Protein AF-A0A399Z9X8-F1 (afdb_monomer)

Foldseek 3Di:
DVVVVVVVVVVVVLVPDPPNPVVVVVVVCVLLVLLVVLLVLLLLLQLLCLLLVLVDDVPDPDPVSVVSNVSSVVSNVRSVVSNVVSVVVLVVVVVDVCSLQDPVLLVSLLCLQVVLVVLLLVLQLQLQLLVQLVVLPPPDDPSRSSNSNSNSVSNNVSSVVSNVPSVVVNLVSLVPDDDPLVSVLSVLLSLLVLLLQLLVLLLVLVLLCVLLVLCVPPVVDDPHSVSSSSNSSSVSSNVRRPVSNVVRVVVLLVQCVDDDDRVLSSLPRPSLVVSLVVLLVCLVVQLVVLVCQLVVLVVCCVVVVDPRPPSSNVSSVVSNVSSVVSNVVSVVSNVVSVVVNVVVLLVLQLQAEEEEEDAPPPCLQVLLVVLLCVQPNNHHYHYYYLPDQDDPCNLSHQEYEYEPVCVVPGDPNVVVVVVVHPHYYHYFDDDDPPDDDDDDDDRSNVSSVQSSCVSVVHDSDDDDDDDPPVVVVVVVVVVVVVVVVVVVVVVVVSVVPVD

Secondary structure (DSSP, 8-state):
-HHHHHHHHHHHHTTT-S-HHHHHHHHHHHHHHHHHHHHHHHHHHHHHHHHHHHH--TT---HHHHHHHHHHHHHHHHHHHHHHHHHHHHHHHTTSHHHHT-HHHHHHHHHHHHHHHHHHHHHHHHHHHHHHHHHTT-S--HHHHHHHHHHHHHHHHHHHHHHHHHHHHHHHHHHH-S-HHHHHHHHHHHHHHHHHHHHHHHHHHHHHHHHHHHHHHHS---S-HHHHHHHHHHHHHHHHHHHHHHHHHHHHHHHHH--HHHHHHHHT-HHHHHHHHHHHHHHHHHHHHHHHHHHHHHHHHHTTSS---HHHHHHHHHHHHHHHHHHHHHHHHHHHHHHHHHHHHHHHHHH-EEEEEE-TT--HHHHHHHHHHHHSTT-EEEEEETTSPPPGGGGG-SEEEEEHHHHHS--HHHHHHHHH--SEEEEE---BTTB---S-S-HHHHHHHHHHHHHHT-----------HHHHHHHHHHHHHHHHHHHHHHHHHHHHHH-

pLDDT: mean 83.22, std 14.04, range [34.22, 98.56]

Radius of gyration: 32.23 Å; Cα contacts (8 Å, |Δi|>4): 520; chains: 1; bounding box: 96×54×86 Å

Sequence (499 aa):
MAAAYFLQILRRDWSVLSNAENFADVRRVHRYLWLLYSLLMTVFGIEQIISFILFASPLTFGDVSRGYFVNGLSLLLVGIPIWALTWRTCQTALLQRSERDSLLRLGVLFLLTLGGMATVLSAGGRILDILLRWMLREPMSVSTFVAHMRGPLSVAVPFGMIWAYFGRWLRHGIETYSMESRRYGFRRLFYYVHALAGLVASFIGISLLVSFIIDVVVGGQLWDDELRSRISAAIAVLAVGLPLWLTTWPRMQQAALAQGSSGGFARRSLVRKSYLYLVLFASVIGGMVSAVTVVFRLLQAALGGRELDVIGLLNALQLLALFAVVLVYHLRCLRADGTEAVRALVERHEKFHALAFERAGSGFGEAVQNAVQTQVPGLRLTVLASEAEIPAEAASARAVVLPLDVSVNPPENLREFLAAFEGQVVVSPTPHPRLLWSAGPKPVESAALILRQLSEGGEAAQSTTAASSWMIVVYVFAALFGLEILLFLLSLGISLIVD

Structure (mmCIF, N/CA/C/O backbone):
data_AF-A0A399Z9X8-F1
#
_entry.id   AF-A0A399Z9X8-F1
#
loop_
_atom_site.group_PDB
_atom_site.id
_atom_site.type_symbol
_atom_site.label_atom_id
_atom_site.label_alt_id
_atom_site.label_comp_id
_atom_site.label_asym_id
_atom_site.label_entity_id
_atom_site.label_seq_id
_atom_site.pdbx_PDB_ins_code
_atom_site.Cartn_x
_atom_site.Cartn_y
_atom_site.Cartn_z
_atom_site.occupancy
_atom_site.B_iso_or_equiv
_atom_site.auth_seq_id
_atom_site.auth_comp_id
_atom_site.auth_asym_id
_atom_site.auth_atom_id
_atom_site.pdbx_PDB_model_num
ATOM 1 N N . MET A 1 1 ? 26.543 30.448 22.526 1.00 49.50 1 MET A N 1
ATOM 2 C CA . MET A 1 1 ? 26.220 30.992 23.867 1.00 49.50 1 MET A CA 1
ATOM 3 C C . MET A 1 1 ? 24.758 31.417 24.004 1.00 49.50 1 MET A C 1
ATOM 5 O O . MET A 1 1 ? 24.119 30.941 24.931 1.00 49.50 1 MET A O 1
ATOM 9 N N . ALA A 1 2 ? 24.182 32.188 23.070 1.00 41.50 2 ALA A N 1
ATOM 10 C CA . ALA A 1 2 ? 22.760 32.575 23.120 1.00 41.50 2 ALA A CA 1
ATOM 11 C C . ALA A 1 2 ? 21.784 31.379 23.202 1.00 41.50 2 ALA A C 1
ATOM 13 O O . ALA A 1 2 ? 20.892 31.363 24.043 1.00 41.50 2 ALA A O 1
ATOM 14 N N . ALA A 1 3 ? 22.006 30.324 22.409 1.00 39.97 3 ALA A N 1
ATOM 15 C CA . ALA A 1 3 ? 21.163 29.125 22.441 1.00 39.97 3 ALA A CA 1
ATOM 16 C C . ALA A 1 3 ? 21.154 28.415 23.809 1.00 39.97 3 ALA A C 1
ATOM 18 O O . ALA A 1 3 ? 20.114 27.921 24.229 1.00 39.97 3 ALA A O 1
ATOM 19 N N . ALA A 1 4 ? 22.288 28.394 24.521 1.00 59.59 4 ALA A N 1
ATOM 20 C CA . ALA A 1 4 ? 22.392 27.771 25.842 1.00 59.59 4 ALA A CA 1
ATOM 21 C C . ALA A 1 4 ? 21.615 28.563 26.906 1.00 59.59 4 ALA A C 1
ATOM 23 O O . ALA A 1 4 ? 20.929 27.963 27.728 1.00 59.59 4 ALA A O 1
ATOM 24 N N . TYR A 1 5 ? 21.662 29.896 26.830 1.00 75.50 5 TYR A N 1
ATOM 25 C CA . TYR A 1 5 ? 20.900 30.800 27.694 1.00 75.50 5 TYR A CA 1
ATOM 26 C C . TYR A 1 5 ? 19.384 30.627 27.510 1.00 75.50 5 TYR A C 1
ATOM 28 O O . TYR A 1 5 ? 18.668 30.391 28.483 1.00 75.50 5 TYR A O 1
ATOM 36 N N . PHE A 1 6 ? 18.899 30.620 26.261 1.00 65.56 6 PHE A N 1
ATOM 37 C CA . PHE A 1 6 ? 17.480 30.379 25.971 1.00 65.56 6 PHE A CA 1
ATOM 38 C C . PHE A 1 6 ? 17.018 28.983 26.406 1.00 65.56 6 PHE A C 1
ATOM 40 O O . PHE A 1 6 ? 15.928 28.843 26.952 1.00 65.56 6 PHE A O 1
ATOM 47 N N . LEU A 1 7 ? 17.857 27.955 26.240 1.00 65.19 7 LEU A N 1
ATOM 48 C CA . LEU A 1 7 ? 17.575 26.601 26.733 1.00 65.19 7 LEU A CA 1
ATOM 49 C C . LEU A 1 7 ? 17.453 26.544 28.259 1.00 65.19 7 LEU A C 1
ATOM 51 O O . LEU A 1 7 ? 16.666 25.756 28.781 1.00 65.19 7 LEU A O 1
ATOM 55 N N . GLN A 1 8 ? 18.234 27.352 28.974 1.00 71.50 8 GLN A N 1
ATOM 56 C CA . GLN A 1 8 ? 18.230 27.392 30.432 1.00 71.50 8 GLN A CA 1
ATOM 57 C C . GLN A 1 8 ? 16.982 28.104 30.972 1.00 71.50 8 GLN A C 1
ATOM 59 O O . GLN A 1 8 ? 16.382 27.623 31.931 1.00 71.50 8 GLN A O 1
ATOM 64 N N . ILE A 1 9 ? 16.551 29.181 30.307 1.00 74.88 9 ILE A N 1
ATOM 65 C CA . ILE A 1 9 ? 15.302 29.895 30.609 1.00 74.88 9 ILE A CA 1
ATOM 66 C C . ILE A 1 9 ? 14.087 29.020 30.301 1.00 74.88 9 ILE A C 1
ATOM 68 O O . ILE A 1 9 ? 13.277 28.781 31.189 1.00 74.88 9 ILE A O 1
ATOM 72 N N . LEU A 1 10 ? 14.020 28.425 29.104 1.00 65.94 10 LEU A N 1
ATOM 73 C CA . LEU A 1 10 ? 12.928 27.521 28.726 1.00 65.94 10 LEU A CA 1
ATOM 74 C C . LEU A 1 10 ? 12.784 26.351 29.704 1.00 65.94 10 LEU A C 1
ATOM 76 O O . LEU A 1 10 ? 11.672 26.003 30.085 1.00 65.94 10 LEU A O 1
ATOM 80 N N . ARG A 1 11 ? 13.896 25.760 30.165 1.00 68.81 11 ARG A N 1
ATOM 81 C CA . ARG A 1 11 ? 13.862 24.690 31.179 1.00 68.81 11 ARG A CA 1
ATOM 82 C C . ARG A 1 11 ? 13.286 25.150 32.518 1.00 68.81 11 ARG A C 1
ATOM 84 O O . ARG A 1 11 ? 12.643 24.343 33.182 1.00 68.81 11 ARG A O 1
ATOM 91 N N . ARG A 1 12 ? 13.533 26.402 32.909 1.00 70.81 12 ARG A N 1
ATOM 92 C CA . ARG A 1 12 ? 13.036 26.991 34.158 1.00 70.81 12 ARG A CA 1
ATOM 93 C C . ARG A 1 12 ? 11.555 27.356 34.055 1.00 70.81 12 ARG A C 1
ATOM 95 O O . ARG A 1 12 ? 10.803 27.089 34.981 1.00 70.81 12 ARG A O 1
ATOM 102 N N . ASP A 1 13 ? 11.121 27.871 32.912 1.00 65.50 13 ASP A N 1
ATOM 103 C CA . ASP A 1 13 ? 9.716 28.227 32.684 1.00 65.50 13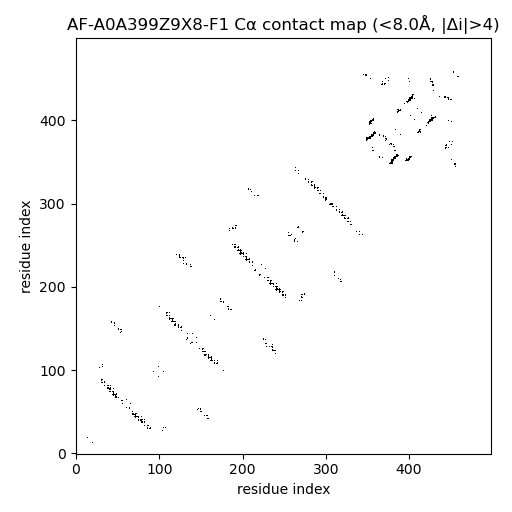 ASP A CA 1
ATOM 104 C C . ASP A 1 13 ? 8.829 26.979 32.539 1.00 65.50 13 ASP A C 1
ATOM 106 O O . ASP A 1 13 ? 7.680 26.949 32.981 1.00 65.50 13 ASP A O 1
ATOM 110 N N . TRP A 1 14 ? 9.377 25.890 31.990 1.00 60.41 14 TRP A N 1
ATOM 111 C CA . TRP A 1 14 ? 8.662 24.620 31.850 1.00 60.41 14 TRP A CA 1
ATOM 112 C C . TRP A 1 14 ? 8.333 23.925 33.173 1.00 60.41 14 TRP A C 1
ATOM 114 O O . TRP A 1 14 ? 7.427 23.095 33.180 1.00 60.41 14 TRP A O 1
ATOM 124 N N . SER A 1 15 ? 9.011 24.244 34.281 1.00 62.16 15 SER A N 1
ATOM 125 C CA . SER A 1 15 ? 8.674 23.670 35.593 1.00 62.16 15 SER A CA 1
ATOM 126 C C . SER A 1 15 ? 7.446 24.312 36.248 1.00 62.16 15 SER A C 1
ATOM 128 O O . SER A 1 15 ? 7.021 23.846 37.299 1.00 62.16 15 SER A O 1
ATOM 130 N N . VAL A 1 16 ? 6.893 25.380 35.657 1.00 63.16 16 VAL A N 1
ATOM 131 C CA . VAL A 1 16 ? 5.836 26.213 36.263 1.00 63.16 16 VAL A CA 1
ATOM 132 C C . VAL A 1 16 ? 4.496 26.113 35.506 1.00 63.16 16 VAL A C 1
ATOM 134 O O . VAL A 1 16 ? 3.465 26.553 36.006 1.00 63.16 16 VAL A O 1
ATOM 137 N N . LEU A 1 17 ? 4.464 25.508 34.313 1.00 55.88 17 LEU A N 1
ATOM 138 C CA . LEU A 1 17 ? 3.262 25.452 33.468 1.00 55.88 17 LEU A CA 1
ATOM 139 C C . LEU A 1 17 ? 2.324 24.287 33.837 1.00 55.88 17 LEU A C 1
ATOM 141 O O . LEU A 1 17 ? 2.715 23.122 33.792 1.00 55.88 17 LEU A O 1
ATOM 145 N N . SER A 1 18 ? 1.052 24.605 34.103 1.00 54.31 18 SER A N 1
ATOM 146 C CA . SER A 1 18 ? -0.025 23.649 34.420 1.00 54.31 18 SER A CA 1
ATOM 147 C C . SER A 1 18 ? -0.531 22.842 33.210 1.00 54.31 18 SER A C 1
ATOM 149 O O . SER A 1 18 ? -1.041 21.739 33.382 1.00 54.31 18 SER A O 1
ATOM 151 N N . ASN A 1 19 ? -0.325 23.336 31.981 1.00 53.00 19 ASN A N 1
ATOM 152 C CA . ASN A 1 19 ? -0.709 22.678 30.720 1.00 53.00 19 ASN A CA 1
ATOM 153 C C . ASN A 1 19 ? 0.459 21.885 30.099 1.00 53.00 19 ASN A C 1
ATOM 155 O O . ASN A 1 19 ? 0.887 22.139 28.970 1.00 53.00 19 ASN A O 1
ATOM 159 N N . ALA A 1 20 ? 1.014 20.933 30.849 1.00 54.19 20 ALA A N 1
ATOM 160 C CA . ALA A 1 20 ? 2.203 20.172 30.454 1.00 54.19 20 ALA A CA 1
ATOM 161 C C . ALA A 1 20 ? 2.012 19.280 29.202 1.00 54.19 20 ALA A C 1
ATOM 163 O O . ALA A 1 20 ? 3.000 18.951 28.535 1.00 54.19 20 ALA A O 1
ATOM 164 N N . GLU A 1 21 ? 0.771 18.909 28.863 1.00 55.75 21 GLU A N 1
ATOM 165 C CA . GLU A 1 21 ? 0.459 17.996 27.751 1.00 55.75 21 GLU A CA 1
ATOM 166 C C . GLU A 1 21 ? 0.718 18.620 26.367 1.00 55.75 21 GLU A C 1
ATOM 168 O O . GLU A 1 21 ? 1.418 18.012 25.557 1.00 55.75 21 GLU A O 1
ATOM 173 N N . ASN A 1 22 ? 0.296 19.867 26.115 1.00 56.47 22 ASN A N 1
ATOM 174 C CA . ASN A 1 22 ? 0.470 20.520 24.803 1.00 56.47 22 ASN A CA 1
ATOM 175 C C . ASN A 1 22 ? 1.948 20.736 24.422 1.00 56.47 22 ASN A C 1
ATOM 177 O O . ASN A 1 22 ? 2.327 20.630 23.255 1.00 56.47 22 ASN A O 1
ATOM 181 N N . PHE A 1 23 ? 2.822 20.992 25.399 1.00 64.56 23 PHE A N 1
ATOM 182 C CA . PHE A 1 23 ? 4.257 21.162 25.144 1.00 64.56 23 PHE A CA 1
ATOM 183 C C . PHE A 1 23 ? 5.006 19.832 24.989 1.00 64.56 23 PHE A C 1
ATOM 185 O O . PHE A 1 23 ? 6.118 19.813 24.454 1.00 64.56 23 PHE A O 1
ATOM 192 N N . ALA A 1 24 ? 4.434 18.711 25.442 1.00 68.38 24 ALA A N 1
ATOM 193 C CA . ALA A 1 24 ? 5.052 17.400 25.272 1.00 68.38 24 ALA A CA 1
ATOM 194 C C . ALA A 1 24 ? 5.126 17.010 23.792 1.00 68.38 24 ALA A C 1
ATOM 196 O O . ALA A 1 24 ? 6.190 16.592 23.330 1.00 68.38 24 ALA A O 1
ATOM 197 N N . ASP A 1 25 ? 4.054 17.234 23.035 1.00 70.81 25 ASP A N 1
ATOM 198 C CA . ASP A 1 25 ? 4.012 16.885 21.616 1.00 70.81 25 ASP A CA 1
ATOM 199 C C . ASP A 1 25 ? 4.901 17.787 20.755 1.00 70.81 25 ASP A C 1
ATOM 201 O O . ASP A 1 25 ? 5.639 17.277 19.911 1.00 70.81 25 ASP A O 1
ATOM 205 N N . VAL A 1 26 ? 4.975 19.090 21.046 1.00 77.75 26 VAL A N 1
ATOM 206 C CA . VAL A 1 26 ? 5.913 20.006 20.365 1.00 77.75 26 VAL A CA 1
ATOM 207 C C . VAL A 1 26 ? 7.367 19.567 20.569 1.00 77.75 26 VAL A C 1
ATOM 209 O O . VAL A 1 26 ? 8.146 19.510 19.615 1.00 77.75 26 VAL A O 1
ATOM 212 N N . ARG A 1 27 ? 7.747 19.181 21.798 1.00 80.19 27 ARG A N 1
ATOM 213 C CA . ARG A 1 27 ? 9.098 18.660 22.080 1.00 80.19 27 ARG A CA 1
ATOM 214 C C . ARG A 1 27 ? 9.380 17.369 21.318 1.00 80.19 27 ARG A C 1
ATOM 216 O O . ARG A 1 27 ? 10.499 17.182 20.841 1.00 80.19 27 ARG A O 1
ATOM 223 N N . ARG A 1 28 ? 8.393 16.476 21.199 1.00 83.31 28 ARG A N 1
ATOM 224 C CA . ARG A 1 28 ? 8.539 15.231 20.431 1.00 83.31 28 ARG A CA 1
ATOM 225 C C . ARG A 1 28 ? 8.751 15.521 18.952 1.00 83.31 28 ARG A C 1
ATOM 227 O O . ARG A 1 28 ? 9.701 14.993 18.383 1.00 83.31 28 ARG A O 1
ATOM 234 N N . VAL A 1 29 ? 7.925 16.385 18.359 1.00 83.00 29 VAL A N 1
ATOM 235 C CA . VAL A 1 29 ? 8.056 16.802 16.955 1.00 83.00 29 VAL A CA 1
ATOM 236 C C . VAL A 1 29 ? 9.435 17.397 16.705 1.00 83.00 29 VAL A C 1
ATOM 238 O O . VAL A 1 29 ? 10.123 16.951 15.795 1.00 83.00 29 VAL A O 1
ATOM 241 N N . HIS A 1 30 ? 9.892 18.310 17.562 1.00 85.38 30 HIS A N 1
ATOM 242 C CA . HIS A 1 30 ? 11.228 18.891 17.453 1.00 85.38 30 HIS A CA 1
ATOM 243 C C . HIS A 1 30 ? 12.341 17.829 17.478 1.00 85.38 30 HIS A C 1
ATOM 245 O O . HIS A 1 30 ? 13.220 17.843 16.617 1.00 85.38 30 HIS A O 1
ATOM 251 N N . ARG A 1 31 ? 12.296 16.875 18.423 1.00 89.62 31 ARG A N 1
ATOM 252 C CA . ARG A 1 31 ? 13.291 15.788 18.508 1.00 89.62 31 ARG A CA 1
ATOM 253 C C . ARG A 1 31 ? 13.317 14.935 17.241 1.00 89.62 31 ARG A C 1
ATOM 255 O O . ARG A 1 31 ? 14.396 14.656 16.725 1.00 89.62 31 ARG A O 1
ATOM 262 N N . TYR A 1 32 ? 12.149 14.526 16.747 1.00 87.94 32 TYR A N 1
ATOM 263 C CA . TYR A 1 32 ? 12.067 13.682 15.557 1.00 87.94 32 TYR A CA 1
ATOM 264 C C . TYR A 1 32 ? 12.397 14.437 14.267 1.00 87.94 32 TYR A C 1
ATOM 266 O O . TYR A 1 32 ? 12.982 13.843 13.370 1.00 87.94 32 TYR A O 1
ATOM 274 N N . LEU A 1 33 ? 12.110 15.736 14.182 1.00 86.81 33 LEU A N 1
ATOM 275 C CA . LEU A 1 33 ? 12.509 16.566 13.046 1.00 86.81 33 LEU A CA 1
ATOM 276 C C . LEU A 1 33 ? 14.035 16.666 12.956 1.00 86.81 33 LEU A C 1
ATOM 278 O O . LEU A 1 33 ? 14.605 16.407 11.900 1.00 86.81 33 LEU A O 1
ATOM 282 N N . TRP A 1 34 ? 14.710 16.939 14.076 1.00 91.06 34 TRP A N 1
ATOM 283 C CA . TRP A 1 34 ? 16.174 16.937 14.125 1.00 91.06 34 TRP A CA 1
ATOM 284 C C . TRP A 1 34 ? 16.780 15.556 13.868 1.00 91.06 34 TRP A C 1
ATOM 286 O O . TRP A 1 34 ? 17.812 15.463 13.202 1.00 91.06 34 TRP A O 1
ATOM 296 N N . LEU A 1 35 ? 16.137 14.485 14.347 1.00 91.88 35 LEU A N 1
ATOM 297 C CA . LEU A 1 35 ? 16.542 13.114 14.033 1.00 91.88 35 LEU A CA 1
ATOM 298 C C . LEU A 1 35 ? 16.488 12.856 12.523 1.00 91.88 35 LEU A C 1
ATOM 300 O O . LEU A 1 35 ? 17.455 12.349 11.965 1.00 91.88 35 LEU A O 1
ATOM 304 N N . LEU A 1 36 ? 15.376 13.200 11.869 1.00 88.25 36 LEU A N 1
ATOM 305 C CA . LEU A 1 36 ? 15.194 12.998 10.431 1.00 88.25 36 LEU A CA 1
ATOM 306 C C . LEU A 1 36 ? 16.187 13.833 9.621 1.00 88.25 36 LEU A C 1
ATOM 308 O O . LEU A 1 36 ? 16.832 13.301 8.725 1.00 88.25 36 LEU A O 1
ATOM 312 N N . TYR A 1 37 ? 16.350 15.110 9.969 1.00 88.69 37 TYR A N 1
ATOM 313 C CA . TYR A 1 37 ? 17.267 16.018 9.284 1.00 88.69 37 TYR A CA 1
ATOM 314 C C . TYR A 1 37 ? 18.725 15.547 9.374 1.00 88.69 37 TYR A C 1
ATOM 316 O O . TYR A 1 37 ? 19.410 15.418 8.362 1.00 88.69 37 TYR A O 1
ATOM 324 N N . SER A 1 38 ? 19.194 15.230 10.582 1.00 92.94 38 SER A N 1
ATOM 325 C CA . SER A 1 38 ? 20.568 14.755 10.779 1.00 92.94 38 SER A CA 1
ATOM 326 C C . SER A 1 38 ? 20.815 13.383 10.155 1.00 92.94 38 SER A C 1
ATOM 328 O O . SER A 1 38 ? 21.866 13.173 9.555 1.00 92.94 38 SER A O 1
ATOM 330 N N . LEU A 1 39 ? 19.834 12.476 10.218 1.00 92.62 39 LEU A N 1
ATOM 331 C CA . LEU A 1 39 ? 19.915 11.186 9.537 1.00 92.62 39 LEU A CA 1
ATOM 332 C C . LEU A 1 39 ? 20.014 11.366 8.019 1.00 92.62 39 LEU A C 1
ATOM 334 O O . LEU A 1 39 ? 20.816 10.686 7.391 1.00 92.62 39 LEU A O 1
ATOM 338 N N . LEU A 1 40 ? 19.241 12.287 7.440 1.00 90.00 40 LEU A N 1
ATOM 339 C CA . LEU A 1 40 ? 19.284 12.590 6.012 1.00 90.00 40 LEU A CA 1
ATOM 340 C C . LEU A 1 40 ? 20.677 13.080 5.591 1.00 90.00 40 LEU A C 1
ATOM 342 O O . LEU A 1 40 ? 21.239 12.564 4.628 1.00 90.00 40 LEU A O 1
ATOM 346 N N . MET A 1 41 ? 21.272 14.001 6.359 1.00 90.94 41 MET A N 1
ATOM 347 C CA . MET A 1 41 ? 22.651 14.449 6.133 1.00 90.94 41 MET A CA 1
ATOM 348 C C . MET A 1 41 ? 23.644 13.286 6.201 1.00 90.94 41 MET A C 1
ATOM 350 O O . MET A 1 41 ? 24.485 13.151 5.317 1.00 90.94 41 MET A O 1
ATOM 354 N N . THR A 1 42 ? 23.545 12.421 7.216 1.00 94.69 42 THR A N 1
ATOM 355 C CA . THR A 1 42 ? 24.420 11.247 7.327 1.00 94.69 42 THR A CA 1
ATOM 356 C C . THR A 1 42 ? 24.259 10.316 6.131 1.00 94.69 42 THR A C 1
ATOM 358 O O . THR A 1 42 ? 25.252 9.880 5.566 1.00 94.69 42 THR A O 1
ATOM 361 N N . VAL A 1 43 ? 23.028 10.025 5.718 1.00 91.75 43 VAL A N 1
ATOM 362 C CA . VAL A 1 43 ? 22.731 9.111 4.609 1.00 91.75 43 VAL A CA 1
ATOM 363 C C . VAL A 1 43 ? 23.287 9.632 3.293 1.00 91.75 43 VAL A C 1
ATOM 365 O O . VAL A 1 43 ? 23.976 8.881 2.610 1.00 91.75 43 VAL A O 1
ATOM 368 N N . PHE A 1 44 ? 23.061 10.907 2.974 1.00 90.06 44 PHE A N 1
ATOM 369 C CA . PHE A 1 44 ? 23.643 11.525 1.784 1.00 90.06 44 PHE A CA 1
ATOM 370 C C . PHE A 1 44 ? 25.165 11.627 1.871 1.00 90.06 44 PHE A C 1
ATOM 372 O O . PHE A 1 44 ? 25.851 11.397 0.884 1.00 90.06 44 PHE A O 1
ATOM 379 N N . GLY A 1 45 ? 25.715 11.892 3.058 1.00 92.38 45 GLY A N 1
ATOM 380 C CA . GLY A 1 45 ? 27.158 11.852 3.269 1.00 92.38 45 GLY A CA 1
ATOM 381 C C . GLY A 1 45 ? 27.754 10.476 2.953 1.00 92.38 45 GLY A C 1
ATOM 382 O O . GLY A 1 45 ? 28.755 10.387 2.247 1.00 92.38 45 GLY A O 1
ATOM 383 N N . ILE A 1 46 ? 27.119 9.393 3.422 1.00 93.75 46 ILE A N 1
ATOM 384 C CA . ILE A 1 46 ? 27.548 8.015 3.129 1.00 93.75 46 ILE A CA 1
ATOM 385 C C . ILE A 1 46 ? 27.408 7.725 1.633 1.00 93.75 46 ILE A C 1
ATOM 387 O O . ILE A 1 46 ? 28.334 7.186 1.034 1.00 93.75 46 ILE A O 1
ATOM 391 N N . GLU A 1 47 ? 26.272 8.085 1.037 1.00 92.25 47 GLU A N 1
ATOM 392 C CA . GLU A 1 47 ? 25.992 7.891 -0.387 1.00 92.25 47 GLU A CA 1
ATOM 393 C C . GLU A 1 47 ? 27.070 8.555 -1.256 1.00 92.25 47 GLU A C 1
ATOM 395 O O . GLU A 1 47 ? 27.690 7.871 -2.066 1.00 92.25 47 GLU A O 1
ATOM 400 N N . GLN A 1 48 ? 27.408 9.824 -1.007 1.00 90.25 48 GLN A N 1
ATOM 401 C CA . GLN A 1 48 ? 28.439 10.539 -1.765 1.00 90.25 48 GLN A CA 1
ATOM 402 C C . GLN A 1 48 ? 29.845 9.957 -1.574 1.00 90.25 48 GLN A C 1
ATOM 404 O O . GLN A 1 48 ? 30.611 9.873 -2.534 1.00 90.25 48 GLN A O 1
ATOM 409 N N . ILE A 1 49 ? 30.191 9.508 -0.362 1.00 91.19 49 ILE A N 1
ATOM 410 C CA . ILE A 1 49 ? 31.477 8.842 -0.111 1.00 91.19 49 ILE A CA 1
ATOM 411 C C . ILE A 1 49 ? 31.550 7.495 -0.836 1.00 91.19 49 ILE A C 1
ATOM 413 O O . ILE A 1 49 ? 32.580 7.187 -1.435 1.00 91.19 49 ILE A O 1
ATOM 417 N N . ILE A 1 50 ? 30.472 6.705 -0.844 1.00 89.56 50 ILE A N 1
ATOM 418 C CA . ILE A 1 50 ? 30.421 5.456 -1.617 1.00 89.56 50 ILE A CA 1
ATOM 419 C C . ILE A 1 50 ? 30.515 5.766 -3.113 1.00 89.56 50 ILE A C 1
ATOM 421 O O . ILE A 1 50 ? 31.311 5.142 -3.811 1.00 89.56 50 ILE A O 1
ATOM 425 N N . SER A 1 51 ? 29.764 6.755 -3.598 1.00 85.31 51 SER A N 1
ATOM 426 C CA . SER A 1 51 ? 29.812 7.221 -4.985 1.00 85.31 51 SER A CA 1
ATOM 427 C C . SER A 1 51 ? 31.223 7.651 -5.394 1.00 85.31 51 SER A C 1
ATOM 429 O O . SER A 1 51 ? 31.660 7.315 -6.494 1.00 85.31 51 SER A O 1
ATOM 431 N N . PHE A 1 52 ? 31.967 8.318 -4.505 1.00 85.44 52 PHE A N 1
ATOM 432 C CA . PHE A 1 52 ? 33.372 8.672 -4.710 1.00 85.44 52 PHE A CA 1
ATOM 433 C C . PHE A 1 52 ? 34.293 7.444 -4.754 1.00 85.44 52 PHE A C 1
ATOM 435 O O . PHE A 1 52 ? 35.080 7.308 -5.689 1.00 85.44 52 PHE A O 1
ATOM 442 N N . ILE A 1 53 ? 34.180 6.530 -3.784 1.00 84.88 53 ILE A N 1
ATOM 443 C CA . ILE A 1 53 ? 35.009 5.314 -3.713 1.00 84.88 53 ILE A CA 1
ATOM 444 C C . ILE A 1 53 ? 34.800 4.442 -4.956 1.00 84.88 53 ILE A C 1
ATOM 446 O O . ILE A 1 53 ? 35.767 3.972 -5.549 1.00 84.88 53 ILE A O 1
ATOM 450 N N . LEU A 1 54 ? 33.548 4.267 -5.386 1.00 80.44 54 LEU A N 1
ATOM 451 C CA . LEU A 1 54 ? 33.199 3.499 -6.583 1.00 80.44 54 LEU A CA 1
ATOM 452 C C . LEU A 1 54 ? 33.596 4.209 -7.890 1.00 80.44 54 LEU A C 1
ATOM 454 O O . LEU A 1 54 ? 33.651 3.567 -8.935 1.00 80.44 54 LEU A O 1
ATOM 458 N N . PHE A 1 55 ? 33.875 5.516 -7.847 1.00 70.50 55 PHE A N 1
ATOM 459 C CA . PHE A 1 55 ? 34.337 6.306 -8.989 1.00 70.50 55 PHE A CA 1
ATOM 460 C C . PHE A 1 55 ? 35.865 6.349 -9.130 1.00 70.50 55 PHE A C 1
ATOM 462 O O . PHE A 1 55 ? 36.333 6.709 -10.206 1.00 70.50 55 PHE A O 1
ATOM 469 N N . ALA A 1 56 ? 36.640 6.022 -8.085 1.00 60.94 56 ALA A N 1
ATOM 470 C CA . ALA A 1 56 ? 38.089 6.244 -8.017 1.00 60.94 56 ALA A CA 1
ATOM 471 C C . ALA A 1 56 ? 38.893 5.399 -9.032 1.00 60.94 56 ALA A C 1
ATOM 473 O O . ALA A 1 56 ? 39.593 4.451 -8.689 1.00 60.94 56 ALA A O 1
ATOM 474 N N . SER A 1 57 ? 38.814 5.775 -10.308 1.00 54.25 57 SER A N 1
ATOM 475 C CA . SER A 1 57 ? 39.751 5.396 -11.353 1.00 54.25 57 SER A CA 1
ATOM 476 C C . SER A 1 57 ? 41.010 6.260 -11.197 1.00 54.25 57 SER A C 1
ATOM 478 O O . SER A 1 57 ? 40.889 7.489 -11.154 1.00 54.25 57 SER A O 1
ATOM 480 N N . PRO A 1 58 ? 42.221 5.672 -11.144 1.00 51.81 58 PRO A N 1
ATOM 481 C CA . PRO A 1 58 ? 43.479 6.409 -10.964 1.00 51.81 58 PRO A CA 1
ATOM 482 C C . PRO A 1 58 ? 43.753 7.498 -12.017 1.00 51.81 58 PRO A C 1
ATOM 484 O O . PRO A 1 58 ? 44.616 8.345 -11.812 1.00 51.81 58 PRO A O 1
ATOM 487 N N . LEU A 1 59 ? 43.040 7.475 -13.147 1.00 51.34 59 LEU A N 1
ATOM 488 C CA . LEU A 1 59 ? 43.299 8.310 -14.322 1.00 51.34 59 LEU A CA 1
ATOM 489 C C . LEU A 1 59 ? 42.478 9.615 -14.364 1.00 51.34 59 LEU A C 1
ATOM 491 O O . LEU A 1 59 ? 42.754 10.467 -15.203 1.00 51.34 59 LEU A O 1
ATOM 495 N N . THR A 1 60 ? 41.491 9.808 -13.477 1.00 53.62 60 THR A N 1
ATOM 496 C CA . THR A 1 60 ? 40.563 10.958 -13.530 1.00 53.62 60 THR A CA 1
ATOM 497 C C . THR A 1 60 ? 40.273 11.556 -12.147 1.00 53.62 60 THR A C 1
ATOM 499 O O . THR A 1 60 ? 39.145 11.519 -11.652 1.00 53.62 60 THR A O 1
ATOM 502 N N . PHE A 1 61 ? 41.277 12.171 -11.515 1.00 55.75 61 PHE A N 1
ATOM 503 C CA . PHE A 1 61 ? 41.078 13.080 -10.371 1.00 55.75 61 PHE A CA 1
ATOM 504 C C . PHE A 1 61 ? 40.575 14.466 -10.833 1.00 55.75 61 PHE A C 1
ATOM 506 O O . PHE A 1 61 ? 41.232 15.491 -10.628 1.00 55.75 61 PHE A O 1
ATOM 513 N N . GLY A 1 62 ? 39.411 14.497 -11.489 1.00 62.53 62 GLY A N 1
ATOM 514 C CA . GLY A 1 62 ? 38.726 15.738 -11.874 1.00 62.53 62 GLY A CA 1
ATOM 515 C C . GLY A 1 62 ? 38.056 16.449 -10.688 1.00 62.53 62 GLY A C 1
ATOM 516 O O . GLY A 1 62 ? 37.937 15.890 -9.597 1.00 62.53 62 GLY A O 1
ATOM 517 N N . ASP A 1 63 ? 37.588 17.680 -10.899 1.00 63.59 63 ASP A N 1
ATOM 518 C CA . ASP A 1 63 ? 36.952 18.496 -9.848 1.00 63.59 63 ASP A CA 1
ATOM 519 C C . ASP A 1 63 ? 35.637 17.889 -9.327 1.00 63.59 63 ASP A C 1
ATOM 521 O O . ASP A 1 63 ? 35.321 17.997 -8.142 1.00 63.59 63 ASP A O 1
ATOM 525 N N . VAL A 1 64 ? 34.914 17.156 -10.182 1.00 66.81 64 VAL A N 1
ATOM 526 C CA . VAL A 1 64 ? 33.636 16.506 -9.843 1.00 66.81 64 VAL A CA 1
ATOM 527 C C . VAL A 1 64 ? 33.807 15.423 -8.768 1.00 66.81 64 VAL A C 1
ATOM 529 O O . VAL A 1 64 ? 33.027 15.363 -7.819 1.00 66.81 64 VAL A O 1
ATOM 532 N N . SER A 1 65 ? 34.849 14.587 -8.852 1.00 70.44 65 SER A N 1
ATOM 533 C CA . SER A 1 65 ? 35.083 13.526 -7.859 1.00 70.44 65 SER A CA 1
ATOM 534 C C . SER A 1 65 ? 35.536 14.088 -6.513 1.00 70.44 65 SER A C 1
ATOM 536 O O . SER A 1 65 ? 35.077 13.630 -5.466 1.00 70.44 65 SER A O 1
ATOM 538 N N . ARG A 1 66 ? 36.362 15.142 -6.528 1.00 76.44 66 ARG A N 1
ATOM 539 C CA . ARG A 1 66 ? 36.710 15.897 -5.315 1.00 76.44 66 ARG A CA 1
ATOM 540 C C . ARG A 1 66 ? 35.480 16.534 -4.669 1.00 76.44 66 ARG A C 1
ATOM 542 O O . ARG A 1 66 ? 35.381 16.507 -3.444 1.00 76.44 66 ARG A O 1
ATOM 549 N N . GLY A 1 67 ? 34.531 17.026 -5.469 1.00 80.25 67 GLY A N 1
ATOM 550 C CA . GLY A 1 67 ? 33.248 17.548 -4.995 1.00 80.25 67 GLY A CA 1
ATOM 551 C C . GLY A 1 67 ? 32.463 16.535 -4.159 1.00 80.25 67 GLY A C 1
ATOM 552 O O . GLY A 1 67 ? 32.133 16.829 -3.011 1.00 80.25 67 GLY A O 1
ATOM 553 N N . TYR A 1 68 ? 32.234 15.321 -4.678 1.00 82.12 68 TYR A N 1
ATOM 554 C CA . TYR A 1 68 ? 31.536 14.255 -3.937 1.00 82.12 68 TYR A CA 1
ATOM 555 C C . TYR A 1 68 ? 32.238 13.887 -2.626 1.00 82.12 68 TYR A C 1
ATOM 557 O O . TYR A 1 68 ? 31.584 13.711 -1.599 1.00 82.12 68 TYR A O 1
ATOM 565 N N . PHE A 1 69 ? 33.572 13.807 -2.631 1.00 87.69 69 PHE A N 1
ATOM 566 C CA . PHE A 1 69 ? 34.324 13.493 -1.419 1.00 87.69 69 PHE A CA 1
ATOM 567 C C . PHE A 1 69 ? 34.206 14.590 -0.354 1.00 87.69 69 PHE A C 1
ATOM 569 O O . PHE A 1 69 ? 33.882 14.297 0.795 1.00 87.69 69 PHE A O 1
ATOM 576 N N . VAL A 1 70 ? 34.451 15.854 -0.719 1.00 90.31 70 VAL A N 1
ATOM 577 C CA . VAL A 1 70 ? 34.449 16.981 0.231 1.00 90.31 70 VAL A CA 1
ATOM 578 C C . VAL A 1 70 ? 33.045 17.247 0.771 1.00 90.31 70 VAL A C 1
ATOM 580 O O . VAL A 1 70 ? 32.880 17.444 1.979 1.00 90.31 70 VAL A O 1
ATOM 583 N N . ASN A 1 71 ? 32.027 17.204 -0.091 1.00 89.81 71 ASN A N 1
ATOM 584 C CA . ASN A 1 71 ? 30.634 17.370 0.316 1.00 89.81 71 ASN A CA 1
ATOM 585 C C . ASN A 1 71 ? 30.182 16.207 1.203 1.00 89.81 71 ASN A C 1
ATOM 587 O O . ASN A 1 71 ? 29.659 16.441 2.295 1.00 89.81 71 ASN A O 1
ATOM 591 N N . GLY A 1 72 ? 30.469 14.967 0.796 1.00 91.56 72 GLY A N 1
ATOM 592 C CA . GLY A 1 72 ? 30.158 13.776 1.576 1.00 91.56 72 GLY A CA 1
ATOM 593 C C . GLY A 1 72 ? 30.807 13.816 2.958 1.00 91.56 72 GLY A C 1
ATOM 594 O O . GLY A 1 72 ? 30.133 13.630 3.971 1.00 91.56 72 GLY A O 1
ATOM 595 N N . LEU A 1 73 ? 32.095 14.159 3.024 1.00 94.38 73 LEU A N 1
ATOM 596 C CA . LEU A 1 73 ? 32.830 14.276 4.281 1.00 94.38 73 LEU A CA 1
ATOM 597 C C . LEU A 1 73 ? 32.255 15.379 5.179 1.00 94.38 73 LEU A C 1
ATOM 599 O O . LEU A 1 73 ? 32.068 15.156 6.374 1.00 94.38 73 LEU A O 1
ATOM 603 N N . SER A 1 74 ? 31.922 16.540 4.611 1.00 95.12 74 SER A N 1
ATOM 604 C CA . SER A 1 74 ? 31.305 17.651 5.348 1.00 95.12 74 SER A CA 1
ATOM 605 C C . SER A 1 74 ? 29.955 17.246 5.947 1.00 95.12 74 SER A C 1
ATOM 607 O O . SER A 1 74 ? 29.694 17.483 7.129 1.00 95.12 74 SER A O 1
ATOM 609 N N . LEU A 1 75 ? 29.118 16.564 5.158 1.00 93.75 75 LEU A N 1
ATOM 610 C CA . LEU A 1 75 ? 27.832 16.035 5.606 1.00 93.75 75 LEU A CA 1
ATOM 611 C C . LEU A 1 75 ? 27.988 14.981 6.706 1.00 93.75 75 LEU A C 1
ATOM 613 O O . LEU A 1 75 ? 27.205 14.986 7.653 1.00 93.75 75 LEU A O 1
ATOM 617 N N . LEU A 1 76 ? 28.996 14.108 6.635 1.00 95.56 76 LEU A N 1
ATOM 618 C CA . LEU A 1 76 ? 29.253 13.101 7.669 1.00 95.56 76 LEU A CA 1
ATOM 619 C C . LEU A 1 76 ? 29.766 13.710 8.973 1.00 95.56 76 LEU A C 1
ATOM 621 O O . LEU A 1 76 ? 29.272 13.347 10.044 1.00 95.56 76 LEU A O 1
ATOM 625 N N . LEU A 1 77 ? 30.719 14.645 8.887 1.00 96.31 77 LEU A N 1
ATOM 626 C CA . LEU A 1 77 ? 31.314 15.310 10.049 1.00 96.31 77 LEU A CA 1
ATOM 627 C C . LEU A 1 77 ? 30.273 16.084 10.862 1.00 96.31 77 LEU A C 1
ATOM 629 O O . LEU A 1 77 ? 30.367 16.131 12.086 1.00 96.31 77 LEU A O 1
ATOM 633 N N . VAL A 1 78 ? 29.263 16.652 10.200 1.00 95.88 78 VAL A N 1
ATOM 634 C CA . VAL A 1 78 ? 28.162 17.363 10.865 1.00 95.88 78 VAL A CA 1
ATOM 635 C C . VAL A 1 78 ? 27.002 16.423 11.206 1.00 95.88 78 VAL A C 1
ATOM 637 O O . VAL A 1 78 ? 26.470 16.459 12.316 1.00 95.88 78 VAL A O 1
ATOM 640 N N . GLY A 1 79 ? 26.608 15.562 10.270 1.00 93.81 79 GLY A N 1
ATOM 641 C CA . GLY A 1 79 ? 25.427 14.711 10.379 1.00 93.81 79 GLY A CA 1
ATOM 642 C C . GLY A 1 79 ? 25.553 13.642 11.460 1.00 93.81 79 GLY A C 1
ATOM 643 O O . GLY A 1 79 ? 24.655 13.524 12.293 1.00 93.81 79 GLY A O 1
ATOM 644 N N . ILE A 1 80 ? 26.673 12.901 11.505 1.00 95.88 80 ILE A N 1
ATOM 645 C CA . ILE A 1 80 ? 26.846 11.781 12.450 1.00 95.88 80 ILE A CA 1
ATOM 646 C C . ILE A 1 80 ? 26.744 12.249 13.913 1.00 95.88 80 ILE A C 1
ATOM 648 O O . ILE A 1 80 ? 25.971 11.638 14.660 1.00 95.88 80 ILE A O 1
ATOM 652 N N . PRO A 1 81 ? 27.450 13.310 14.361 1.00 97.19 81 PRO A N 1
ATOM 653 C CA . PRO A 1 81 ? 27.346 13.763 15.746 1.00 97.19 81 PRO A CA 1
ATOM 654 C C . PRO A 1 81 ? 25.935 14.224 16.115 1.00 97.19 81 PRO A C 1
ATOM 656 O O . PRO A 1 81 ? 25.424 13.846 17.172 1.00 97.19 81 PRO A O 1
ATOM 659 N N . ILE A 1 82 ? 25.273 14.998 15.245 1.00 95.56 82 ILE A N 1
ATOM 660 C CA . ILE A 1 82 ? 23.911 15.485 15.506 1.00 95.56 82 ILE A CA 1
ATOM 661 C C . ILE A 1 82 ? 22.934 14.307 15.557 1.00 95.56 82 ILE A C 1
ATOM 663 O O . ILE A 1 82 ? 22.111 14.231 16.472 1.00 95.56 82 ILE A O 1
ATOM 667 N N . TRP A 1 83 ? 23.048 13.353 14.633 1.00 95.62 83 TRP A N 1
ATOM 668 C CA . TRP A 1 83 ? 22.222 12.150 14.622 1.00 95.62 83 TRP A CA 1
ATOM 669 C C . TRP A 1 83 ? 22.427 11.315 15.888 1.00 95.62 83 TRP A C 1
ATOM 671 O O . TRP A 1 83 ? 21.457 10.956 16.552 1.00 95.62 83 TRP A O 1
ATOM 681 N N . ALA A 1 84 ? 23.673 11.062 16.290 1.00 95.50 84 ALA A N 1
ATOM 682 C CA . ALA A 1 84 ? 23.969 10.278 17.485 1.00 95.50 84 ALA A CA 1
ATOM 683 C C . ALA A 1 84 ? 23.400 10.935 18.754 1.00 95.50 84 ALA A C 1
ATOM 685 O O . ALA A 1 84 ? 22.802 10.256 19.594 1.00 95.50 84 ALA A O 1
ATOM 686 N N . LEU A 1 85 ? 23.533 12.260 18.883 1.00 95.56 85 LEU A N 1
ATOM 687 C CA . LEU A 1 85 ? 22.997 13.015 20.017 1.00 95.56 85 LEU A CA 1
ATOM 688 C C . LEU A 1 85 ? 21.463 13.026 20.023 1.00 95.56 85 LEU A C 1
ATOM 690 O O . LEU A 1 85 ? 20.845 12.753 21.057 1.00 95.56 85 LEU A O 1
ATOM 694 N N . THR A 1 86 ? 20.834 13.308 18.883 1.00 93.25 86 THR A N 1
ATOM 695 C CA . THR A 1 86 ? 19.367 13.375 18.766 1.00 93.25 86 THR A CA 1
ATOM 696 C C . THR A 1 86 ? 18.735 12.000 18.950 1.00 93.25 86 THR A C 1
ATOM 698 O O . THR A 1 86 ? 17.749 11.868 19.680 1.00 93.25 86 THR A O 1
ATOM 701 N N . TRP A 1 87 ? 19.342 10.951 18.394 1.00 94.81 87 TRP A N 1
ATOM 702 C CA . TRP A 1 87 ? 18.892 9.577 18.565 1.00 94.81 87 TRP A CA 1
ATOM 703 C C . TRP A 1 87 ? 19.048 9.097 20.004 1.00 94.81 87 TRP A C 1
ATOM 705 O O . TRP A 1 87 ? 18.089 8.579 20.575 1.00 94.81 87 TRP A O 1
ATOM 715 N N . ARG A 1 88 ? 20.196 9.353 20.646 1.00 94.69 88 ARG A N 1
ATOM 716 C CA . ARG A 1 88 ? 20.379 9.075 22.078 1.00 94.69 88 ARG A CA 1
ATOM 717 C C . ARG A 1 88 ? 19.329 9.792 22.925 1.00 94.69 88 ARG A C 1
ATOM 719 O O . ARG A 1 88 ? 18.756 9.173 23.815 1.00 94.69 88 ARG A O 1
ATOM 726 N N . THR A 1 89 ? 19.025 11.052 22.612 1.00 91.00 89 THR A N 1
ATOM 727 C CA . THR A 1 89 ? 17.969 11.824 23.289 1.00 91.00 89 THR A CA 1
ATOM 728 C C . THR A 1 89 ? 16.580 11.203 23.099 1.00 91.00 89 THR A C 1
ATOM 730 O O . THR A 1 89 ? 15.773 11.184 24.027 1.00 91.00 89 THR A O 1
ATOM 733 N N . CYS A 1 90 ? 16.281 10.662 21.915 1.00 90.50 90 CYS A N 1
ATOM 734 C CA . CYS A 1 90 ? 15.027 9.945 21.677 1.00 90.50 90 CYS A CA 1
ATOM 735 C C . CYS A 1 90 ? 14.957 8.637 22.476 1.00 90.50 90 CYS A C 1
ATOM 737 O O . CYS A 1 90 ? 13.896 8.298 22.992 1.00 90.50 90 CYS A O 1
ATOM 739 N N . GLN A 1 91 ? 16.077 7.921 22.608 1.00 91.19 91 GLN A N 1
ATOM 740 C CA . GLN A 1 91 ? 16.144 6.667 23.361 1.00 91.19 91 GLN A CA 1
ATOM 741 C C . GLN A 1 91 ? 16.020 6.885 24.871 1.00 91.19 91 GLN A C 1
ATOM 743 O O . GLN A 1 91 ? 15.292 6.154 25.537 1.00 91.19 91 GLN A O 1
ATOM 748 N N . THR A 1 92 ? 16.660 7.917 25.426 1.00 90.12 92 THR A N 1
ATOM 749 C CA . THR A 1 92 ? 16.528 8.239 26.857 1.00 90.12 92 THR A CA 1
ATOM 750 C C . THR A 1 92 ? 15.111 8.676 27.224 1.00 90.12 92 THR A C 1
ATOM 752 O O . THR A 1 92 ? 14.642 8.369 28.319 1.00 90.12 92 THR A O 1
ATOM 755 N N . ALA A 1 93 ? 14.382 9.316 26.303 1.00 86.94 93 ALA A N 1
ATOM 756 C CA . ALA A 1 93 ? 12.982 9.686 26.514 1.00 86.94 93 ALA A CA 1
ATOM 757 C C . ALA A 1 93 ? 12.060 8.468 26.745 1.00 86.94 93 ALA A C 1
ATOM 759 O O . ALA A 1 93 ? 11.027 8.598 27.398 1.00 86.94 93 ALA A O 1
ATOM 760 N N . LEU A 1 94 ? 12.450 7.266 26.300 1.00 85.62 94 LEU A N 1
ATOM 761 C CA . LEU A 1 94 ? 11.661 6.032 26.444 1.00 85.62 94 LEU A CA 1
ATOM 762 C C . LEU A 1 94 ? 11.557 5.504 27.877 1.00 85.62 94 LEU A C 1
ATOM 764 O O . LEU A 1 94 ? 10.819 4.550 28.137 1.00 85.62 94 LEU A O 1
ATOM 768 N N . LEU A 1 95 ? 12.269 6.111 28.825 1.00 85.06 95 LEU A N 1
ATOM 769 C CA . LEU A 1 95 ? 12.043 5.854 30.244 1.00 85.06 95 LEU A CA 1
ATOM 770 C C . LEU A 1 95 ? 10.614 6.253 30.653 1.00 85.06 95 LEU A C 1
ATOM 772 O O . LEU A 1 95 ? 10.007 5.593 31.496 1.00 85.06 95 LEU A O 1
ATOM 776 N N . GLN A 1 96 ? 10.038 7.265 29.997 1.00 83.44 96 GLN A N 1
ATOM 777 C CA . GLN A 1 96 ? 8.671 7.722 30.230 1.00 83.44 96 GLN A CA 1
ATOM 778 C C . GLN A 1 96 ? 7.665 6.878 29.435 1.00 83.44 96 GLN A C 1
ATOM 780 O O . GLN A 1 96 ? 7.779 6.720 28.218 1.00 83.44 96 GLN A O 1
ATOM 785 N N . ARG A 1 97 ? 6.624 6.362 30.107 1.00 79.69 97 ARG A N 1
ATOM 786 C CA . ARG A 1 97 ? 5.583 5.533 29.466 1.00 79.69 97 ARG A CA 1
ATOM 787 C C . ARG A 1 97 ? 4.859 6.270 28.333 1.00 79.69 97 ARG A C 1
ATOM 789 O O . ARG A 1 97 ? 4.622 5.678 27.287 1.00 79.69 97 ARG A O 1
ATOM 796 N N . SER A 1 98 ? 4.587 7.563 28.507 1.00 79.81 98 SER A N 1
ATOM 797 C CA . SER A 1 98 ? 3.923 8.399 27.498 1.00 79.81 98 SER A CA 1
ATOM 798 C C . SER A 1 98 ? 4.733 8.551 26.202 1.00 79.81 98 SER A C 1
ATOM 800 O O . SER A 1 98 ? 4.146 8.729 25.139 1.00 79.81 98 SER A O 1
ATOM 802 N N . GLU A 1 99 ? 6.066 8.485 26.269 1.00 81.81 99 GLU A N 1
ATOM 803 C CA . GLU A 1 99 ? 6.964 8.523 25.105 1.00 81.81 99 GLU A CA 1
ATOM 804 C C . GLU A 1 99 ? 7.067 7.154 24.421 1.00 81.81 99 GLU A C 1
ATOM 806 O O . GLU A 1 99 ? 7.153 7.076 23.193 1.00 81.81 99 GLU A O 1
ATOM 811 N N . ARG A 1 100 ? 7.016 6.062 25.199 1.00 79.12 100 ARG A N 1
ATOM 812 C CA . ARG A 1 100 ? 6.973 4.694 24.656 1.00 79.12 100 ARG A CA 1
ATOM 813 C C . ARG A 1 100 ? 5.716 4.449 23.832 1.00 79.12 100 ARG A C 1
ATOM 815 O O . ARG A 1 100 ? 5.829 3.937 22.722 1.00 79.12 100 ARG A O 1
ATOM 822 N N . ASP A 1 101 ? 4.570 4.879 24.354 1.00 78.00 101 ASP A N 1
ATOM 823 C CA . ASP A 1 101 ? 3.255 4.683 23.737 1.00 78.00 101 ASP A CA 1
ATOM 824 C C . ASP A 1 101 ? 2.894 5.788 22.711 1.00 78.00 101 ASP A C 1
ATOM 826 O O . ASP A 1 101 ? 1.748 5.897 22.272 1.00 78.00 101 ASP A O 1
ATOM 830 N N . SER A 1 102 ? 3.863 6.627 22.316 1.00 82.19 102 SER A N 1
ATOM 831 C CA . SER A 1 102 ? 3.648 7.733 21.376 1.00 82.19 102 SER A CA 1
ATOM 832 C C . SER A 1 102 ? 3.446 7.247 19.934 1.00 82.19 102 SER A C 1
ATOM 834 O O . SER A 1 102 ? 4.307 6.577 19.351 1.00 82.19 102 SER A O 1
ATOM 836 N N . LEU A 1 103 ? 2.341 7.678 19.312 1.00 80.12 103 LEU A N 1
ATOM 837 C CA . LEU A 1 103 ? 2.055 7.427 17.894 1.00 80.12 103 LEU A CA 1
ATOM 838 C C . LEU A 1 103 ? 3.046 8.127 16.959 1.00 80.12 103 LEU A C 1
ATOM 840 O O . LEU A 1 103 ? 3.363 7.579 15.907 1.00 80.12 103 LEU A O 1
ATOM 844 N N . LEU A 1 104 ? 3.577 9.294 17.343 1.00 82.94 104 LEU A N 1
ATOM 845 C CA . LEU A 1 104 ? 4.544 10.027 16.522 1.00 82.94 104 LEU A CA 1
ATOM 846 C C . LEU A 1 104 ? 5.835 9.224 16.345 1.00 82.94 104 LEU A C 1
ATOM 848 O O . LEU A 1 104 ? 6.324 9.078 15.227 1.00 82.94 104 LEU A O 1
ATOM 852 N N . ARG A 1 105 ? 6.355 8.644 17.435 1.00 86.81 105 ARG A N 1
ATOM 853 C CA . ARG A 1 105 ? 7.527 7.759 17.382 1.00 86.81 105 ARG A CA 1
ATOM 854 C C . ARG A 1 105 ? 7.290 6.608 16.421 1.00 86.81 105 ARG A C 1
ATOM 856 O O . ARG A 1 105 ? 8.138 6.308 15.584 1.00 86.81 105 ARG A O 1
ATOM 863 N N . LEU A 1 106 ? 6.148 5.944 16.584 1.00 83.81 106 LEU A N 1
ATOM 864 C CA . LEU A 1 106 ? 5.794 4.809 15.753 1.00 83.81 106 LEU A CA 1
ATOM 865 C C . LEU A 1 106 ? 5.684 5.225 14.284 1.00 83.81 106 LEU A C 1
ATOM 867 O O . LEU A 1 106 ? 6.236 4.537 13.435 1.00 83.81 106 LEU A O 1
ATOM 871 N N . GLY A 1 107 ? 5.051 6.366 14.001 1.00 83.62 107 GLY A N 1
ATOM 872 C CA . GLY A 1 107 ? 4.955 6.945 12.664 1.00 83.62 107 GLY A CA 1
ATOM 873 C C . GLY A 1 107 ? 6.324 7.220 12.040 1.00 83.62 107 GLY A C 1
ATOM 874 O O . GLY A 1 107 ? 6.555 6.837 10.899 1.00 83.62 107 GLY A O 1
ATOM 875 N N . VAL A 1 108 ? 7.269 7.787 12.795 1.00 86.81 108 VAL A N 1
ATOM 876 C CA . VAL A 1 108 ? 8.642 8.039 12.319 1.00 86.81 108 VAL A CA 1
ATOM 877 C C . VAL A 1 108 ? 9.394 6.734 12.054 1.00 86.81 108 VAL A C 1
ATOM 879 O O . VAL A 1 108 ? 10.019 6.588 11.008 1.00 86.81 108 VAL A O 1
ATOM 882 N N . LEU A 1 109 ? 9.314 5.753 12.959 1.00 90.12 109 LEU A N 1
ATOM 883 C CA . LEU A 1 109 ? 9.930 4.436 12.747 1.00 90.12 109 LEU A CA 1
ATOM 884 C C . LEU A 1 109 ? 9.326 3.712 11.541 1.00 90.12 109 LEU A C 1
ATOM 886 O O . LEU A 1 109 ? 10.045 3.055 10.788 1.00 90.12 109 LEU A O 1
ATOM 890 N N . PHE A 1 110 ? 8.015 3.842 11.354 1.00 85.62 110 PHE A N 1
ATOM 891 C CA . PHE A 1 110 ? 7.292 3.301 10.214 1.00 85.62 110 PHE A CA 1
ATOM 892 C C . PHE A 1 110 ? 7.763 3.950 8.911 1.00 85.62 110 PHE A C 1
ATOM 894 O O . PHE A 1 110 ? 8.127 3.235 7.981 1.00 85.62 110 PHE A O 1
ATOM 901 N N . LEU A 1 111 ? 7.856 5.281 8.881 1.00 85.62 111 LEU A N 1
ATOM 902 C CA . LEU A 1 111 ? 8.343 6.062 7.746 1.00 85.62 111 LEU A CA 1
ATOM 903 C C . LEU A 1 111 ? 9.789 5.714 7.380 1.00 85.62 111 LEU A C 1
ATOM 905 O O . LEU A 1 111 ? 10.072 5.445 6.218 1.00 85.62 111 LEU A O 1
ATOM 909 N N . LEU A 1 112 ? 10.689 5.637 8.363 1.00 89.94 112 LEU A N 1
ATOM 910 C CA . LEU A 1 112 ? 12.087 5.260 8.136 1.00 89.94 112 LEU A CA 1
ATOM 911 C C . LEU A 1 112 ? 12.226 3.820 7.634 1.00 89.94 112 LEU A C 1
ATOM 913 O O . LEU A 1 112 ? 13.013 3.553 6.730 1.00 89.94 112 LEU A O 1
ATOM 917 N N . THR A 1 113 ? 11.451 2.889 8.193 1.00 90.44 113 THR A N 1
ATOM 918 C CA . THR A 1 113 ? 11.499 1.480 7.779 1.00 90.44 113 THR A CA 1
ATOM 919 C C . THR A 1 113 ? 10.941 1.300 6.369 1.00 90.44 113 THR A C 1
ATOM 921 O O . THR A 1 113 ? 11.556 0.603 5.566 1.00 90.44 113 THR A O 1
ATOM 924 N N . LEU A 1 114 ? 9.803 1.929 6.057 1.00 85.62 114 LEU A N 1
ATOM 925 C CA . LEU A 1 114 ? 9.197 1.868 4.728 1.00 85.62 114 LEU A CA 1
ATOM 926 C C . LEU A 1 114 ? 10.038 2.581 3.676 1.00 85.62 114 LEU A C 1
ATOM 928 O O . LEU A 1 114 ? 10.264 2.008 2.617 1.00 85.62 114 LEU A O 1
ATOM 932 N N . GLY A 1 115 ? 10.520 3.791 3.969 1.00 84.19 115 GLY A N 1
ATOM 933 C CA . GLY A 1 115 ? 11.397 4.539 3.071 1.00 84.19 115 GLY A CA 1
ATOM 934 C C . GLY A 1 115 ? 12.695 3.779 2.805 1.00 84.19 115 GLY A C 1
ATOM 935 O O . GLY A 1 115 ? 13.055 3.569 1.654 1.00 84.19 115 GLY A O 1
ATOM 936 N N . GLY A 1 116 ? 13.335 3.262 3.861 1.00 88.25 116 GLY A N 1
ATOM 937 C CA . GLY A 1 116 ? 14.494 2.373 3.758 1.00 88.25 116 GLY A CA 1
ATOM 938 C C . GLY A 1 116 ? 14.238 1.173 2.852 1.00 88.25 116 GLY A C 1
ATOM 939 O O . GLY A 1 116 ? 14.987 0.935 1.909 1.00 88.25 116 GLY A O 1
ATOM 940 N N . MET A 1 117 ? 13.153 0.441 3.103 1.00 89.12 117 MET A N 1
ATOM 941 C CA . MET A 1 117 ? 12.808 -0.737 2.316 1.00 89.12 117 MET A CA 1
ATOM 942 C C . MET A 1 117 ? 12.501 -0.408 0.854 1.00 89.12 117 MET A C 1
ATOM 944 O O . MET A 1 117 ? 13.017 -1.079 -0.033 1.00 89.12 117 MET A O 1
ATOM 948 N N . ALA A 1 118 ? 11.669 0.604 0.597 1.00 84.88 118 ALA A N 1
ATOM 949 C CA . ALA A 1 118 ? 11.284 1.001 -0.753 1.00 84.88 118 ALA A CA 1
ATOM 950 C C . ALA A 1 118 ? 12.512 1.394 -1.581 1.00 84.88 118 ALA A C 1
ATOM 952 O O . ALA A 1 118 ? 12.670 0.931 -2.711 1.00 84.88 118 ALA A O 1
ATOM 953 N N . THR A 1 119 ? 13.422 2.170 -0.989 1.00 87.56 119 THR A N 1
ATOM 954 C CA . THR A 1 119 ? 14.676 2.561 -1.629 1.00 87.56 119 THR A CA 1
ATOM 955 C C . THR A 1 119 ? 15.57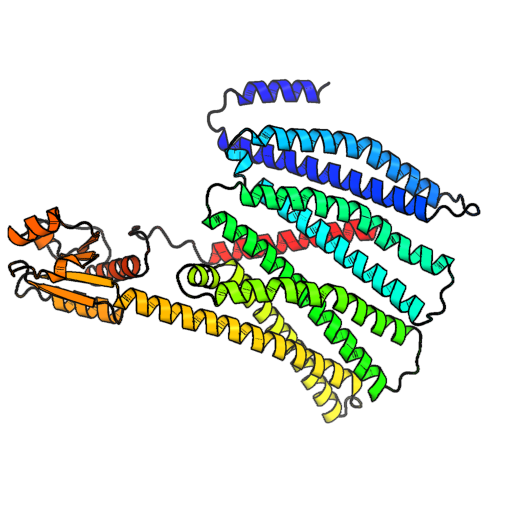5 1.357 -1.913 1.00 87.56 119 THR A C 1
ATOM 957 O O . THR A 1 119 ? 16.082 1.232 -3.023 1.00 87.56 119 THR A O 1
ATOM 960 N N . VAL A 1 120 ? 15.735 0.433 -0.959 1.00 92.38 120 VAL A N 1
ATOM 961 C CA . VAL A 1 120 ? 16.558 -0.779 -1.142 1.00 92.38 120 VAL A CA 1
ATOM 962 C C . VAL A 1 120 ? 15.985 -1.696 -2.214 1.00 92.38 120 VAL A C 1
ATOM 964 O O . VAL A 1 120 ? 16.735 -2.198 -3.044 1.00 92.38 120 VAL A O 1
ATOM 967 N N . LEU A 1 121 ? 14.670 -1.912 -2.226 1.00 89.38 121 LEU A N 1
ATOM 968 C CA . LEU A 1 121 ? 14.018 -2.740 -3.238 1.00 89.38 121 LEU A CA 1
ATOM 969 C C . LEU A 1 121 ? 14.106 -2.107 -4.631 1.00 89.38 121 LEU A C 1
ATOM 971 O O . LEU A 1 121 ? 14.381 -2.812 -5.598 1.00 89.38 121 LEU A O 1
ATOM 975 N N . SER A 1 122 ? 13.927 -0.787 -4.731 1.00 88.38 122 SER A N 1
ATOM 976 C CA . SER A 1 122 ? 14.088 -0.043 -5.985 1.00 88.38 122 SER A CA 1
ATOM 977 C C . SER A 1 122 ? 15.527 -0.120 -6.502 1.00 88.38 122 SER A C 1
ATOM 979 O O . SER A 1 122 ? 15.760 -0.482 -7.655 1.00 88.38 122 SER A O 1
ATOM 981 N N . ALA A 1 123 ? 16.509 0.136 -5.634 1.00 91.75 123 ALA A N 1
ATOM 982 C CA . ALA A 1 123 ? 17.919 0.032 -5.980 1.00 91.75 123 ALA A CA 1
ATOM 983 C C . ALA A 1 123 ? 18.315 -1.406 -6.348 1.00 91.75 123 ALA A C 1
ATOM 985 O O . ALA A 1 123 ? 18.999 -1.609 -7.345 1.00 91.75 123 ALA A O 1
ATOM 986 N N . GLY A 1 124 ? 17.828 -2.409 -5.613 1.00 93.19 124 GLY A N 1
ATOM 987 C CA . GLY A 1 124 ? 18.019 -3.824 -5.935 1.00 93.19 124 GLY A CA 1
ATOM 988 C C . GLY A 1 124 ? 17.424 -4.207 -7.292 1.00 93.19 124 GLY A C 1
ATOM 989 O O . GLY A 1 124 ? 18.078 -4.902 -8.065 1.00 93.19 124 GLY A O 1
ATOM 990 N N . GLY A 1 125 ? 16.236 -3.692 -7.621 1.00 92.50 125 GLY A N 1
ATOM 991 C CA . GLY A 1 125 ? 15.630 -3.837 -8.945 1.00 92.50 125 GLY A CA 1
ATOM 992 C C . GLY A 1 125 ? 16.484 -3.213 -10.050 1.00 92.50 125 GLY A C 1
ATOM 993 O O . GLY A 1 125 ? 16.736 -3.860 -11.058 1.00 92.50 125 GLY A O 1
ATOM 994 N N . ARG A 1 126 ? 17.012 -1.998 -9.845 1.00 94.00 126 ARG A N 1
ATOM 995 C CA . ARG A 1 126 ? 17.933 -1.358 -10.806 1.00 94.00 126 ARG A CA 1
ATOM 996 C C . ARG A 1 126 ? 19.237 -2.135 -10.980 1.00 94.00 126 ARG A C 1
ATOM 998 O O . ARG A 1 126 ? 19.695 -2.294 -12.103 1.00 94.00 126 ARG A O 1
ATOM 1005 N N . ILE A 1 127 ? 19.826 -2.640 -9.894 1.00 94.94 127 ILE A N 1
ATOM 1006 C CA . ILE A 1 127 ? 21.028 -3.490 -9.957 1.00 94.94 127 ILE A CA 1
ATOM 1007 C C . ILE A 1 127 ? 20.736 -4.736 -10.790 1.00 94.94 127 ILE A C 1
ATOM 1009 O O . ILE A 1 127 ? 21.517 -5.081 -11.673 1.00 94.94 127 ILE A O 1
ATOM 1013 N N . LEU A 1 128 ? 19.602 -5.392 -10.535 1.00 96.50 128 LEU A N 1
ATOM 1014 C CA . LEU A 1 128 ? 19.196 -6.573 -11.284 1.00 96.50 128 LEU A CA 1
ATOM 1015 C C . LEU A 1 128 ? 18.969 -6.256 -12.768 1.00 96.50 128 LEU A C 1
ATOM 1017 O O . LEU A 1 128 ? 19.431 -7.018 -13.607 1.00 96.50 128 LEU A O 1
ATOM 1021 N N . ASP A 1 129 ? 18.339 -5.127 -13.092 1.00 95.06 129 ASP A N 1
ATOM 1022 C CA . ASP A 1 129 ? 18.173 -4.658 -14.473 1.00 95.06 129 ASP A CA 1
ATOM 1023 C C . ASP A 1 129 ? 19.533 -4.466 -15.172 1.00 95.06 129 ASP A C 1
ATOM 1025 O O . ASP A 1 129 ? 19.767 -5.004 -16.249 1.00 95.06 129 ASP A O 1
ATOM 1029 N N . ILE A 1 130 ? 20.492 -3.792 -14.533 1.00 93.81 130 ILE A N 1
ATOM 1030 C CA . ILE A 1 130 ? 21.833 -3.596 -15.114 1.00 93.81 130 ILE A CA 1
ATOM 1031 C C . ILE A 1 130 ? 22.557 -4.942 -15.309 1.00 93.81 130 ILE A C 1
ATOM 1033 O O . ILE A 1 130 ? 23.205 -5.158 -16.336 1.00 93.81 130 ILE A O 1
ATOM 1037 N N . LEU A 1 131 ? 22.445 -5.866 -14.346 1.00 95.50 131 LEU A N 1
ATOM 1038 C CA . LEU A 1 131 ? 23.020 -7.212 -14.459 1.00 95.50 131 LEU A CA 1
ATOM 1039 C C . LEU A 1 131 ? 22.412 -7.996 -15.624 1.00 95.50 131 LEU A C 1
ATOM 1041 O O . LEU A 1 131 ? 23.143 -8.629 -16.385 1.00 95.50 131 LEU A O 1
ATOM 1045 N N . LEU A 1 132 ? 21.088 -7.960 -15.763 1.00 95.81 132 LEU A N 1
ATOM 1046 C CA . LEU A 1 132 ? 20.363 -8.673 -16.809 1.00 95.81 132 LEU A CA 1
ATOM 1047 C C . LEU A 1 132 ? 20.683 -8.107 -18.192 1.00 95.81 132 LEU A C 1
ATOM 1049 O O . LEU A 1 132 ? 20.981 -8.883 -19.092 1.00 95.81 132 LEU A O 1
ATOM 1053 N N . ARG A 1 133 ? 20.726 -6.783 -18.355 1.00 93.94 133 ARG A N 1
ATOM 1054 C CA . ARG A 1 133 ? 21.189 -6.121 -19.588 1.00 93.94 133 ARG A CA 1
ATOM 1055 C C . ARG A 1 133 ? 22.578 -6.576 -20.016 1.00 93.94 133 ARG A C 1
ATOM 1057 O O . ARG A 1 133 ? 22.798 -6.942 -21.172 1.00 93.94 133 ARG A O 1
ATOM 1064 N N . TRP A 1 134 ? 23.509 -6.621 -19.064 1.00 91.50 134 TRP A N 1
ATOM 1065 C CA . TRP A 1 134 ? 24.862 -7.101 -19.324 1.00 91.50 134 TRP A CA 1
ATOM 1066 C C . TRP A 1 134 ? 24.882 -8.592 -19.697 1.00 91.50 134 TRP A C 1
ATOM 1068 O O . TRP A 1 134 ? 25.535 -8.981 -20.666 1.00 91.50 134 TRP A O 1
ATOM 1078 N N . MET A 1 135 ? 24.099 -9.425 -19.002 1.00 93.12 135 MET A N 1
ATOM 1079 C CA . MET A 1 135 ? 23.941 -10.852 -19.309 1.00 93.12 135 MET A CA 1
ATOM 1080 C C . MET A 1 135 ? 23.305 -11.093 -20.690 1.00 93.12 135 MET A C 1
ATOM 1082 O O . MET A 1 135 ? 23.697 -12.022 -21.398 1.00 93.12 135 MET A O 1
ATOM 1086 N N . LEU A 1 136 ? 22.373 -10.231 -21.102 1.00 92.94 136 LEU A N 1
ATOM 1087 C CA . LEU A 1 136 ? 21.736 -10.222 -22.422 1.00 92.94 136 LEU A CA 1
ATOM 1088 C C . LEU A 1 136 ? 22.638 -9.645 -23.526 1.00 92.94 136 LEU A C 1
ATOM 1090 O O . LEU A 1 136 ? 22.203 -9.540 -24.673 1.00 92.94 136 LEU A O 1
ATOM 1094 N N . ARG A 1 137 ? 23.902 -9.335 -23.203 1.00 90.00 137 ARG A N 1
ATOM 1095 C CA . ARG A 1 137 ? 24.930 -8.828 -24.122 1.00 90.00 137 ARG A CA 1
ATOM 1096 C C . ARG A 1 137 ? 24.577 -7.481 -24.756 1.00 90.00 137 ARG A C 1
ATOM 1098 O O . ARG A 1 137 ? 24.885 -7.250 -25.922 1.00 90.00 137 ARG A O 1
ATOM 1105 N N . GLU A 1 138 ? 23.945 -6.583 -24.002 1.00 88.88 138 GLU A N 1
ATOM 1106 C CA . GLU A 1 138 ? 23.891 -5.168 -24.385 1.00 88.88 138 GLU A CA 1
ATOM 1107 C C . GLU A 1 138 ? 25.328 -4.626 -24.568 1.00 88.88 138 GLU A C 1
ATOM 1109 O O . GLU A 1 138 ? 26.195 -4.950 -23.744 1.00 88.88 138 GLU A O 1
ATOM 1114 N N . PRO A 1 139 ? 25.622 -3.863 -25.642 1.00 85.88 139 PRO A N 1
ATOM 1115 C CA . PRO A 1 139 ? 26.968 -3.394 -25.967 1.00 85.88 139 PRO A CA 1
ATOM 1116 C C . PRO A 1 139 ? 27.437 -2.312 -24.981 1.00 85.88 139 PRO A C 1
ATOM 1118 O O . PRO A 1 139 ? 27.491 -1.125 -25.286 1.00 85.88 139 PRO A O 1
ATOM 1121 N N . MET A 1 140 ? 27.807 -2.736 -23.774 1.00 87.12 140 MET A N 1
ATOM 1122 C CA . MET A 1 140 ? 28.321 -1.881 -22.710 1.00 87.12 140 MET A CA 1
ATOM 1123 C C . MET A 1 140 ? 29.780 -2.213 -22.408 1.00 87.12 140 MET A C 1
ATOM 1125 O O . MET A 1 140 ? 30.154 -3.373 -22.224 1.00 87.12 140 MET A O 1
ATOM 1129 N N . SER A 1 141 ? 30.612 -1.177 -22.296 1.00 88.94 141 SER A N 1
ATOM 1130 C CA . SER A 1 141 ? 31.974 -1.333 -21.783 1.00 88.94 141 SER A CA 1
ATOM 1131 C C . SER A 1 141 ? 31.962 -1.640 -20.276 1.00 88.94 141 SER A C 1
ATOM 1133 O O . SER A 1 141 ? 31.010 -1.303 -19.567 1.00 88.94 141 SER A O 1
ATOM 1135 N N . VAL A 1 142 ? 33.040 -2.236 -19.755 1.00 86.88 142 VAL A N 1
ATOM 1136 C CA . VAL A 1 142 ? 33.167 -2.531 -18.313 1.00 86.88 142 VAL A CA 1
ATOM 1137 C C . VAL A 1 142 ? 33.089 -1.253 -17.469 1.00 86.88 142 VAL A C 1
ATOM 1139 O O . VAL A 1 142 ? 32.462 -1.253 -16.412 1.00 86.88 142 VAL A O 1
ATOM 1142 N N . SER A 1 143 ? 33.663 -0.141 -17.940 1.00 83.81 143 SER A N 1
ATOM 1143 C CA . SER A 1 143 ? 33.591 1.143 -17.232 1.00 83.81 143 SER A CA 1
ATOM 1144 C C . SER A 1 143 ? 32.165 1.695 -17.202 1.00 83.81 143 SER A C 1
ATOM 1146 O O . SER A 1 143 ? 31.717 2.166 -16.158 1.00 83.81 143 SER A O 1
ATOM 1148 N N . THR A 1 144 ? 31.421 1.572 -18.304 1.00 86.75 144 THR A N 1
ATOM 1149 C CA . THR A 1 144 ? 30.001 1.942 -18.376 1.00 86.75 144 THR A CA 1
ATOM 1150 C C . THR A 1 144 ? 29.156 1.088 -17.431 1.00 86.75 144 THR A C 1
ATOM 1152 O O . THR A 1 144 ? 28.314 1.624 -16.715 1.00 86.75 144 THR A O 1
ATOM 1155 N N . PHE A 1 145 ? 29.394 -0.223 -17.372 1.00 89.00 145 PHE A N 1
ATOM 1156 C CA . PHE A 1 145 ? 28.698 -1.125 -16.451 1.00 89.00 145 PHE A CA 1
ATOM 1157 C C . PHE A 1 145 ? 28.919 -0.729 -14.981 1.00 89.00 145 PHE A C 1
ATOM 1159 O O . PHE A 1 145 ? 27.960 -0.572 -14.223 1.00 89.00 145 PHE A O 1
ATOM 1166 N N . VAL A 1 146 ? 30.175 -0.491 -14.584 1.00 86.56 146 VAL A N 1
ATOM 1167 C CA . VAL A 1 146 ? 30.514 -0.044 -13.221 1.00 86.56 146 VAL A CA 1
ATOM 1168 C C . VAL A 1 146 ? 29.882 1.319 -12.912 1.00 86.56 146 VAL A C 1
ATOM 1170 O O . VAL A 1 146 ? 29.339 1.513 -11.822 1.00 86.56 146 VAL A O 1
ATOM 1173 N N . ALA A 1 147 ? 29.876 2.245 -13.877 1.00 85.06 147 ALA A N 1
ATOM 1174 C CA . ALA A 1 147 ? 29.257 3.558 -13.717 1.00 85.06 147 ALA A CA 1
ATOM 1175 C C . ALA A 1 147 ? 27.739 3.477 -13.469 1.00 85.06 147 ALA A C 1
ATOM 1177 O O . ALA A 1 147 ? 27.228 4.223 -12.630 1.00 85.06 147 ALA A O 1
ATOM 1178 N N . HIS A 1 148 ? 27.032 2.556 -14.134 1.00 88.56 148 HIS A N 1
ATOM 1179 C CA . HIS A 1 148 ? 25.603 2.321 -13.901 1.00 88.56 148 HIS A CA 1
ATOM 1180 C C . HIS A 1 148 ? 25.331 1.659 -12.546 1.00 88.56 148 HIS A C 1
ATOM 1182 O O . HIS A 1 148 ? 24.358 2.013 -11.886 1.00 88.56 148 HIS A O 1
ATOM 1188 N N . MET A 1 149 ? 26.195 0.741 -12.095 1.00 89.81 149 MET A N 1
ATOM 1189 C CA . MET A 1 149 ? 26.065 0.082 -10.786 1.00 89.81 149 MET A CA 1
ATOM 1190 C C . MET A 1 149 ? 26.261 1.038 -9.608 1.00 89.81 149 MET A C 1
ATOM 1192 O O . MET A 1 149 ? 25.660 0.848 -8.549 1.00 89.81 149 MET A O 1
ATOM 1196 N N . ARG A 1 150 ? 27.084 2.075 -9.790 1.00 86.88 150 ARG A N 1
ATOM 1197 C CA . ARG A 1 150 ? 27.433 3.054 -8.754 1.00 86.88 150 ARG A CA 1
ATOM 1198 C C . ARG A 1 150 ? 26.208 3.674 -8.086 1.00 86.88 150 ARG A C 1
ATOM 1200 O O . ARG A 1 150 ? 26.118 3.616 -6.866 1.00 86.88 150 ARG A O 1
ATOM 1207 N N . GLY A 1 151 ? 25.282 4.239 -8.864 1.00 86.69 151 GLY A N 1
ATOM 1208 C CA . GLY A 1 151 ? 24.134 4.979 -8.320 1.00 86.69 151 GLY A CA 1
ATOM 1209 C C . GLY A 1 151 ? 23.209 4.110 -7.457 1.00 86.69 151 GLY A C 1
ATOM 1210 O O . GLY A 1 151 ? 22.932 4.446 -6.308 1.00 86.69 151 GLY A O 1
ATOM 1211 N N . PRO A 1 152 ? 22.746 2.950 -7.951 1.00 91.25 152 PRO A N 1
ATOM 1212 C CA . PRO A 1 152 ? 21.965 2.027 -7.140 1.00 91.25 152 PRO A CA 1
ATOM 1213 C C . PRO A 1 152 ? 22.717 1.517 -5.903 1.00 91.25 152 PRO A C 1
ATOM 1215 O O . PRO A 1 152 ? 22.118 1.431 -4.835 1.00 91.25 152 PRO A O 1
ATOM 1218 N N . LEU A 1 153 ? 24.016 1.209 -6.004 1.00 91.62 153 LEU A N 1
ATOM 1219 C CA . LEU A 1 153 ? 24.799 0.714 -4.865 1.00 91.62 153 LEU A CA 1
ATOM 1220 C C . LEU A 1 153 ? 25.020 1.781 -3.785 1.00 91.6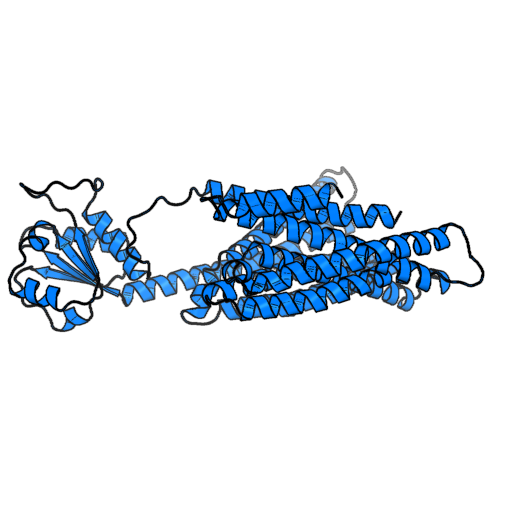2 153 LEU A C 1
ATOM 1222 O O . LEU A 1 153 ? 24.860 1.477 -2.599 1.00 91.62 153 LEU A O 1
ATOM 1226 N N . SER A 1 154 ? 25.347 3.017 -4.175 1.00 90.94 154 SER A N 1
ATOM 1227 C CA . SER A 1 154 ? 25.587 4.121 -3.236 1.00 90.94 154 SER A CA 1
ATOM 1228 C C . SER A 1 154 ? 24.358 4.441 -2.396 1.00 90.94 154 SER A C 1
ATOM 1230 O O . SER A 1 154 ? 24.488 4.781 -1.222 1.00 90.94 154 SER A O 1
ATOM 1232 N N . VAL A 1 155 ? 23.167 4.252 -2.965 1.00 90.31 155 VAL A N 1
ATOM 1233 C CA . VAL A 1 155 ? 21.884 4.447 -2.290 1.00 90.31 155 VAL A CA 1
ATOM 1234 C C . VAL A 1 155 ? 21.443 3.191 -1.522 1.00 90.31 155 VAL A C 1
ATOM 1236 O O . VAL A 1 155 ? 20.973 3.292 -0.386 1.00 90.31 155 VAL A O 1
ATOM 1239 N N . ALA A 1 156 ? 21.610 1.991 -2.091 1.00 91.25 156 ALA A N 1
ATOM 1240 C CA . ALA A 1 156 ? 21.166 0.737 -1.473 1.00 91.25 156 ALA A CA 1
ATOM 1241 C C . ALA A 1 156 ? 21.824 0.486 -0.113 1.00 91.25 156 ALA A C 1
ATOM 1243 O O . ALA A 1 156 ? 21.160 0.034 0.819 1.00 91.25 156 ALA A O 1
ATOM 1244 N N . VAL A 1 157 ? 23.117 0.786 0.019 1.00 93.56 157 VAL A N 1
ATOM 1245 C CA . VAL A 1 157 ? 23.886 0.520 1.243 1.00 93.56 157 VAL A CA 1
ATOM 1246 C C . VAL A 1 157 ? 23.380 1.334 2.450 1.00 93.56 157 VAL A C 1
ATOM 1248 O O . VAL A 1 157 ? 22.972 0.719 3.442 1.00 93.56 157 VAL A O 1
ATOM 1251 N N . PRO A 1 158 ? 23.344 2.682 2.426 1.00 93.81 158 PRO A N 1
ATOM 1252 C CA . PRO A 1 158 ? 22.888 3.468 3.570 1.00 93.81 158 PRO A CA 1
ATOM 1253 C C . PRO A 1 158 ? 21.401 3.267 3.879 1.00 93.81 158 PRO A C 1
ATOM 1255 O O . PRO A 1 158 ? 21.036 3.136 5.050 1.00 93.81 158 PRO A O 1
ATOM 1258 N N . PHE A 1 159 ? 20.536 3.153 2.867 1.00 93.19 159 PHE A N 1
ATOM 1259 C CA . PHE A 1 159 ? 19.119 2.864 3.107 1.00 93.19 159 PHE A CA 1
ATOM 1260 C C . PHE A 1 159 ? 18.885 1.423 3.586 1.00 93.19 159 PHE A C 1
ATOM 1262 O O . PHE A 1 159 ? 17.981 1.189 4.390 1.00 93.19 159 PHE A O 1
ATOM 1269 N N . GLY A 1 160 ? 19.741 0.473 3.198 1.00 93.81 160 GLY A N 1
ATOM 1270 C CA . GLY A 1 160 ? 19.782 -0.881 3.753 1.00 93.81 160 GLY A CA 1
ATOM 1271 C C . GLY A 1 160 ? 20.100 -0.877 5.243 1.00 93.81 160 GLY A C 1
ATOM 1272 O O . GLY A 1 160 ? 19.425 -1.553 6.023 1.00 93.81 160 GLY A O 1
ATOM 1273 N N . MET A 1 161 ? 21.054 -0.043 5.665 1.00 95.38 161 MET A N 1
ATOM 1274 C CA . MET A 1 161 ? 21.353 0.163 7.083 1.00 95.38 161 MET A CA 1
ATOM 1275 C C . MET A 1 161 ? 20.175 0.793 7.833 1.00 95.38 161 MET A C 1
ATOM 1277 O O . MET A 1 161 ? 19.826 0.307 8.911 1.00 95.38 161 MET A O 1
ATOM 1281 N N . ILE A 1 162 ? 19.518 1.813 7.264 1.00 94.38 162 ILE A N 1
ATOM 1282 C CA . ILE A 1 162 ? 18.300 2.410 7.842 1.00 94.38 162 ILE A CA 1
ATOM 1283 C C . ILE A 1 162 ? 17.222 1.345 8.026 1.00 94.38 162 ILE A C 1
ATOM 1285 O O . ILE A 1 162 ? 16.684 1.189 9.124 1.00 94.38 162 ILE A O 1
ATOM 1289 N N . TRP A 1 163 ? 16.921 0.594 6.968 1.00 94.06 163 TRP A N 1
ATOM 1290 C CA . TRP A 1 163 ? 15.879 -0.423 6.984 1.00 94.06 163 TRP A CA 1
ATOM 1291 C C . TRP A 1 163 ? 16.168 -1.509 8.023 1.00 94.06 163 TRP A C 1
ATOM 1293 O O . TRP A 1 163 ? 15.305 -1.829 8.843 1.00 94.06 163 TRP A O 1
ATOM 1303 N N . ALA A 1 164 ? 17.395 -2.031 8.059 1.00 95.69 164 ALA A N 1
ATOM 1304 C CA . ALA A 1 164 ? 17.790 -3.052 9.021 1.00 95.69 164 ALA A CA 1
ATOM 1305 C C . ALA A 1 164 ? 17.782 -2.524 10.465 1.00 95.69 164 ALA A C 1
ATOM 1307 O O . ALA A 1 164 ? 17.303 -3.202 11.380 1.00 95.69 164 ALA A O 1
ATOM 1308 N N . TYR A 1 165 ? 18.299 -1.315 10.696 1.00 95.75 165 TYR A N 1
ATOM 1309 C CA . TYR A 1 165 ? 18.389 -0.725 12.027 1.00 95.75 165 TYR A CA 1
ATOM 1310 C C . TYR A 1 165 ? 17.013 -0.313 12.556 1.00 95.75 165 TYR A C 1
ATOM 1312 O O . TYR A 1 165 ? 16.549 -0.862 13.558 1.00 95.75 165 TYR A O 1
ATOM 1320 N N . PHE A 1 166 ? 16.324 0.600 11.872 1.00 93.75 166 PHE A N 1
ATOM 1321 C CA . PHE A 1 166 ? 15.029 1.114 12.318 1.00 93.75 166 PHE A CA 1
ATOM 1322 C C . PHE A 1 166 ? 13.909 0.083 12.172 1.00 93.75 166 PHE A C 1
ATOM 1324 O O . PHE A 1 166 ? 13.006 0.070 13.004 1.00 93.75 166 PHE A O 1
ATOM 1331 N N . GLY A 1 167 ? 14.011 -0.856 11.227 1.00 90.69 167 GLY A N 1
ATOM 1332 C CA . GLY A 1 167 ? 13.081 -1.980 11.127 1.00 90.69 167 GLY A CA 1
ATOM 1333 C C . GLY A 1 167 ? 13.155 -2.922 12.330 1.00 90.69 167 GLY A C 1
ATOM 1334 O O . GLY A 1 167 ? 12.121 -3.402 12.797 1.00 90.69 167 GLY A O 1
ATOM 1335 N N . ARG A 1 168 ? 14.352 -3.152 12.896 1.00 93.25 168 ARG A N 1
ATOM 1336 C CA . ARG A 1 168 ? 14.491 -3.879 14.173 1.00 93.25 168 ARG A CA 1
ATOM 1337 C C . ARG A 1 168 ? 13.845 -3.110 15.324 1.00 93.25 168 ARG A C 1
ATOM 1339 O O . ARG A 1 168 ? 13.076 -3.700 16.081 1.00 93.25 168 ARG A O 1
ATOM 1346 N N . TRP A 1 169 ? 14.086 -1.801 15.414 1.00 91.19 169 TRP A N 1
ATOM 1347 C CA . TRP A 1 169 ? 13.463 -0.945 16.430 1.00 91.19 169 TRP A CA 1
ATOM 1348 C C . TRP A 1 169 ? 11.939 -0.882 16.314 1.00 91.19 169 TRP A C 1
ATOM 1350 O O . TRP A 1 169 ? 11.256 -0.901 17.334 1.00 91.19 169 TRP A O 1
ATOM 1360 N N . LEU A 1 170 ? 11.400 -0.843 15.094 1.00 89.56 170 LEU A N 1
ATOM 1361 C CA . LEU A 1 170 ? 9.964 -0.859 14.841 1.00 89.56 170 LEU A CA 1
ATOM 1362 C C . LEU A 1 170 ? 9.340 -2.176 15.308 1.00 89.56 170 LEU A C 1
ATOM 1364 O O . LEU A 1 170 ? 8.348 -2.150 16.032 1.00 89.56 170 LEU A O 1
ATOM 1368 N N . ARG A 1 171 ? 9.932 -3.323 14.944 1.00 88.69 171 ARG A N 1
ATOM 1369 C CA . ARG A 1 171 ? 9.439 -4.643 15.377 1.00 88.69 171 ARG A CA 1
ATOM 1370 C C . ARG A 1 171 ? 9.434 -4.771 16.898 1.00 88.69 171 ARG A C 1
ATOM 1372 O O . ARG A 1 171 ? 8.399 -5.107 17.468 1.00 88.69 171 ARG A O 1
ATOM 1379 N N . HIS A 1 172 ? 10.541 -4.403 17.541 1.00 86.06 172 HIS A N 1
ATOM 1380 C CA . HIS A 1 172 ? 10.655 -4.439 18.998 1.00 86.06 172 HIS A CA 1
ATOM 1381 C C . HIS A 1 172 ? 9.680 -3.466 19.683 1.00 86.06 172 HIS A C 1
ATOM 1383 O O . HIS A 1 172 ? 9.038 -3.807 20.676 1.00 86.06 172 HIS A O 1
ATOM 1389 N N . GLY A 1 173 ? 9.509 -2.265 19.120 1.00 82.88 173 GLY A N 1
ATOM 1390 C CA . GLY A 1 173 ? 8.538 -1.281 19.595 1.00 82.88 173 GLY A CA 1
ATOM 1391 C C . GLY A 1 173 ? 7.103 -1.798 19.517 1.00 82.88 173 GLY A C 1
ATOM 1392 O O . GLY A 1 173 ? 6.358 -1.680 20.481 1.00 82.88 173 GLY A O 1
ATOM 1393 N N . ILE A 1 174 ? 6.722 -2.433 18.405 1.00 83.81 174 ILE A N 1
ATOM 1394 C CA . ILE A 1 174 ? 5.393 -3.037 18.243 1.00 83.81 174 ILE A CA 1
ATOM 1395 C C . ILE A 1 174 ? 5.183 -4.194 19.230 1.00 83.81 174 ILE A C 1
ATOM 1397 O O . ILE A 1 174 ? 4.082 -4.358 19.736 1.00 83.81 174 ILE A O 1
ATOM 1401 N N . GLU A 1 175 ? 6.198 -5.002 19.531 1.00 83.44 175 GLU A N 1
ATOM 1402 C CA . GLU A 1 175 ? 6.073 -6.125 20.475 1.00 83.44 175 GLU A CA 1
ATOM 1403 C C . GLU A 1 175 ? 5.863 -5.676 21.924 1.00 83.44 175 GLU A C 1
ATOM 1405 O O . GLU A 1 175 ? 5.070 -6.283 22.648 1.00 83.44 175 GLU A O 1
ATOM 1410 N N . THR A 1 176 ? 6.515 -4.579 22.311 1.00 78.12 176 THR A N 1
ATOM 1411 C CA . THR A 1 176 ? 6.519 -4.038 23.680 1.00 78.12 176 THR A CA 1
ATOM 1412 C C . THR A 1 176 ? 5.298 -3.180 24.033 1.00 78.12 176 THR A C 1
ATOM 1414 O O . THR A 1 176 ? 5.110 -2.850 25.203 1.00 78.12 176 THR A O 1
ATOM 1417 N N . TYR A 1 177 ? 4.435 -2.843 23.068 1.00 73.56 177 TYR A N 1
ATOM 1418 C CA . TYR A 1 177 ? 3.184 -2.119 23.335 1.00 73.56 177 TYR A CA 1
ATOM 1419 C C . TYR A 1 177 ? 2.258 -2.909 24.274 1.00 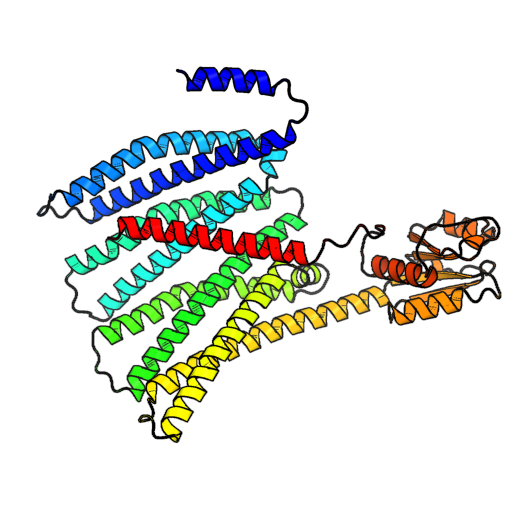73.56 177 TYR A C 1
ATOM 1421 O O . TYR A 1 177 ? 2.099 -4.115 24.134 1.00 73.56 177 TYR A O 1
ATOM 1429 N N . SER A 1 178 ? 1.587 -2.234 25.209 1.00 66.06 178 SER A N 1
ATOM 1430 C CA . SER A 1 178 ? 0.732 -2.904 26.207 1.00 66.06 178 SER A CA 1
ATOM 1431 C C . SER A 1 178 ? -0.561 -3.490 25.612 1.00 66.06 178 SER A C 1
ATOM 1433 O O . SER A 1 178 ? -0.888 -4.656 25.834 1.00 66.06 178 SER A O 1
ATOM 1435 N N . MET A 1 179 ? -1.281 -2.722 24.789 1.00 70.56 179 MET A N 1
ATOM 1436 C CA . MET A 1 179 ? -2.554 -3.152 24.192 1.00 70.56 179 MET A CA 1
ATOM 1437 C C . MET A 1 179 ? -2.344 -4.108 23.015 1.00 70.56 179 MET A C 1
ATOM 1439 O O . MET A 1 179 ? -1.849 -3.718 21.957 1.00 70.56 179 MET A O 1
ATOM 1443 N N . GLU A 1 180 ? -2.766 -5.360 23.173 1.00 71.44 180 GLU A N 1
ATOM 1444 C CA . GLU A 1 180 ? -2.690 -6.398 22.137 1.00 71.44 180 GLU A CA 1
ATOM 1445 C C . GLU A 1 180 ? -3.434 -6.009 20.842 1.00 71.44 180 GLU A C 1
ATOM 1447 O O . GLU A 1 180 ? -2.896 -6.153 19.742 1.00 71.44 180 GLU A O 1
ATOM 1452 N N . SER A 1 181 ? -4.618 -5.400 20.955 1.00 69.44 181 SER A N 1
ATOM 1453 C CA . SER A 1 181 ? -5.414 -4.943 19.806 1.00 69.44 181 SER A CA 1
ATOM 1454 C C . SER A 1 181 ? -4.674 -3.931 18.917 1.00 69.44 181 SER A C 1
ATOM 1456 O O . SER A 1 181 ? -4.657 -4.071 17.690 1.00 69.44 181 SER A O 1
ATOM 1458 N N . ARG A 1 182 ? -3.998 -2.940 19.519 1.00 71.50 182 ARG A N 1
ATOM 1459 C CA . ARG A 1 182 ? -3.204 -1.936 18.785 1.00 71.50 182 ARG A CA 1
ATOM 1460 C C . ARG A 1 182 ? -1.984 -2.557 18.108 1.00 71.50 182 ARG A C 1
ATOM 1462 O O . ARG A 1 182 ? -1.698 -2.224 16.958 1.00 71.50 182 ARG A O 1
ATOM 1469 N N . ARG A 1 183 ? -1.308 -3.506 18.770 1.00 78.06 183 ARG A N 1
ATOM 1470 C CA . ARG A 1 183 ? -0.161 -4.238 18.198 1.00 78.06 183 ARG A CA 1
ATOM 1471 C C . ARG A 1 183 ? -0.532 -4.947 16.901 1.00 78.06 183 ARG A C 1
ATOM 1473 O O . ARG A 1 183 ? 0.166 -4.798 15.895 1.00 78.06 183 ARG A O 1
ATOM 1480 N N . TYR A 1 184 ? -1.660 -5.659 16.888 1.00 77.94 184 TYR A N 1
ATOM 1481 C CA . TYR A 1 184 ? -2.170 -6.289 15.668 1.00 77.94 184 TYR A CA 1
ATOM 1482 C C . TYR A 1 184 ? -2.529 -5.269 14.585 1.00 77.94 184 TYR A C 1
ATOM 1484 O O . TYR A 1 184 ? -2.243 -5.510 13.411 1.00 77.94 184 TYR A O 1
ATOM 1492 N N . GLY A 1 185 ? -3.108 -4.124 14.961 1.00 79.12 185 GLY A N 1
ATOM 1493 C CA . GLY A 1 185 ? -3.406 -3.029 14.036 1.00 79.12 185 GLY A CA 1
ATOM 1494 C C . GLY A 1 185 ? -2.168 -2.535 13.281 1.00 79.12 185 GLY A C 1
ATOM 1495 O O . GLY A 1 185 ? -2.175 -2.493 12.050 1.00 79.12 185 GLY A O 1
ATOM 1496 N N . PHE A 1 186 ? -1.078 -2.243 13.995 1.00 82.12 186 PHE A N 1
ATOM 1497 C CA . PHE A 1 186 ? 0.162 -1.746 13.386 1.00 82.12 186 PHE A CA 1
ATOM 1498 C C . PHE A 1 186 ? 0.863 -2.781 12.507 1.00 82.12 186 PHE A C 1
ATOM 1500 O O . PHE A 1 186 ? 1.322 -2.446 11.414 1.00 82.12 186 PHE A O 1
ATOM 1507 N N . ARG A 1 187 ? 0.893 -4.053 12.931 1.00 84.06 187 ARG A N 1
ATOM 1508 C CA . ARG A 1 187 ? 1.426 -5.141 12.093 1.00 84.06 187 ARG A CA 1
ATOM 1509 C C . ARG A 1 187 ? 0.655 -5.246 10.781 1.00 84.06 187 ARG A C 1
ATOM 1511 O O . ARG A 1 187 ? 1.267 -5.339 9.723 1.00 84.06 187 ARG A O 1
ATOM 1518 N N . ARG A 1 188 ? -0.678 -5.184 10.832 1.00 86.88 188 ARG A N 1
ATOM 1519 C CA . ARG A 1 188 ? -1.524 -5.234 9.631 1.00 86.88 188 ARG A CA 1
ATOM 1520 C C . ARG A 1 188 ? -1.270 -4.052 8.707 1.00 86.88 188 ARG A C 1
ATOM 1522 O O . ARG A 1 188 ? -1.118 -4.275 7.514 1.00 86.88 188 ARG A O 1
ATOM 1529 N N . LEU A 1 189 ? -1.178 -2.830 9.239 1.00 86.88 189 LEU A N 1
ATOM 1530 C CA . LEU A 1 189 ? -0.840 -1.647 8.438 1.00 86.88 189 LEU A CA 1
ATOM 1531 C C . LEU A 1 189 ? 0.469 -1.842 7.673 1.00 86.88 189 LEU A C 1
ATOM 1533 O O . LEU A 1 189 ? 0.497 -1.640 6.463 1.00 86.88 189 LEU A O 1
ATOM 1537 N N . PHE A 1 190 ? 1.512 -2.315 8.356 1.00 85.50 190 PHE A N 1
ATOM 1538 C CA . PHE A 1 190 ? 2.788 -2.631 7.723 1.00 85.50 190 PHE A CA 1
ATOM 1539 C C . PHE A 1 190 ? 2.609 -3.631 6.572 1.00 85.50 190 PHE A C 1
ATOM 1541 O O . PHE A 1 190 ? 2.946 -3.316 5.434 1.00 85.50 190 PHE A O 1
ATOM 1548 N N . TYR A 1 191 ? 2.002 -4.793 6.829 1.00 90.69 191 TYR A N 1
ATOM 1549 C CA . TYR A 1 191 ? 1.810 -5.824 5.804 1.00 90.69 191 TYR A CA 1
ATOM 1550 C C . TYR A 1 191 ? 0.936 -5.376 4.626 1.00 90.69 191 TYR A C 1
ATOM 1552 O O . TYR A 1 191 ? 1.261 -5.718 3.494 1.00 90.69 191 TYR A O 1
ATOM 1560 N N . TYR A 1 192 ? -0.132 -4.601 4.848 1.00 91.38 192 TYR A N 1
ATOM 1561 C CA . TYR A 1 192 ? -0.987 -4.114 3.759 1.00 91.38 192 TYR A CA 1
ATOM 1562 C C . TYR A 1 192 ? -0.287 -3.078 2.875 1.00 91.38 192 TYR A C 1
ATOM 1564 O O . TYR A 1 192 ? -0.463 -3.118 1.661 1.00 91.38 192 TYR A O 1
ATOM 1572 N N . VAL A 1 193 ? 0.546 -2.196 3.442 1.00 89.06 193 VAL A N 1
ATOM 1573 C CA . VAL A 1 193 ? 1.364 -1.270 2.637 1.00 89.06 193 VAL A CA 1
ATOM 1574 C C . VAL A 1 193 ? 2.358 -2.043 1.766 1.00 89.06 193 VAL A C 1
ATOM 1576 O O . VAL A 1 193 ? 2.512 -1.738 0.587 1.00 89.06 193 VAL A O 1
ATOM 1579 N N . HIS A 1 194 ? 2.978 -3.095 2.306 1.00 90.75 194 HIS A N 1
ATOM 1580 C CA . HIS A 1 194 ? 3.907 -3.935 1.542 1.00 90.75 194 HIS A CA 1
ATOM 1581 C C . HIS A 1 194 ? 3.196 -4.749 0.466 1.00 90.75 194 HIS A C 1
ATOM 1583 O O . HIS A 1 194 ? 3.684 -4.840 -0.656 1.00 90.75 194 HIS A O 1
ATOM 1589 N N . ALA A 1 195 ? 2.027 -5.300 0.790 1.00 95.62 195 ALA A N 1
ATOM 1590 C CA . ALA A 1 195 ? 1.179 -5.978 -0.177 1.00 95.62 195 ALA A CA 1
ATOM 1591 C C . ALA A 1 195 ? 0.762 -5.028 -1.303 1.00 95.62 195 ALA A C 1
ATOM 1593 O O . ALA A 1 195 ? 0.701 -5.442 -2.453 1.00 95.62 195 ALA A O 1
ATOM 1594 N N . LEU A 1 196 ? 0.502 -3.752 -1.008 1.00 94.69 196 LEU A N 1
ATOM 1595 C CA . LEU A 1 196 ? 0.149 -2.776 -2.037 1.00 94.69 196 LEU A CA 1
ATOM 1596 C C . LEU A 1 196 ? 1.344 -2.479 -2.942 1.00 94.69 196 LEU A C 1
ATOM 1598 O O . LEU A 1 196 ? 1.217 -2.577 -4.158 1.00 94.69 196 LEU A O 1
ATOM 1602 N N . ALA A 1 197 ? 2.505 -2.184 -2.354 1.00 89.75 197 ALA A N 1
ATOM 1603 C CA . ALA A 1 197 ? 3.733 -1.933 -3.104 1.00 89.75 197 ALA A CA 1
ATOM 1604 C C . ALA A 1 197 ? 4.120 -3.136 -3.983 1.00 89.75 197 ALA A C 1
ATOM 1606 O O . ALA A 1 197 ? 4.410 -2.973 -5.166 1.00 89.75 197 ALA A O 1
ATOM 1607 N N . GLY A 1 198 ? 4.050 -4.349 -3.426 1.00 95.19 198 GLY A N 1
ATOM 1608 C CA . GLY A 1 198 ? 4.287 -5.589 -4.159 1.00 95.19 198 GLY A CA 1
ATOM 1609 C C . GLY A 1 198 ? 3.285 -5.797 -5.291 1.00 95.19 198 GLY A C 1
ATOM 1610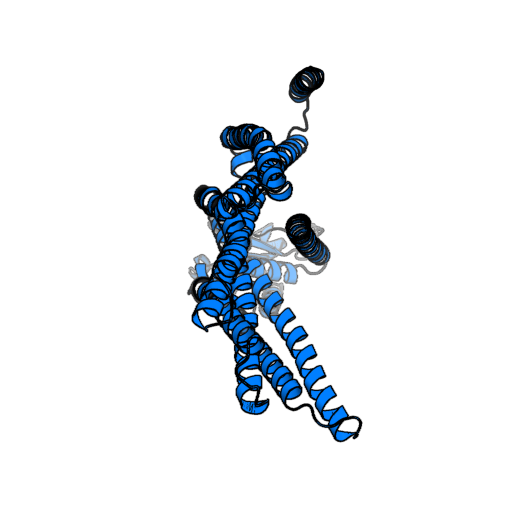 O O . GLY A 1 198 ? 3.693 -6.152 -6.392 1.00 95.19 198 GLY A O 1
ATOM 1611 N N . LEU A 1 199 ? 1.990 -5.541 -5.063 1.00 97.69 199 LEU A N 1
ATOM 1612 C CA . LEU A 1 199 ? 0.955 -5.667 -6.095 1.00 97.69 199 LEU A CA 1
ATOM 1613 C C . LEU A 1 199 ? 1.200 -4.697 -7.254 1.00 97.69 199 LEU A C 1
ATOM 1615 O O . LEU A 1 199 ? 1.158 -5.118 -8.405 1.00 97.69 199 LEU A O 1
ATOM 1619 N N . VAL A 1 200 ? 1.483 -3.425 -6.956 1.00 95.81 200 VAL A N 1
ATOM 1620 C CA . VAL A 1 200 ? 1.759 -2.394 -7.970 1.00 95.81 200 VAL A CA 1
ATOM 1621 C C . VAL A 1 200 ? 2.995 -2.761 -8.788 1.00 95.81 200 VAL A C 1
ATOM 1623 O O . VAL A 1 200 ? 2.932 -2.772 -10.014 1.00 95.81 200 VAL A O 1
ATOM 1626 N N . ALA A 1 201 ? 4.098 -3.130 -8.131 1.00 94.94 201 ALA A N 1
ATOM 1627 C CA . ALA A 1 201 ? 5.310 -3.554 -8.827 1.00 94.94 201 ALA A CA 1
ATOM 1628 C C . ALA A 1 201 ? 5.071 -4.821 -9.667 1.00 94.94 201 ALA A C 1
ATOM 1630 O O . ALA A 1 201 ? 5.461 -4.865 -10.828 1.00 94.94 201 ALA A O 1
ATOM 1631 N N . SER A 1 202 ? 4.358 -5.819 -9.135 1.00 98.06 202 SER A N 1
ATOM 1632 C CA . SER A 1 202 ? 3.991 -7.026 -9.892 1.00 98.06 202 SER A CA 1
ATOM 1633 C C . SER A 1 202 ? 3.160 -6.685 -11.124 1.00 98.06 202 SER A C 1
ATOM 1635 O O . SER A 1 202 ? 3.433 -7.195 -12.203 1.00 98.06 202 SER A O 1
ATOM 1637 N N . PHE A 1 203 ? 2.167 -5.807 -10.977 1.00 98.31 203 PHE A N 1
ATOM 1638 C CA . PHE A 1 203 ? 1.313 -5.364 -12.074 1.00 98.31 203 PHE A CA 1
ATOM 1639 C C . PHE A 1 203 ? 2.133 -4.699 -13.185 1.00 98.31 203 PHE A C 1
ATOM 1641 O O . PHE A 1 203 ? 1.997 -5.076 -14.347 1.00 98.31 203 PHE A O 1
ATOM 1648 N N . ILE A 1 204 ? 3.022 -3.765 -12.825 1.00 97.12 204 ILE A N 1
ATOM 1649 C CA . ILE A 1 204 ? 3.918 -3.093 -13.777 1.00 97.12 204 ILE A CA 1
ATOM 1650 C C . ILE A 1 204 ? 4.813 -4.120 -14.473 1.00 97.12 204 ILE A C 1
ATOM 1652 O O . ILE A 1 204 ? 4.898 -4.131 -15.695 1.00 97.12 204 ILE A O 1
ATOM 1656 N N . GLY A 1 205 ? 5.444 -5.015 -13.712 1.00 96.94 205 GLY A N 1
ATOM 1657 C CA . GLY A 1 205 ? 6.342 -6.026 -14.261 1.00 96.94 205 GLY A CA 1
ATOM 1658 C C . GLY A 1 205 ? 5.646 -6.997 -15.224 1.00 96.94 205 GLY A C 1
ATOM 1659 O O . GLY A 1 205 ? 6.174 -7.267 -16.300 1.00 96.94 205 GLY A O 1
ATOM 1660 N N . ILE A 1 206 ? 4.439 -7.474 -14.887 1.00 98.38 206 ILE A N 1
ATOM 1661 C CA . ILE A 1 206 ? 3.633 -8.318 -15.787 1.00 98.38 206 ILE A CA 1
ATOM 1662 C C . ILE A 1 206 ? 3.238 -7.530 -17.038 1.00 98.38 206 ILE A C 1
ATOM 1664 O O . ILE A 1 206 ? 3.362 -8.054 -18.140 1.00 98.38 206 ILE A O 1
ATOM 1668 N N . SER A 1 207 ? 2.795 -6.279 -16.887 1.00 98.06 207 SER A N 1
ATOM 1669 C CA . SER A 1 207 ? 2.419 -5.433 -18.023 1.00 98.06 207 SER A CA 1
ATOM 1670 C C . SER A 1 207 ? 3.589 -5.214 -18.981 1.00 98.06 207 SER A C 1
ATOM 1672 O O . SER A 1 207 ? 3.401 -5.348 -20.186 1.00 98.06 207 SER A O 1
ATOM 1674 N N . LEU A 1 208 ? 4.786 -4.918 -18.463 1.00 97.19 208 LEU A N 1
ATOM 1675 C CA . LEU A 1 208 ? 5.997 -4.765 -19.274 1.00 97.19 208 LEU A CA 1
ATOM 1676 C C . LEU A 1 208 ? 6.364 -6.072 -19.983 1.00 97.19 208 LEU A C 1
ATOM 1678 O O . LEU A 1 208 ? 6.701 -6.054 -21.164 1.00 97.19 208 LEU A O 1
ATOM 1682 N N . LEU A 1 209 ? 6.266 -7.206 -19.283 1.00 97.88 209 LEU A N 1
ATOM 1683 C CA . LEU A 1 209 ? 6.577 -8.515 -19.853 1.00 97.88 209 LEU A CA 1
ATOM 1684 C C . LEU A 1 209 ? 5.614 -8.878 -20.989 1.00 97.88 209 LEU A C 1
ATOM 1686 O O . LEU A 1 209 ? 6.045 -9.337 -22.042 1.00 97.88 209 LEU A O 1
ATOM 1690 N N . VAL A 1 210 ? 4.312 -8.667 -20.794 1.00 97.56 210 VAL A N 1
ATOM 1691 C CA . VAL A 1 210 ? 3.303 -8.955 -21.819 1.00 97.56 210 VAL A CA 1
ATOM 1692 C C . VAL A 1 210 ? 3.415 -7.971 -22.986 1.00 97.56 210 VAL A C 1
ATOM 1694 O O . VAL A 1 210 ? 3.311 -8.408 -24.129 1.00 97.56 210 VAL A O 1
ATOM 1697 N N . SER A 1 211 ? 3.711 -6.688 -22.736 1.00 95.38 211 SER A N 1
ATOM 1698 C CA . SER A 1 211 ? 4.035 -5.720 -23.798 1.00 95.38 211 SER A CA 1
ATOM 1699 C C . SER A 1 211 ? 5.210 -6.195 -24.645 1.00 95.38 211 SER A C 1
ATOM 1701 O O . SER A 1 211 ? 5.088 -6.265 -25.861 1.00 95.38 211 SER A O 1
ATOM 1703 N N . PHE A 1 212 ? 6.307 -6.609 -24.004 1.00 95.06 212 PHE A N 1
ATOM 1704 C CA . PHE A 1 212 ? 7.464 -7.172 -24.694 1.00 95.06 212 PHE A CA 1
ATOM 1705 C C . PHE A 1 212 ? 7.085 -8.390 -25.554 1.00 95.06 212 PHE A C 1
ATOM 1707 O O . PHE A 1 212 ? 7.501 -8.485 -26.705 1.00 95.06 212 PHE A O 1
ATOM 1714 N N . ILE A 1 213 ? 6.262 -9.309 -25.034 1.00 95.38 213 ILE A N 1
ATOM 1715 C CA . ILE A 1 213 ? 5.803 -10.481 -25.798 1.00 95.38 213 ILE A CA 1
ATOM 1716 C C . ILE A 1 213 ? 4.996 -10.048 -27.030 1.00 95.38 213 ILE A C 1
ATOM 1718 O O . ILE A 1 213 ? 5.191 -10.605 -28.108 1.00 95.38 213 ILE A O 1
ATOM 1722 N N . ILE A 1 214 ? 4.109 -9.058 -26.892 1.00 94.88 214 ILE A N 1
ATOM 1723 C CA . ILE A 1 214 ? 3.324 -8.519 -28.011 1.00 94.88 214 ILE A CA 1
ATOM 1724 C C . ILE A 1 214 ? 4.249 -7.903 -29.068 1.00 94.88 214 ILE A C 1
ATOM 1726 O O . ILE A 1 214 ? 4.094 -8.201 -30.252 1.00 94.88 214 ILE A O 1
ATOM 1730 N N . ASP A 1 215 ? 5.217 -7.089 -28.649 1.00 91.62 215 ASP A N 1
ATOM 1731 C CA . ASP A 1 215 ? 6.152 -6.403 -29.545 1.00 91.62 215 ASP A CA 1
ATOM 1732 C C . ASP A 1 215 ? 6.992 -7.404 -30.365 1.00 91.62 215 ASP A C 1
ATOM 1734 O O . ASP A 1 215 ? 7.145 -7.251 -31.578 1.00 91.62 215 ASP A O 1
ATOM 1738 N N . VAL A 1 216 ? 7.460 -8.487 -29.732 1.00 92.50 216 VAL A N 1
ATOM 1739 C CA . VAL A 1 216 ? 8.235 -9.549 -30.399 1.00 92.50 216 VAL A CA 1
ATOM 1740 C C . VAL A 1 216 ? 7.375 -10.389 -31.342 1.00 92.50 216 VAL A C 1
ATOM 1742 O O . VAL A 1 216 ? 7.784 -10.668 -32.467 1.00 92.50 216 VAL A O 1
ATOM 1745 N N . VAL A 1 217 ? 6.193 -10.824 -30.894 1.00 92.44 217 VAL A N 1
ATOM 1746 C CA . VAL A 1 217 ? 5.356 -11.775 -31.647 1.00 92.44 217 VAL A CA 1
ATOM 1747 C C . VAL A 1 217 ? 4.619 -11.097 -32.801 1.00 92.44 217 VAL A C 1
ATOM 1749 O O . VAL A 1 217 ? 4.461 -11.699 -33.860 1.00 92.44 217 VAL A O 1
ATOM 1752 N N . VAL A 1 218 ? 4.146 -9.866 -32.598 1.00 92.25 218 VAL A N 1
ATOM 1753 C CA . VAL A 1 218 ? 3.282 -9.153 -33.553 1.00 92.25 218 VAL A CA 1
ATOM 1754 C C . VAL A 1 218 ? 4.033 -8.041 -34.273 1.00 92.25 218 VAL A C 1
ATOM 1756 O O . VAL A 1 218 ? 3.823 -7.842 -35.465 1.00 92.25 218 VAL A O 1
ATOM 1759 N N . GLY A 1 219 ? 4.904 -7.316 -33.568 1.00 80.44 219 GLY A N 1
ATOM 1760 C CA . GLY A 1 219 ? 5.626 -6.176 -34.133 1.00 80.44 219 GLY A CA 1
ATOM 1761 C C . GLY A 1 219 ? 6.797 -6.546 -35.035 1.00 80.44 219 GLY A C 1
ATOM 1762 O O . GLY A 1 219 ? 7.290 -5.684 -35.756 1.00 80.44 219 GLY A O 1
ATOM 1763 N N . GLY A 1 220 ? 7.248 -7.805 -35.012 1.00 79.06 220 GLY A N 1
ATOM 1764 C CA . GLY A 1 220 ? 8.381 -8.260 -35.820 1.00 79.06 220 GLY A CA 1
ATOM 1765 C C . GLY A 1 220 ? 9.683 -7.518 -35.507 1.00 79.06 220 GLY A C 1
ATOM 1766 O O . GLY A 1 220 ? 10.563 -7.446 -36.366 1.00 79.06 220 GLY A O 1
ATOM 1767 N N . GLN A 1 221 ? 9.800 -6.935 -34.306 1.00 79.56 221 GLN A N 1
ATOM 1768 C CA . GLN A 1 221 ? 10.992 -6.197 -33.899 1.00 79.56 221 GLN A CA 1
ATOM 1769 C C . GLN A 1 221 ? 12.225 -7.107 -33.921 1.00 79.56 221 GLN A C 1
ATOM 1771 O O . GLN A 1 221 ? 12.210 -8.239 -33.431 1.00 79.56 221 GLN A O 1
ATOM 1776 N N . LEU A 1 222 ? 13.311 -6.586 -34.490 1.00 81.81 222 LEU A N 1
ATOM 1777 C CA . LEU A 1 222 ? 14.618 -7.230 -34.452 1.00 81.81 222 LEU A CA 1
ATOM 1778 C C . LEU A 1 222 ? 15.184 -7.157 -33.028 1.00 81.81 222 LEU A C 1
ATOM 1780 O O . LEU A 1 222 ? 14.895 -6.230 -32.278 1.00 81.81 222 LEU A O 1
ATOM 1784 N N . TRP A 1 223 ? 16.001 -8.143 -32.655 1.00 84.81 223 TRP A N 1
ATOM 1785 C CA . TRP A 1 223 ? 16.623 -8.213 -31.331 1.00 84.81 223 TRP A CA 1
ATOM 1786 C C . TRP A 1 223 ? 17.661 -7.094 -31.123 1.00 84.81 223 TRP A C 1
ATOM 1788 O O . TRP A 1 223 ? 18.859 -7.284 -31.358 1.00 84.81 223 TRP A O 1
ATOM 1798 N N . ASP A 1 224 ? 17.208 -5.935 -30.657 1.00 86.88 224 ASP A N 1
ATOM 1799 C CA . ASP A 1 224 ? 18.010 -4.730 -30.443 1.00 86.88 224 ASP A CA 1
ATOM 1800 C C . ASP A 1 224 ? 18.192 -4.385 -28.950 1.00 86.88 224 ASP A C 1
ATOM 1802 O O . ASP A 1 224 ? 17.838 -5.156 -28.051 1.00 86.88 224 ASP A O 1
ATOM 1806 N N . ASP A 1 225 ? 18.829 -3.244 -28.685 1.00 85.56 225 ASP A N 1
ATOM 1807 C CA . ASP A 1 225 ? 19.116 -2.774 -27.326 1.00 85.56 225 ASP A CA 1
ATOM 1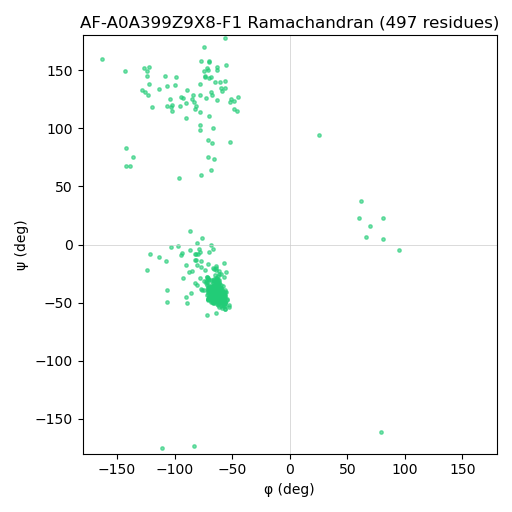808 C C . ASP A 1 225 ? 17.841 -2.324 -26.591 1.00 85.56 225 ASP A C 1
ATOM 1810 O O . ASP A 1 225 ? 17.728 -2.499 -25.374 1.00 85.56 225 ASP A O 1
ATOM 1814 N N . GLU A 1 226 ? 16.836 -1.820 -27.316 1.00 87.44 226 GLU A N 1
ATOM 1815 C CA . GLU A 1 226 ? 15.553 -1.426 -26.733 1.00 87.44 226 GLU A CA 1
ATOM 1816 C C . GLU A 1 226 ? 14.807 -2.649 -26.193 1.00 87.44 226 GLU A C 1
ATOM 1818 O O . GLU A 1 226 ? 14.322 -2.648 -25.056 1.00 87.44 226 GLU A O 1
ATOM 1823 N N . LEU A 1 227 ? 14.770 -3.725 -26.974 1.00 88.69 227 LEU A N 1
ATOM 1824 C CA . LEU A 1 227 ? 14.086 -4.955 -26.613 1.00 88.69 227 LEU A CA 1
ATOM 1825 C C . LEU A 1 227 ? 14.747 -5.639 -25.402 1.00 88.69 227 LEU A C 1
ATOM 1827 O O . LEU A 1 227 ? 14.048 -6.110 -24.500 1.00 88.69 227 LEU A O 1
ATOM 1831 N N . ARG A 1 228 ? 16.089 -5.621 -25.331 1.00 90.94 228 ARG A N 1
ATOM 1832 C CA . ARG A 1 228 ? 16.871 -6.099 -24.169 1.00 90.94 228 ARG A CA 1
ATOM 1833 C C . ARG A 1 228 ? 16.592 -5.276 -22.914 1.00 90.94 228 ARG A C 1
ATOM 1835 O O . ARG A 1 228 ? 16.367 -5.850 -21.848 1.00 90.94 228 ARG A O 1
ATOM 1842 N N . SER A 1 229 ? 16.555 -3.952 -23.045 1.00 91.00 229 SER A N 1
ATOM 1843 C CA . SER A 1 229 ? 16.201 -3.034 -21.958 1.00 91.00 229 SER A CA 1
ATOM 1844 C C . SER A 1 229 ? 14.784 -3.310 -21.432 1.00 91.00 229 SER A C 1
ATOM 1846 O O . SER A 1 229 ? 14.584 -3.433 -20.222 1.00 91.00 229 SER A O 1
ATOM 1848 N N . ARG A 1 230 ? 13.803 -3.511 -22.327 1.00 92.00 230 ARG A N 1
ATOM 1849 C CA . ARG A 1 230 ? 12.403 -3.810 -21.968 1.00 92.00 230 ARG A CA 1
ATOM 1850 C C . ARG A 1 230 ? 12.250 -5.131 -21.209 1.00 92.00 230 ARG A C 1
ATOM 1852 O O . ARG A 1 230 ? 11.637 -5.139 -20.140 1.00 92.00 230 ARG A O 1
ATOM 1859 N N . ILE A 1 231 ? 12.805 -6.239 -21.719 1.00 95.75 231 ILE A N 1
ATOM 1860 C CA . ILE A 1 231 ? 12.710 -7.543 -21.032 1.00 95.75 231 ILE A CA 1
ATOM 1861 C C . ILE A 1 231 ? 13.456 -7.533 -19.699 1.00 95.75 231 ILE A C 1
ATOM 1863 O O . ILE A 1 231 ? 12.952 -8.063 -18.708 1.00 95.75 231 ILE A O 1
ATOM 1867 N N . SER A 1 232 ? 14.626 -6.898 -19.650 1.00 96.50 232 SER A N 1
ATOM 1868 C CA . SER A 1 232 ? 15.409 -6.771 -18.427 1.00 96.50 232 SER A CA 1
ATOM 1869 C C . SER A 1 232 ? 14.640 -6.008 -17.347 1.00 96.50 232 SER A C 1
ATOM 1871 O O . SER A 1 232 ? 14.478 -6.512 -16.232 1.00 96.50 232 SER A O 1
ATOM 1873 N N . ALA A 1 233 ? 14.057 -4.857 -17.699 1.00 94.31 233 ALA A N 1
ATOM 1874 C CA . ALA A 1 233 ? 13.226 -4.076 -16.792 1.00 94.31 233 ALA A CA 1
ATOM 1875 C C . ALA A 1 233 ? 11.996 -4.868 -16.319 1.00 94.31 233 ALA A C 1
ATOM 1877 O O . ALA A 1 233 ? 11.683 -4.868 -15.126 1.00 94.31 233 ALA A O 1
ATOM 1878 N N . ALA A 1 234 ? 11.325 -5.590 -17.224 1.00 96.88 234 ALA A N 1
ATOM 1879 C CA . ALA A 1 234 ? 10.177 -6.426 -16.884 1.00 96.88 234 ALA A CA 1
ATOM 1880 C C . ALA A 1 234 ? 10.539 -7.504 -15.849 1.00 96.88 234 ALA A C 1
ATOM 1882 O O . ALA A 1 234 ? 9.871 -7.628 -14.819 1.00 96.88 234 ALA A O 1
ATOM 1883 N N . ILE A 1 235 ? 11.628 -8.244 -16.086 1.00 97.81 235 ILE A N 1
ATOM 1884 C CA . ILE A 1 235 ? 12.110 -9.294 -15.180 1.00 97.81 235 ILE A CA 1
ATOM 1885 C C . ILE A 1 235 ? 12.558 -8.692 -13.847 1.00 97.81 235 ILE A C 1
ATOM 1887 O O . ILE A 1 235 ? 12.204 -9.223 -12.795 1.00 97.81 235 ILE A O 1
ATOM 1891 N N . ALA A 1 236 ? 13.293 -7.580 -13.864 1.00 96.81 236 ALA A N 1
ATOM 1892 C CA . ALA A 1 236 ? 13.791 -6.940 -12.654 1.00 96.81 236 ALA A CA 1
ATOM 1893 C C . ALA A 1 236 ? 12.653 -6.453 -11.744 1.00 96.81 236 ALA A C 1
ATOM 1895 O O . ALA A 1 236 ? 12.645 -6.727 -10.541 1.00 96.81 236 ALA A O 1
ATOM 1896 N N . VAL A 1 237 ? 11.649 -5.784 -12.320 1.00 95.12 237 VAL A N 1
ATOM 1897 C CA . VAL A 1 237 ? 10.472 -5.312 -11.581 1.00 95.12 237 VAL A CA 1
ATOM 1898 C C . VAL A 1 237 ? 9.645 -6.492 -11.057 1.00 95.12 237 VAL A C 1
ATOM 1900 O O . VAL A 1 237 ? 9.215 -6.468 -9.901 1.00 95.12 237 VAL A O 1
ATOM 1903 N N . LEU A 1 238 ? 9.470 -7.555 -11.851 1.00 97.06 238 LEU A N 1
ATOM 1904 C CA . LEU A 1 238 ? 8.785 -8.780 -11.422 1.00 97.06 238 LEU A CA 1
ATOM 1905 C C . LEU A 1 238 ? 9.501 -9.487 -10.271 1.00 97.06 238 LEU A C 1
ATOM 1907 O O . LEU A 1 238 ? 8.854 -9.884 -9.301 1.00 97.06 238 LEU A O 1
ATOM 1911 N N . ALA A 1 239 ? 10.823 -9.623 -10.361 1.00 97.19 239 ALA A N 1
ATOM 1912 C CA . ALA A 1 239 ? 11.647 -10.295 -9.362 1.00 97.19 239 ALA A CA 1
ATOM 1913 C C . ALA A 1 239 ? 11.590 -9.601 -7.992 1.00 97.19 239 ALA A C 1
ATOM 1915 O O . ALA A 1 239 ? 11.749 -10.254 -6.963 1.00 97.19 239 ALA A O 1
ATOM 1916 N N . VAL A 1 240 ? 11.319 -8.294 -7.966 1.00 94.94 240 VAL A N 1
ATOM 1917 C CA . VAL A 1 240 ? 11.118 -7.528 -6.730 1.00 94.94 240 VAL A CA 1
ATOM 1918 C C . VAL A 1 240 ? 9.650 -7.545 -6.291 1.00 94.94 240 VAL A C 1
ATOM 1920 O O . VAL A 1 240 ? 9.343 -7.842 -5.134 1.00 94.94 240 VAL A O 1
ATOM 1923 N N . GLY A 1 241 ? 8.731 -7.225 -7.202 1.00 95.12 241 GLY A N 1
ATOM 1924 C CA . GLY A 1 241 ? 7.319 -7.011 -6.890 1.00 95.12 241 GLY A CA 1
ATOM 1925 C C . GLY A 1 241 ? 6.566 -8.286 -6.528 1.00 95.12 241 GLY A C 1
ATOM 1926 O O . GLY A 1 241 ? 5.857 -8.320 -5.516 1.00 95.12 241 GLY A O 1
ATOM 1927 N N . LEU A 1 242 ? 6.737 -9.345 -7.325 1.00 96.94 242 LEU A N 1
ATOM 1928 C CA . LEU A 1 242 ? 5.942 -10.566 -7.200 1.00 96.94 242 LEU A CA 1
ATOM 1929 C C . LEU A 1 242 ? 6.226 -11.313 -5.892 1.00 96.94 242 LEU A C 1
ATOM 1931 O O . LEU A 1 242 ? 5.265 -11.615 -5.175 1.00 96.94 242 LEU A O 1
ATOM 1935 N N . PRO A 1 243 ? 7.491 -11.547 -5.487 1.00 97.44 243 PRO A N 1
ATOM 1936 C CA . PRO A 1 243 ? 7.772 -12.152 -4.188 1.00 97.44 243 PRO A CA 1
ATOM 1937 C C . PRO A 1 243 ? 7.271 -11.296 -3.022 1.00 97.44 243 PRO A C 1
ATOM 1939 O O . PRO A 1 243 ? 6.747 -11.834 -2.043 1.00 97.44 243 PRO A O 1
ATOM 1942 N N . LEU A 1 244 ? 7.372 -9.966 -3.119 1.00 95.19 244 LEU A N 1
ATOM 1943 C CA . LEU A 1 244 ? 6.868 -9.072 -2.078 1.00 95.19 244 LEU A CA 1
ATOM 1944 C C . LEU A 1 244 ? 5.350 -9.216 -1.905 1.00 95.19 244 LEU A C 1
ATOM 1946 O O . LEU A 1 244 ? 4.870 -9.327 -0.776 1.00 95.19 244 LEU A O 1
ATOM 1950 N N . TRP A 1 245 ? 4.591 -9.277 -3.001 1.00 97.31 245 TRP A N 1
ATOM 1951 C CA . TRP A 1 245 ? 3.146 -9.492 -2.938 1.00 97.31 245 TRP A CA 1
ATOM 1952 C C . TRP A 1 245 ? 2.794 -10.887 -2.404 1.00 97.31 245 TRP A C 1
ATOM 1954 O O . TRP A 1 245 ? 2.028 -11.006 -1.445 1.00 97.31 245 TRP A O 1
ATOM 1964 N N . LEU A 1 246 ? 3.408 -11.939 -2.956 1.00 96.94 246 LEU A N 1
ATOM 1965 C CA . LEU A 1 246 ? 3.130 -13.335 -2.595 1.00 96.94 246 LEU A CA 1
ATOM 1966 C C . LEU A 1 246 ? 3.499 -13.680 -1.146 1.00 96.94 246 LEU A C 1
ATOM 1968 O O . LEU A 1 246 ? 2.898 -14.568 -0.547 1.00 96.94 246 LEU A O 1
ATOM 1972 N N . THR A 1 247 ? 4.458 -12.980 -0.545 1.00 95.69 247 THR A N 1
ATOM 1973 C CA . THR A 1 247 ? 4.834 -13.206 0.860 1.00 95.69 247 THR A CA 1
ATOM 1974 C C . THR A 1 247 ? 3.963 -12.438 1.852 1.00 95.69 247 THR A C 1
ATOM 1976 O O . THR A 1 247 ? 3.868 -12.836 3.017 1.00 95.69 247 THR A O 1
ATOM 1979 N N . THR A 1 248 ? 3.312 -11.353 1.427 1.00 94.94 248 THR A N 1
ATOM 1980 C CA . THR A 1 248 ? 2.595 -10.433 2.324 1.00 94.94 248 THR A CA 1
ATOM 1981 C C . THR A 1 248 ? 1.080 -10.576 2.222 1.00 94.94 248 THR A C 1
ATOM 1983 O O . THR A 1 248 ? 0.415 -10.756 3.247 1.00 94.94 248 THR A O 1
ATOM 1986 N N . TRP A 1 249 ? 0.525 -10.562 1.009 1.00 95.94 249 TRP A N 1
ATOM 1987 C CA . TRP A 1 249 ? -0.918 -10.598 0.789 1.00 95.94 249 TRP A CA 1
ATOM 1988 C C . TRP A 1 249 ? -1.565 -11.927 1.220 1.00 95.94 249 TRP A C 1
ATOM 1990 O O . TRP A 1 249 ? -2.507 -11.878 2.018 1.00 95.94 249 TRP A O 1
ATOM 2000 N N . PRO A 1 250 ? -1.064 -13.116 0.822 1.00 95.00 250 PRO A N 1
ATOM 2001 C CA . PRO A 1 250 ? -1.664 -14.386 1.230 1.00 95.00 250 PRO A CA 1
ATOM 2002 C C . PRO A 1 250 ? -1.723 -14.571 2.746 1.00 95.00 250 PRO A C 1
ATOM 2004 O O . PRO A 1 250 ? -2.721 -15.071 3.255 1.00 95.00 250 PRO A O 1
ATOM 2007 N N . ARG A 1 251 ? -0.717 -14.095 3.493 1.00 93.50 251 ARG A N 1
ATOM 2008 C CA . ARG A 1 251 ? -0.727 -14.137 4.966 1.00 93.50 251 ARG A CA 1
ATOM 2009 C C . ARG A 1 251 ? -1.864 -13.302 5.551 1.00 93.50 251 ARG A C 1
ATOM 2011 O O . ARG A 1 251 ? -2.540 -13.733 6.483 1.00 93.50 251 ARG A O 1
ATOM 2018 N N . MET A 1 252 ? -2.098 -12.111 5.001 1.00 92.50 252 MET A N 1
ATOM 2019 C CA . MET A 1 252 ? -3.207 -11.254 5.428 1.00 92.50 252 MET A CA 1
ATOM 2020 C C . MET A 1 252 ? -4.564 -11.825 5.010 1.00 92.50 252 MET A C 1
ATOM 2022 O O . MET A 1 252 ? -5.529 -11.724 5.767 1.00 92.50 252 MET A O 1
ATOM 2026 N N . GLN A 1 253 ? -4.633 -12.469 3.843 1.00 94.69 253 GLN A N 1
ATOM 2027 C CA . GLN A 1 253 ? -5.832 -13.156 3.376 1.00 94.69 253 GLN A CA 1
ATOM 2028 C C . GLN A 1 253 ? -6.167 -14.369 4.251 1.00 94.69 253 GLN A C 1
ATOM 2030 O O . GLN A 1 253 ? -7.308 -14.511 4.674 1.00 94.69 253 GLN A O 1
ATOM 2035 N N . GLN A 1 254 ? -5.184 -15.200 4.597 1.00 91.44 254 GLN A N 1
ATOM 2036 C CA . GLN A 1 254 ? -5.359 -16.338 5.506 1.00 91.44 254 GLN A CA 1
ATOM 2037 C C . GLN A 1 254 ? -5.833 -15.887 6.891 1.00 91.44 254 GLN A C 1
ATOM 2039 O O . GLN A 1 254 ? -6.758 -16.474 7.445 1.00 91.44 254 GLN A O 1
ATOM 2044 N N . ALA A 1 255 ? -5.274 -14.794 7.420 1.00 88.75 255 ALA A N 1
ATOM 2045 C CA . ALA A 1 255 ? -5.735 -14.217 8.681 1.00 88.75 255 ALA A CA 1
ATOM 2046 C C . ALA A 1 255 ? -7.205 -13.758 8.623 1.00 88.75 255 ALA A C 1
ATOM 2048 O O . ALA A 1 255 ? -7.907 -13.838 9.627 1.00 88.75 255 ALA A O 1
ATOM 2049 N N . ALA A 1 256 ? -7.683 -13.290 7.465 1.00 88.62 256 ALA A N 1
ATOM 2050 C CA . ALA A 1 256 ? -9.085 -12.925 7.256 1.00 88.62 256 ALA A CA 1
ATOM 2051 C C . ALA A 1 256 ? -10.005 -14.136 7.048 1.00 88.62 256 ALA A C 1
ATOM 2053 O O . ALA A 1 256 ? -11.175 -14.068 7.418 1.00 88.62 256 ALA A O 1
ATOM 2054 N N . LEU A 1 257 ? -9.483 -15.234 6.498 1.00 89.12 257 LEU A N 1
ATOM 2055 C CA . LEU A 1 257 ? -10.209 -16.492 6.302 1.00 89.12 257 LEU A CA 1
ATOM 2056 C C . LEU A 1 257 ? -10.270 -17.362 7.566 1.00 89.12 257 LEU A C 1
ATOM 2058 O O . LEU A 1 257 ? -11.060 -18.299 7.616 1.00 89.12 257 LEU A O 1
ATOM 2062 N N . ALA A 1 258 ? -9.467 -17.056 8.590 1.00 87.06 258 ALA A N 1
ATOM 2063 C CA . ALA A 1 258 ? -9.511 -17.762 9.863 1.00 87.06 258 ALA A CA 1
ATOM 2064 C C . ALA A 1 258 ? -10.924 -17.729 10.481 1.00 87.06 258 ALA A C 1
ATOM 2066 O O . ALA A 1 258 ? -11.632 -16.714 10.435 1.00 87.06 258 ALA A O 1
ATOM 2067 N N . GLN A 1 259 ? -11.333 -18.848 11.078 1.00 79.94 259 GLN A N 1
ATOM 2068 C CA . GLN A 1 259 ? -12.616 -18.957 11.771 1.00 79.94 259 GLN A CA 1
ATOM 2069 C C . GLN A 1 259 ? -12.560 -18.286 13.154 1.00 79.94 259 GLN A C 1
ATOM 2071 O O . GLN A 1 259 ? -11.490 -18.080 13.735 1.00 79.94 259 GLN A O 1
ATOM 2076 N N . GLY A 1 260 ? -13.728 -17.919 13.682 1.00 74.94 260 GLY A N 1
ATOM 2077 C CA . GLY A 1 260 ? -13.865 -17.330 15.014 1.00 74.94 260 GLY A CA 1
ATOM 2078 C C . GLY A 1 260 ? -13.523 -15.837 15.110 1.00 74.94 260 GLY A C 1
ATOM 2079 O O . GLY A 1 260 ? -13.517 -15.084 14.129 1.00 74.94 260 GLY A O 1
ATOM 2080 N N . SER A 1 261 ? -13.268 -15.384 16.340 1.00 72.19 261 SER A N 1
ATOM 2081 C CA . SER A 1 261 ? -13.099 -13.964 16.678 1.00 72.19 261 SER A CA 1
ATOM 2082 C C . SER A 1 261 ? -11.896 -13.319 15.980 1.00 72.19 261 SER A C 1
ATOM 2084 O O . SER A 1 261 ? -12.018 -12.199 15.484 1.00 72.19 261 SER A O 1
ATOM 2086 N N . SER A 1 262 ? -10.771 -14.036 15.867 1.00 73.75 262 SER A N 1
ATOM 2087 C CA . SER A 1 262 ? -9.533 -13.560 15.226 1.00 73.75 262 SER A CA 1
ATOM 2088 C C . SER A 1 262 ? -9.742 -13.157 13.759 1.00 73.75 262 SER A C 1
ATOM 2090 O O . SER A 1 262 ? -9.409 -12.031 13.364 1.00 73.75 262 SER A O 1
ATOM 2092 N N . GLY A 1 263 ? -10.390 -14.021 12.968 1.00 79.81 263 GLY A N 1
ATOM 2093 C CA . GLY A 1 263 ? -10.745 -13.705 11.584 1.00 79.81 263 GLY A CA 1
ATOM 2094 C C . GLY A 1 263 ? -11.801 -12.609 11.481 1.00 79.81 263 GLY A C 1
ATOM 2095 O O . GLY A 1 263 ? -11.688 -11.715 10.641 1.00 79.81 263 GLY A O 1
ATOM 2096 N N . GLY A 1 264 ? -12.767 -12.577 12.405 1.00 78.69 264 GLY A N 1
ATOM 2097 C CA . GLY A 1 264 ? -13.726 -11.474 12.513 1.00 78.69 264 GLY A CA 1
ATOM 2098 C C . GLY A 1 264 ? -13.046 -10.111 12.709 1.00 78.69 264 GLY A C 1
ATOM 2099 O O . GLY A 1 264 ? -13.396 -9.137 12.040 1.00 78.69 264 GLY A O 1
ATOM 2100 N N . PHE A 1 265 ? -12.020 -10.029 13.563 1.00 80.25 265 PHE A N 1
ATOM 2101 C CA . PHE A 1 265 ? -11.221 -8.810 13.732 1.00 80.25 265 PHE A CA 1
ATOM 2102 C C . PHE A 1 265 ? -10.401 -8.458 12.486 1.00 80.25 265 PHE A C 1
ATOM 2104 O O . PHE A 1 265 ? -10.154 -7.279 12.232 1.00 80.25 265 PHE A O 1
ATOM 2111 N N . ALA A 1 266 ? -9.929 -9.444 11.717 1.00 83.12 266 ALA A N 1
ATOM 2112 C CA . ALA A 1 266 ? -9.241 -9.219 10.442 1.00 83.12 266 ALA A CA 1
ATOM 2113 C C . ALA A 1 266 ? -10.168 -8.619 9.381 1.00 83.12 266 ALA A C 1
ATOM 2115 O O . ALA A 1 266 ? -9.830 -7.583 8.807 1.00 83.12 266 ALA A O 1
ATOM 2116 N N . ARG A 1 267 ? -11.359 -9.197 9.197 1.00 85.94 267 ARG A N 1
ATOM 2117 C CA . ARG A 1 267 ? -12.368 -8.732 8.231 1.00 85.94 267 ARG A CA 1
ATOM 2118 C C . ARG A 1 267 ? -12.917 -7.341 8.563 1.00 85.94 267 ARG A C 1
ATOM 2120 O O . ARG A 1 267 ? -13.127 -6.523 7.672 1.00 85.94 267 ARG A O 1
ATOM 2127 N N . ARG A 1 268 ? -13.092 -7.026 9.852 1.00 82.31 268 ARG A N 1
ATOM 2128 C CA . ARG A 1 268 ? -13.541 -5.695 10.309 1.00 82.31 268 ARG A CA 1
ATOM 2129 C C . ARG A 1 268 ? -12.442 -4.627 10.326 1.00 82.31 268 ARG A C 1
ATOM 2131 O O . ARG A 1 268 ? -12.731 -3.472 10.625 1.00 82.31 268 ARG A O 1
ATOM 2138 N N . SER A 1 269 ? -11.194 -4.981 10.022 1.00 84.81 269 SER A N 1
ATOM 2139 C CA . SER A 1 269 ? -10.079 -4.036 10.067 1.00 84.81 269 SER A CA 1
ATOM 2140 C C . SER A 1 269 ? -10.262 -2.910 9.046 1.00 84.81 269 SER A C 1
ATOM 2142 O O . SER A 1 269 ? -10.361 -3.169 7.846 1.00 84.81 269 SER A O 1
ATOM 2144 N N . LEU A 1 270 ? -10.230 -1.658 9.518 1.00 84.88 270 LEU A N 1
ATOM 2145 C CA . LEU A 1 270 ? -10.260 -0.476 8.649 1.00 84.88 270 LEU A CA 1
ATOM 2146 C C . LEU A 1 270 ? -9.130 -0.514 7.616 1.00 84.88 270 LEU A C 1
ATOM 2148 O O . LEU A 1 270 ? -9.373 -0.262 6.447 1.00 84.88 270 LEU A O 1
ATOM 2152 N N . VAL A 1 271 ? -7.932 -0.944 8.020 1.00 86.38 271 VAL A N 1
ATOM 2153 C CA . VAL A 1 271 ? -6.761 -1.051 7.136 1.00 86.38 271 VAL A CA 1
ATOM 2154 C C . VAL A 1 271 ? -7.014 -1.998 5.958 1.00 86.38 271 VAL A C 1
ATOM 2156 O O . VAL A 1 271 ? -6.695 -1.663 4.821 1.00 86.38 271 VAL A O 1
ATOM 2159 N N . ARG A 1 272 ? -7.619 -3.168 6.213 1.00 91.69 272 ARG A N 1
ATOM 2160 C CA . ARG A 1 272 ? -7.955 -4.142 5.162 1.00 91.69 272 ARG A CA 1
ATOM 2161 C C . ARG A 1 272 ? -8.983 -3.574 4.190 1.00 91.69 272 ARG A C 1
ATOM 2163 O O . ARG A 1 272 ? -8.816 -3.713 2.983 1.00 91.69 272 ARG A O 1
ATOM 2170 N N . LYS A 1 273 ? -10.024 -2.921 4.716 1.00 90.62 273 LYS A N 1
ATOM 2171 C CA . LYS A 1 273 ? -11.035 -2.252 3.891 1.00 90.62 273 LYS A CA 1
ATOM 2172 C C . LYS A 1 273 ? -10.399 -1.160 3.036 1.00 90.62 273 LYS A C 1
ATOM 2174 O O . LYS A 1 273 ? -10.619 -1.162 1.834 1.00 90.62 273 LYS A O 1
ATOM 2179 N N . SER A 1 274 ? -9.568 -0.296 3.620 1.00 87.19 274 SER A N 1
ATOM 2180 C CA . SER A 1 274 ? -8.843 0.746 2.885 1.00 87.19 274 SER A CA 1
ATOM 2181 C C . SER A 1 274 ? -7.983 0.160 1.764 1.00 87.19 274 SER A C 1
ATOM 2183 O O . SER A 1 274 ? -8.055 0.648 0.644 1.00 87.19 274 SER A O 1
ATOM 2185 N N . TYR A 1 275 ? -7.231 -0.916 2.031 1.00 92.81 275 TYR A N 1
ATOM 2186 C CA . TYR A 1 275 ? -6.456 -1.626 1.007 1.00 92.81 275 TYR A CA 1
ATOM 2187 C C . TYR A 1 275 ? -7.345 -2.132 -0.137 1.00 92.81 275 TYR A C 1
ATOM 2189 O O . TYR A 1 275 ? -7.087 -1.827 -1.298 1.00 92.81 275 TYR A O 1
ATOM 2197 N N . LEU A 1 276 ? -8.413 -2.873 0.185 1.00 94.75 276 LEU A N 1
ATOM 2198 C CA . LEU A 1 276 ? -9.315 -3.443 -0.817 1.00 94.75 276 LEU A CA 1
ATOM 2199 C C . LEU A 1 276 ? -9.995 -2.352 -1.646 1.00 94.75 276 LEU A C 1
ATOM 2201 O O . LEU A 1 276 ? -9.997 -2.440 -2.868 1.00 94.75 276 LEU A O 1
ATOM 2205 N N . TYR A 1 277 ? -10.527 -1.307 -1.011 1.00 91.25 277 TYR A N 1
ATOM 2206 C CA . TYR A 1 277 ? -11.161 -0.202 -1.728 1.00 91.25 277 TYR A CA 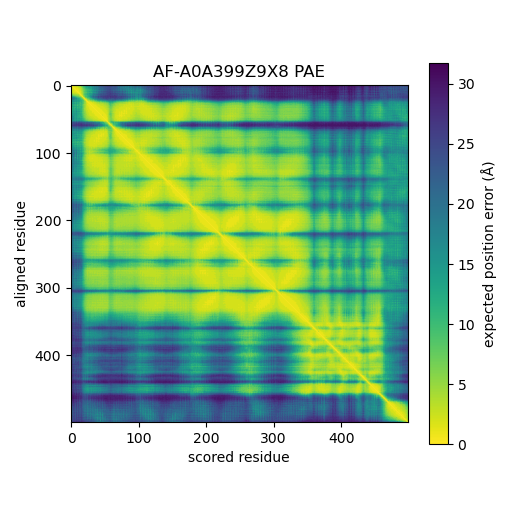1
ATOM 2207 C C . TYR A 1 277 ? -10.180 0.552 -2.617 1.00 91.25 277 TYR A C 1
ATOM 2209 O O . TYR A 1 277 ? -10.538 0.872 -3.744 1.00 91.25 277 TYR A O 1
ATOM 2217 N N . LEU A 1 278 ? -8.949 0.789 -2.157 1.00 90.56 278 LEU A N 1
ATOM 2218 C CA . LEU A 1 278 ? -7.927 1.448 -2.966 1.00 90.56 278 LEU A CA 1
ATOM 2219 C C . LEU A 1 278 ? -7.567 0.617 -4.205 1.00 90.56 278 LEU A C 1
ATOM 2221 O O . LEU A 1 278 ? -7.523 1.153 -5.309 1.00 90.56 278 LEU A O 1
ATOM 2225 N N . VAL A 1 279 ? -7.368 -0.696 -4.041 1.00 94.94 279 VAL A N 1
ATOM 2226 C CA . VAL A 1 279 ? -7.074 -1.604 -5.161 1.00 94.94 279 VAL A CA 1
ATOM 2227 C C . VAL A 1 279 ? -8.251 -1.682 -6.133 1.00 94.94 279 VAL A C 1
ATOM 2229 O O . VAL A 1 279 ? -8.045 -1.618 -7.344 1.00 94.94 279 VAL A O 1
ATOM 2232 N N . LEU A 1 280 ? -9.487 -1.774 -5.632 1.00 92.75 280 LEU A N 1
ATOM 2233 C CA . LEU A 1 280 ? -10.691 -1.770 -6.466 1.00 92.75 280 LEU A CA 1
ATOM 2234 C C . LEU A 1 280 ? -10.837 -0.455 -7.234 1.00 92.75 280 LEU A C 1
ATOM 2236 O O . LEU A 1 280 ? -11.066 -0.483 -8.437 1.00 92.75 280 LEU A O 1
ATOM 2240 N N . PHE A 1 281 ? -10.660 0.681 -6.561 1.00 89.94 281 PHE A N 1
ATOM 2241 C CA . PHE A 1 281 ? -10.725 2.008 -7.167 1.00 89.94 281 PHE A CA 1
ATOM 2242 C C . PHE A 1 281 ? -9.690 2.169 -8.284 1.00 89.94 281 PHE A C 1
ATOM 2244 O O . PHE A 1 281 ? -10.052 2.506 -9.410 1.00 89.94 281 PHE A O 1
ATOM 2251 N N . ALA A 1 282 ? -8.425 1.841 -8.003 1.00 91.31 282 ALA A N 1
ATOM 2252 C CA . ALA A 1 282 ? -7.356 1.877 -8.997 1.00 91.31 282 ALA A CA 1
ATOM 2253 C C . ALA A 1 282 ? -7.640 0.934 -10.178 1.00 91.31 282 ALA A C 1
ATOM 2255 O O . ALA A 1 282 ? -7.425 1.310 -11.328 1.00 91.31 282 ALA A O 1
ATOM 2256 N N . SER A 1 283 ? -8.181 -0.260 -9.910 1.00 93.81 283 SER A N 1
ATOM 2257 C CA . SER A 1 283 ? -8.506 -1.230 -10.961 1.00 93.81 283 SER A CA 1
ATOM 2258 C C . SER A 1 283 ? -9.674 -0.787 -11.838 1.00 93.81 283 SER A C 1
ATOM 2260 O O . SER A 1 283 ? -9.651 -1.023 -13.041 1.00 93.81 283 SER A O 1
ATOM 2262 N N . VAL A 1 284 ? -10.685 -0.130 -11.264 1.00 93.38 284 VAL A N 1
ATOM 2263 C CA . VAL A 1 284 ? -11.814 0.420 -12.027 1.00 93.38 284 VAL A CA 1
ATOM 2264 C C . VAL A 1 284 ? -11.351 1.581 -12.899 1.00 93.38 284 VAL A C 1
ATOM 2266 O O . VAL A 1 284 ? -11.630 1.567 -14.091 1.00 93.38 284 VAL A O 1
ATOM 2269 N N . ILE A 1 285 ? -10.608 2.548 -12.351 1.00 91.81 285 ILE A N 1
ATOM 2270 C CA . ILE A 1 285 ? -10.109 3.690 -13.135 1.00 91.81 285 ILE A CA 1
ATOM 2271 C C . ILE A 1 285 ? -9.166 3.215 -14.237 1.00 91.81 285 ILE A C 1
ATOM 2273 O O . ILE A 1 285 ? -9.364 3.563 -15.399 1.00 91.81 285 ILE A O 1
ATOM 2277 N N . GLY A 1 286 ? -8.177 2.390 -13.891 1.00 89.25 286 GLY A N 1
ATOM 2278 C CA . GLY A 1 286 ? -7.241 1.827 -14.859 1.00 89.25 286 GLY A CA 1
ATOM 2279 C C . GLY A 1 286 ? -7.955 1.016 -15.939 1.00 89.25 286 GLY A C 1
ATOM 2280 O O . GLY A 1 286 ? -7.734 1.241 -17.126 1.00 89.25 286 GLY A O 1
ATOM 2281 N N . GLY A 1 287 ? -8.894 0.153 -15.541 1.00 95.00 287 GLY A N 1
ATOM 2282 C CA . GLY A 1 287 ? -9.730 -0.612 -16.462 1.00 95.00 287 GLY A CA 1
ATOM 2283 C C . GLY A 1 287 ? -10.579 0.275 -17.375 1.00 95.00 287 GLY A C 1
ATOM 2284 O O . GLY A 1 287 ? -10.651 0.010 -18.570 1.00 95.00 287 GLY A O 1
ATOM 2285 N N . MET A 1 288 ? -11.170 1.359 -16.862 1.00 93.81 288 MET A N 1
ATOM 2286 C CA . MET A 1 288 ? -11.917 2.326 -17.673 1.00 93.81 288 MET A CA 1
ATOM 2287 C C . MET A 1 288 ? -11.014 3.029 -18.688 1.00 93.81 288 MET A C 1
ATOM 2289 O O . MET A 1 288 ? -11.379 3.104 -19.857 1.00 93.81 288 MET A O 1
ATOM 2293 N N . VAL A 1 289 ? -9.826 3.492 -18.285 1.00 95.88 289 VAL A N 1
ATOM 2294 C CA . VAL A 1 289 ? -8.858 4.128 -19.197 1.00 95.88 289 VAL A CA 1
ATOM 2295 C C . VAL A 1 289 ? -8.435 3.158 -20.303 1.00 95.88 289 VAL A C 1
ATOM 2297 O O . VAL A 1 289 ? -8.444 3.519 -21.483 1.00 95.88 289 VAL A O 1
ATOM 2300 N N . SER A 1 290 ? -8.121 1.909 -19.954 1.00 96.25 290 SER A N 1
ATOM 2301 C CA . SER A 1 290 ? -7.772 0.878 -20.934 1.00 96.25 290 SER A CA 1
ATOM 2302 C C . SER A 1 290 ? -8.948 0.541 -21.857 1.00 96.25 290 SER A C 1
ATOM 2304 O O . SER A 1 290 ? -8.761 0.482 -23.069 1.00 96.25 290 SER A O 1
ATOM 2306 N N . ALA A 1 291 ? -10.168 0.403 -21.330 1.00 97.31 291 ALA A N 1
ATOM 2307 C CA . ALA A 1 291 ? -11.370 0.145 -22.126 1.00 97.31 291 ALA A CA 1
ATOM 2308 C C . ALA A 1 291 ? -11.677 1.290 -23.101 1.00 97.31 291 ALA A C 1
ATOM 2310 O O . ALA A 1 291 ? -11.925 1.042 -24.280 1.00 97.31 291 ALA A O 1
ATOM 2311 N N . VAL A 1 292 ? -11.601 2.541 -22.638 1.00 97.69 292 VAL A N 1
ATOM 2312 C CA . VAL A 1 292 ? -11.757 3.728 -23.492 1.00 97.69 292 VAL A CA 1
ATOM 2313 C C . VAL A 1 292 ? -10.700 3.729 -24.590 1.00 97.69 292 VAL A C 1
ATOM 2315 O O . VAL A 1 292 ? -11.034 3.963 -25.747 1.00 97.69 292 VAL A O 1
ATOM 2318 N N . THR A 1 293 ? -9.448 3.401 -24.264 1.00 96.44 293 THR A N 1
ATOM 2319 C CA . THR A 1 293 ? -8.362 3.316 -25.252 1.00 96.44 293 THR A CA 1
ATOM 2320 C C . THR A 1 293 ? -8.641 2.247 -26.313 1.00 96.44 293 THR A C 1
ATOM 2322 O O . THR A 1 293 ? -8.449 2.504 -27.500 1.00 96.44 293 THR A O 1
ATOM 2325 N N . VAL A 1 294 ? -9.128 1.068 -25.910 1.00 97.50 294 VAL A N 1
ATOM 2326 C CA . VAL A 1 294 ? -9.533 -0.007 -26.833 1.00 97.50 294 VAL A CA 1
ATOM 2327 C C . VAL A 1 294 ? -10.641 0.476 -27.767 1.00 97.50 294 VAL A C 1
ATOM 2329 O O . VAL A 1 294 ? -10.494 0.396 -28.985 1.00 97.50 294 VAL A O 1
ATOM 2332 N N . VAL A 1 295 ? -11.728 1.021 -27.212 1.00 97.19 295 VAL A N 1
ATOM 2333 C CA . VAL A 1 295 ? -12.878 1.503 -27.993 1.00 97.19 295 VAL A CA 1
ATOM 2334 C C . VAL A 1 295 ? -12.459 2.615 -28.950 1.00 97.19 295 VAL A C 1
ATOM 2336 O O . VAL A 1 295 ? -12.794 2.569 -30.129 1.00 97.19 295 VAL A O 1
ATOM 2339 N N . PHE A 1 296 ? -11.682 3.586 -28.473 1.00 94.94 296 PHE A N 1
ATOM 2340 C CA . PHE A 1 296 ? -11.204 4.705 -29.278 1.00 94.94 296 PHE A CA 1
ATOM 2341 C C . PHE A 1 296 ? -10.357 4.245 -30.468 1.00 94.94 296 PHE A C 1
ATOM 2343 O O . PHE A 1 296 ? -10.569 4.713 -31.586 1.00 94.94 296 PHE A O 1
ATOM 2350 N N . ARG A 1 297 ? -9.440 3.291 -30.256 1.00 94.44 297 ARG A N 1
ATOM 2351 C CA . ARG A 1 297 ? -8.610 2.717 -31.328 1.00 94.44 297 ARG A CA 1
ATOM 2352 C C . ARG A 1 297 ? -9.451 1.980 -32.372 1.00 94.44 297 ARG A C 1
ATOM 2354 O O . ARG A 1 297 ? -9.233 2.172 -33.565 1.00 94.44 297 ARG A O 1
ATOM 2361 N N . LEU A 1 298 ? -10.432 1.186 -31.938 1.00 95.19 298 LEU A N 1
ATOM 2362 C CA . LEU A 1 298 ? -11.345 0.478 -32.844 1.00 95.19 298 LEU A CA 1
ATOM 2363 C C . LEU A 1 298 ? -12.213 1.446 -33.656 1.00 95.19 298 LEU A C 1
ATOM 2365 O O . LEU A 1 298 ? -12.373 1.262 -34.860 1.00 95.19 298 LEU A O 1
ATOM 2369 N N . LEU A 1 299 ? -12.737 2.497 -33.018 1.00 94.38 299 LEU A N 1
ATOM 2370 C CA . LEU A 1 299 ? -13.532 3.519 -33.695 1.00 94.38 299 LEU A CA 1
ATOM 2371 C C . LEU A 1 299 ? -12.705 4.287 -34.730 1.00 94.38 299 LEU A C 1
ATOM 2373 O O . LEU A 1 299 ? -13.177 4.458 -35.849 1.00 94.38 299 LEU A O 1
ATOM 2377 N N . GLN A 1 300 ? -11.473 4.703 -34.406 1.00 93.81 300 GLN A N 1
ATOM 2378 C CA . GLN A 1 300 ? -10.603 5.386 -35.375 1.00 93.81 300 GLN A CA 1
ATOM 2379 C C . GLN A 1 300 ? -10.359 4.552 -36.635 1.00 93.81 300 GLN A C 1
ATOM 2381 O O . GLN A 1 300 ? -10.409 5.101 -37.737 1.00 93.81 300 GLN A O 1
ATOM 2386 N N . ALA A 1 301 ? -10.135 3.247 -36.472 1.00 93.19 301 ALA A N 1
ATOM 2387 C CA . ALA A 1 301 ? -9.963 2.333 -37.593 1.00 93.19 301 ALA A CA 1
ATOM 2388 C C . ALA A 1 301 ? -11.260 2.158 -38.398 1.00 93.19 301 ALA A C 1
ATOM 2390 O O . ALA A 1 301 ? -11.244 2.238 -39.623 1.00 93.19 301 ALA A O 1
ATOM 2391 N N . ALA A 1 302 ? -12.398 1.973 -37.721 1.00 93.06 302 ALA A N 1
ATOM 2392 C CA . ALA A 1 302 ? -13.694 1.765 -38.369 1.00 93.06 302 ALA A CA 1
ATOM 2393 C C . ALA A 1 302 ? -14.194 2.999 -39.141 1.00 93.06 302 ALA A C 1
ATOM 2395 O O . ALA A 1 302 ? -14.804 2.865 -40.197 1.00 93.06 302 ALA A O 1
ATOM 2396 N N . LEU A 1 303 ? -13.924 4.201 -38.625 1.00 93.62 303 LEU A N 1
ATOM 2397 C CA . LEU A 1 303 ? -14.287 5.477 -39.249 1.00 93.62 303 LEU A CA 1
ATOM 2398 C C . LEU A 1 303 ? -13.306 5.906 -40.356 1.00 93.62 303 LEU A C 1
ATOM 2400 O O . LEU A 1 303 ? -13.469 6.985 -40.921 1.00 93.62 303 LEU A O 1
ATOM 2404 N N . GLY A 1 304 ? -12.281 5.100 -40.655 1.00 86.94 304 GLY A N 1
ATOM 2405 C CA . GLY A 1 304 ? -11.274 5.408 -41.675 1.00 86.94 304 GLY A CA 1
ATOM 2406 C C . GLY A 1 304 ? -10.336 6.561 -41.303 1.00 86.94 304 GLY A C 1
ATOM 2407 O O . GLY A 1 304 ? -9.667 7.112 -42.171 1.00 86.94 304 GLY A O 1
ATOM 2408 N N . GLY A 1 305 ? -10.281 6.949 -40.024 1.00 77.56 305 GLY A N 1
ATOM 2409 C CA . GLY A 1 305 ? -9.443 8.054 -39.555 1.00 77.56 305 GLY A CA 1
ATOM 2410 C C . GLY A 1 305 ? -7.948 7.725 -39.548 1.00 77.56 305 GLY A C 1
ATOM 2411 O O . GLY A 1 305 ? -7.137 8.638 -39.680 1.00 77.56 305 GLY A O 1
ATOM 2412 N N . ARG A 1 306 ? -7.589 6.441 -39.390 1.00 82.62 306 ARG A N 1
ATOM 2413 C CA . ARG A 1 306 ? -6.229 5.866 -39.437 1.00 82.62 306 ARG A CA 1
ATOM 2414 C C . ARG A 1 306 ? -6.311 4.346 -39.623 1.00 82.62 306 ARG A C 1
ATOM 2416 O O . ARG A 1 306 ? -7.332 3.749 -39.296 1.00 82.62 306 ARG A O 1
ATOM 2423 N N . GLU A 1 307 ? -5.233 3.717 -40.091 1.00 88.50 307 GLU A N 1
ATOM 2424 C CA . GLU A 1 307 ? -5.106 2.252 -40.056 1.00 88.50 307 GLU A CA 1
ATOM 2425 C C . GLU A 1 307 ? -5.086 1.727 -38.609 1.00 88.50 307 GLU A C 1
ATOM 2427 O O . GLU A 1 307 ? -4.692 2.434 -37.674 1.00 88.50 307 GLU A O 1
ATOM 2432 N N . LEU A 1 308 ? -5.534 0.482 -38.411 1.00 90.38 308 LEU A N 1
ATOM 2433 C CA . LEU A 1 308 ? -5.609 -0.126 -37.084 1.00 90.38 308 LEU A CA 1
ATOM 2434 C C . LEU A 1 308 ? -4.204 -0.416 -36.534 1.00 90.38 308 LEU A C 1
ATOM 2436 O O . LEU A 1 308 ? -3.538 -1.350 -36.971 1.00 90.38 308 LEU A O 1
ATOM 2440 N N . ASP A 1 309 ? -3.793 0.326 -35.504 1.00 90.94 309 ASP A N 1
ATOM 2441 C CA . ASP A 1 309 ? -2.602 0.010 -34.705 1.00 90.94 309 ASP A CA 1
ATOM 2442 C C . ASP A 1 309 ? -2.860 -1.233 -33.830 1.00 90.94 309 ASP A C 1
ATOM 2444 O O . ASP A 1 309 ? -3.350 -1.136 -32.697 1.00 90.94 309 ASP A O 1
ATOM 2448 N N . VAL A 1 310 ? -2.556 -2.412 -34.385 1.00 93.81 310 VAL A N 1
ATOM 2449 C CA . VAL A 1 310 ? -2.768 -3.723 -33.748 1.00 93.81 310 VAL A CA 1
ATOM 2450 C C . VAL A 1 310 ? -1.954 -3.863 -32.461 1.00 93.81 310 VAL A C 1
ATOM 2452 O O . VAL A 1 310 ? -2.481 -4.346 -31.459 1.00 93.81 310 VAL A O 1
ATOM 2455 N N . ILE A 1 311 ? -0.698 -3.408 -32.445 1.00 93.81 311 ILE A N 1
ATOM 2456 C CA . ILE A 1 311 ? 0.179 -3.509 -31.267 1.00 93.81 311 ILE A CA 1
ATOM 2457 C C . ILE A 1 311 ? -0.375 -2.645 -30.138 1.00 93.81 311 ILE A C 1
ATOM 2459 O O . ILE A 1 311 ? -0.510 -3.102 -29.001 1.00 93.81 311 ILE A O 1
ATOM 2463 N N . GLY A 1 312 ? -0.751 -1.404 -30.443 1.00 94.38 312 GLY A N 1
ATOM 2464 C CA . GLY A 1 312 ? -1.362 -0.516 -29.465 1.00 94.38 312 GLY A CA 1
ATOM 2465 C C . GLY A 1 312 ? -2.726 -1.011 -28.972 1.00 94.38 312 GLY A C 1
ATOM 2466 O O . GLY A 1 312 ? -3.044 -0.836 -27.794 1.00 94.38 312 GLY A O 1
ATOM 2467 N N . LEU A 1 313 ? -3.518 -1.669 -29.827 1.00 96.56 313 LEU A N 1
ATOM 2468 C CA . LEU A 1 313 ? -4.769 -2.323 -29.429 1.00 96.56 313 LEU A CA 1
ATOM 2469 C C . LEU A 1 313 ? -4.516 -3.493 -28.468 1.00 96.56 313 LEU A C 1
ATOM 2471 O O . LEU A 1 313 ? -5.155 -3.559 -27.419 1.00 96.56 313 LEU A O 1
ATOM 2475 N N . LEU A 1 314 ? -3.578 -4.387 -28.789 1.00 97.44 314 LEU A N 1
ATOM 2476 C CA . LEU A 1 314 ? -3.217 -5.519 -27.931 1.00 97.44 314 LEU A CA 1
ATOM 2477 C C . LEU A 1 314 ? -2.652 -5.045 -26.588 1.00 97.44 314 LEU A C 1
ATOM 2479 O O . LEU A 1 314 ? -3.030 -5.578 -25.547 1.00 97.44 314 LEU A O 1
ATOM 2483 N N . ASN A 1 315 ? -1.832 -3.991 -26.590 1.00 96.94 315 ASN A N 1
ATOM 2484 C CA . ASN A 1 315 ? -1.339 -3.348 -25.372 1.00 96.94 315 ASN A CA 1
ATOM 2485 C C . ASN A 1 315 ? -2.462 -2.720 -24.528 1.00 96.94 315 ASN A C 1
ATOM 2487 O O . ASN A 1 315 ? -2.434 -2.792 -23.301 1.00 96.94 315 ASN A O 1
ATOM 2491 N N . ALA A 1 316 ? -3.493 -2.147 -25.149 1.00 97.38 316 ALA A N 1
ATOM 2492 C CA . ALA A 1 316 ? -4.653 -1.654 -24.410 1.00 97.38 316 ALA A CA 1
ATOM 2493 C C . ALA A 1 316 ? -5.516 -2.807 -23.854 1.00 97.38 316 ALA A C 1
ATOM 2495 O O . ALA A 1 316 ? -5.976 -2.743 -22.712 1.00 97.38 316 ALA A O 1
ATOM 2496 N N . LEU A 1 317 ? -5.692 -3.884 -24.628 1.00 98.31 317 LEU A N 1
ATOM 2497 C CA . LEU A 1 317 ? -6.442 -5.076 -24.225 1.00 98.31 317 LEU A CA 1
ATOM 2498 C C . LEU A 1 317 ? -5.767 -5.837 -23.082 1.00 98.31 317 LEU A C 1
ATOM 2500 O O . LEU A 1 317 ? -6.455 -6.250 -22.150 1.00 98.31 317 LEU A O 1
ATOM 2504 N N . GLN A 1 318 ? -4.443 -6.008 -23.110 1.00 98.00 318 GLN A N 1
ATOM 2505 C CA . GLN A 1 318 ? -3.741 -6.683 -22.016 1.00 98.00 318 GLN A CA 1
ATOM 2506 C C . GLN A 1 318 ? -3.801 -5.877 -20.713 1.00 98.00 318 GLN A C 1
ATOM 2508 O O . GLN A 1 318 ? -4.061 -6.463 -19.666 1.00 98.00 318 GLN A O 1
ATOM 2513 N N . LEU A 1 319 ? -3.688 -4.543 -20.758 1.00 97.94 319 LEU A N 1
ATOM 2514 C CA . LEU A 1 319 ? -3.896 -3.700 -19.575 1.00 97.94 319 LEU A CA 1
ATOM 2515 C C . LEU A 1 319 ? -5.325 -3.828 -19.035 1.00 97.94 319 LEU A C 1
ATOM 2517 O O . LEU A 1 319 ? -5.511 -4.011 -17.831 1.00 97.94 319 LEU A O 1
ATOM 2521 N N . LEU A 1 320 ? -6.329 -3.803 -19.920 1.00 98.44 320 LEU A N 1
ATOM 2522 C CA . LEU A 1 320 ? -7.725 -4.029 -19.545 1.00 98.44 320 LEU A CA 1
ATOM 2523 C C . LEU A 1 320 ? -7.904 -5.394 -18.863 1.00 98.44 320 LEU A C 1
ATOM 2525 O O . LEU A 1 320 ? -8.550 -5.482 -17.818 1.00 98.44 320 LEU A O 1
ATOM 2529 N N . ALA A 1 321 ? -7.301 -6.446 -19.418 1.00 98.56 321 ALA A N 1
ATOM 2530 C CA . ALA A 1 321 ? -7.345 -7.790 -18.857 1.00 98.56 321 ALA A CA 1
ATOM 2531 C C . ALA A 1 321 ? -6.652 -7.868 -17.487 1.00 98.56 321 ALA A C 1
ATOM 2533 O O . ALA A 1 321 ? -7.218 -8.432 -16.551 1.00 98.56 321 ALA A O 1
ATOM 2534 N N . LEU A 1 322 ? -5.469 -7.266 -17.327 1.00 98.38 322 LEU A N 1
ATOM 2535 C CA . LEU A 1 322 ? -4.748 -7.235 -16.051 1.00 98.38 322 LEU A CA 1
ATOM 2536 C C . LEU A 1 322 ? -5.555 -6.513 -14.967 1.00 98.38 322 LEU A C 1
ATOM 2538 O O . LEU A 1 322 ? -5.716 -7.046 -13.866 1.00 98.38 322 LEU A O 1
ATOM 2542 N N . PHE A 1 323 ? -6.126 -5.344 -15.275 1.00 98.38 323 PHE A N 1
ATOM 2543 C CA . PHE A 1 323 ? -7.006 -4.640 -14.341 1.00 98.38 323 PHE A CA 1
ATOM 2544 C C . PHE A 1 323 ? -8.257 -5.454 -14.006 1.00 98.38 323 PHE A C 1
ATOM 2546 O O . PHE A 1 323 ? -8.643 -5.513 -12.839 1.00 98.38 323 PHE A O 1
ATOM 2553 N N . ALA A 1 324 ? -8.855 -6.141 -14.984 1.00 98.38 324 ALA A N 1
ATOM 2554 C CA . ALA A 1 324 ? -9.993 -7.024 -14.747 1.00 98.38 324 ALA A CA 1
ATOM 2555 C C . ALA A 1 324 ? -9.635 -8.195 -13.814 1.00 98.38 324 ALA A C 1
ATOM 2557 O O . ALA A 1 324 ? -10.404 -8.501 -12.902 1.00 98.38 324 ALA A O 1
ATOM 2558 N N . VAL A 1 325 ? -8.462 -8.818 -13.976 1.00 98.50 325 VAL A N 1
ATOM 2559 C CA . VAL A 1 325 ? -7.984 -9.897 -13.092 1.00 98.50 325 VAL A CA 1
ATOM 2560 C C . VAL A 1 325 ? -7.817 -9.395 -11.657 1.00 98.50 325 VAL A C 1
ATOM 2562 O O . VAL A 1 325 ? -8.352 -10.006 -10.726 1.00 98.50 325 VAL A O 1
ATOM 2565 N N . VAL A 1 326 ? -7.129 -8.263 -11.468 1.00 98.31 326 VAL A N 1
ATOM 2566 C CA . VAL A 1 326 ? -6.924 -7.659 -10.140 1.00 98.31 326 VAL A CA 1
ATOM 2567 C C . VAL A 1 326 ? -8.263 -7.275 -9.506 1.00 98.31 326 VAL A C 1
ATOM 2569 O O . VAL A 1 326 ? -8.491 -7.594 -8.334 1.00 98.31 326 VAL A O 1
ATOM 2572 N N . LEU A 1 327 ? -9.165 -6.662 -10.279 1.00 97.38 327 LEU A N 1
ATOM 2573 C CA . LEU A 1 327 ? -10.510 -6.275 -9.857 1.00 97.38 327 LEU A CA 1
ATOM 2574 C C . LEU A 1 327 ? -11.320 -7.486 -9.396 1.00 97.38 327 LEU A C 1
ATOM 2576 O O . LEU A 1 327 ? -11.814 -7.501 -8.272 1.00 97.38 327 LEU A O 1
ATOM 2580 N N . VAL A 1 328 ? -11.443 -8.516 -10.238 1.00 98.50 328 VAL A N 1
ATOM 2581 C CA . VAL A 1 328 ? -12.250 -9.707 -9.944 1.00 98.50 328 VAL A CA 1
ATOM 2582 C C . VAL A 1 328 ? -11.723 -10.426 -8.707 1.00 98.50 328 VAL A C 1
ATOM 2584 O O . VAL A 1 328 ? -12.514 -10.807 -7.841 1.00 98.50 328 VAL A O 1
ATOM 2587 N N . TYR A 1 329 ? -10.404 -10.587 -8.590 1.00 98.19 329 TYR A N 1
ATOM 2588 C CA . TYR A 1 329 ? -9.795 -11.244 -7.440 1.00 98.19 329 TYR A CA 1
ATOM 2589 C C . TYR A 1 329 ? -10.084 -10.494 -6.129 1.00 98.19 329 TYR A C 1
ATOM 2591 O O . TYR A 1 329 ? -10.651 -11.071 -5.198 1.00 98.19 329 TYR A O 1
ATOM 2599 N N . HIS A 1 330 ? -9.779 -9.195 -6.063 1.00 97.25 330 HIS A N 1
ATOM 2600 C CA . HIS A 1 330 ? -9.965 -8.415 -4.835 1.00 97.25 330 HIS A CA 1
ATOM 2601 C C . HIS A 1 330 ? -11.445 -8.158 -4.519 1.00 97.25 330 HIS A C 1
ATOM 2603 O O . HIS A 1 330 ? -11.824 -8.103 -3.348 1.00 97.25 330 HIS A O 1
ATOM 2609 N N . LEU A 1 331 ? -12.310 -8.084 -5.536 1.00 96.38 331 LEU A N 1
ATOM 2610 C CA . LEU A 1 331 ? -13.756 -7.973 -5.350 1.00 96.38 331 LEU A CA 1
ATOM 2611 C C . LEU A 1 331 ? -14.337 -9.245 -4.735 1.00 96.38 331 LEU A C 1
ATOM 2613 O O . LEU A 1 331 ? -15.193 -9.162 -3.855 1.00 96.38 331 LEU A O 1
ATOM 2617 N N . ARG A 1 332 ? -13.859 -10.424 -5.152 1.00 96.94 332 ARG A N 1
ATOM 2618 C CA . ARG A 1 332 ? -14.235 -11.696 -4.518 1.00 96.94 332 ARG A CA 1
ATOM 2619 C C . ARG A 1 332 ? -13.810 -11.725 -3.053 1.00 96.94 332 ARG A C 1
ATOM 2621 O O . ARG A 1 332 ? -14.620 -12.114 -2.218 1.00 96.94 332 ARG A O 1
ATOM 2628 N N . CYS A 1 333 ? -12.604 -11.255 -2.729 1.00 95.25 333 CYS A N 1
ATOM 2629 C CA . CYS A 1 333 ? -12.156 -11.136 -1.339 1.00 95.25 333 CYS A CA 1
ATOM 2630 C C . CYS A 1 333 ? -13.061 -10.203 -0.520 1.00 95.25 333 CYS A C 1
ATOM 2632 O O . CYS A 1 333 ? -13.491 -10.582 0.565 1.00 95.25 333 CYS A O 1
ATOM 2634 N N . LEU A 1 334 ? -13.406 -9.024 -1.050 1.00 93.56 334 LEU A N 1
ATOM 2635 C CA . LEU A 1 334 ? -14.291 -8.078 -0.364 1.00 93.56 334 LEU A CA 1
ATOM 2636 C C . LEU A 1 334 ? -15.701 -8.651 -0.153 1.00 93.56 334 LEU A C 1
ATOM 2638 O O . LEU A 1 334 ? -16.277 -8.508 0.925 1.00 93.56 334 LEU A O 1
ATOM 2642 N N . ARG A 1 335 ? -16.258 -9.320 -1.170 1.00 93.06 335 ARG A N 1
ATOM 2643 C CA . ARG A 1 335 ? -17.573 -9.970 -1.075 1.00 93.06 335 ARG A CA 1
ATOM 2644 C C . ARG A 1 335 ? -17.564 -11.099 -0.049 1.00 93.06 335 ARG A C 1
ATOM 2646 O O . ARG A 1 335 ? -18.481 -11.158 0.762 1.00 93.06 335 ARG A O 1
ATOM 2653 N N . ALA A 1 336 ? -16.522 -11.931 -0.041 1.00 91.62 336 ALA A N 1
ATOM 2654 C CA . ALA A 1 336 ? -16.355 -13.002 0.940 1.00 91.62 336 ALA A CA 1
ATOM 2655 C C . ALA A 1 336 ? -16.264 -12.459 2.376 1.00 91.62 336 ALA A C 1
ATOM 2657 O O . ALA A 1 336 ? -16.896 -12.995 3.288 1.00 91.62 336 ALA A O 1
ATOM 2658 N N . ASP A 1 337 ? -15.537 -11.354 2.575 1.00 90.88 337 ASP A N 1
ATOM 2659 C CA . ASP A 1 337 ? -15.460 -10.694 3.879 1.00 90.88 337 ASP A CA 1
ATOM 2660 C C . ASP A 1 337 ? -16.844 -10.209 4.345 1.00 90.88 337 ASP A C 1
ATOM 2662 O O . ASP A 1 337 ? -17.189 -10.359 5.518 1.00 90.88 337 ASP A O 1
ATOM 2666 N N . GLY A 1 338 ? -17.643 -9.656 3.424 1.00 86.38 338 GLY A N 1
ATOM 2667 C CA . GLY A 1 338 ? -19.011 -9.206 3.683 1.00 86.38 338 GLY A CA 1
ATOM 2668 C C . GLY A 1 338 ? -19.964 -10.350 4.029 1.00 86.38 338 GLY A C 1
ATOM 2669 O O . GLY A 1 338 ? -20.660 -10.274 5.040 1.00 86.38 338 GLY A O 1
ATOM 2670 N N . THR A 1 339 ? -19.961 -11.434 3.248 1.00 89.44 339 THR A N 1
ATOM 2671 C CA . THR A 1 339 ? -20.818 -12.603 3.511 1.00 89.44 339 THR A CA 1
ATOM 2672 C C . THR A 1 339 ? -20.513 -13.236 4.862 1.00 89.44 339 THR A C 1
ATOM 2674 O O . THR A 1 339 ? -21.425 -13.590 5.604 1.00 89.44 339 THR A O 1
ATOM 2677 N N . GLU A 1 340 ? -19.232 -13.334 5.218 1.00 87.31 340 GLU A N 1
ATOM 2678 C CA . GLU A 1 340 ? -18.818 -13.935 6.482 1.00 87.31 340 GLU A CA 1
ATOM 2679 C C . GLU A 1 340 ? -19.086 -13.009 7.677 1.00 87.31 340 GLU A C 1
ATOM 2681 O O . GLU A 1 340 ? -19.384 -13.472 8.777 1.00 87.31 340 GLU A O 1
ATOM 2686 N N . ALA A 1 341 ? -19.016 -11.689 7.479 1.00 83.12 341 ALA A N 1
ATOM 2687 C CA . ALA A 1 341 ? -19.430 -10.726 8.495 1.00 83.12 341 ALA A CA 1
ATOM 2688 C C . ALA A 1 341 ? -20.932 -10.827 8.794 1.00 83.12 341 ALA A C 1
ATOM 2690 O O . ALA A 1 341 ? -21.307 -10.800 9.963 1.00 83.12 341 ALA A O 1
ATOM 2691 N N . VAL A 1 342 ? -21.769 -10.992 7.763 1.00 84.69 342 VAL A N 1
ATOM 2692 C CA . VAL A 1 342 ? -23.216 -11.200 7.924 1.00 84.69 342 VAL A CA 1
ATOM 2693 C C . VAL A 1 342 ? -23.501 -12.519 8.642 1.00 84.69 342 VAL A C 1
ATOM 2695 O O . VAL A 1 342 ? -24.257 -12.520 9.606 1.00 84.69 342 VAL A O 1
ATOM 2698 N N . ARG A 1 343 ? -22.852 -13.626 8.254 1.00 86.50 343 ARG A N 1
ATOM 2699 C CA . ARG A 1 343 ? -23.010 -14.922 8.945 1.00 86.50 343 ARG A CA 1
ATOM 2700 C C . ARG A 1 343 ? -22.645 -14.845 10.424 1.00 86.50 343 ARG A C 1
ATOM 2702 O O . ARG A 1 343 ? -23.426 -15.265 11.266 1.00 86.50 343 ARG A O 1
ATOM 2709 N N . ALA A 1 344 ? -21.493 -14.254 10.739 1.00 83.00 344 ALA A N 1
ATOM 2710 C CA . ALA A 1 344 ? -21.050 -14.093 12.121 1.00 83.00 344 ALA A CA 1
ATOM 2711 C C . ALA A 1 344 ? -21.977 -13.177 12.939 1.00 83.00 344 ALA A C 1
ATOM 2713 O O . ALA A 1 344 ? -22.059 -13.320 14.156 1.00 83.00 344 ALA A O 1
ATOM 2714 N N . LEU A 1 345 ? -22.642 -12.217 12.290 1.00 82.81 345 LEU A N 1
ATOM 2715 C CA . LEU A 1 345 ? -23.635 -11.352 12.921 1.00 82.81 345 LEU A CA 1
ATOM 2716 C C . LEU A 1 345 ? -24.919 -12.129 13.242 1.00 82.81 345 LEU A C 1
ATOM 2718 O O . LEU A 1 345 ? -25.382 -12.083 14.375 1.00 82.81 345 LEU A O 1
ATOM 2722 N N . VAL A 1 346 ? -25.434 -12.897 12.277 1.00 85.75 346 VAL A N 1
ATOM 2723 C CA . VAL A 1 346 ? -26.606 -13.768 12.468 1.00 85.75 346 VAL A CA 1
ATOM 2724 C C . VAL A 1 346 ? -26.353 -14.780 13.586 1.00 85.75 346 VAL A C 1
ATOM 2726 O O . VAL A 1 346 ? -27.146 -14.868 14.514 1.00 85.75 346 VAL A O 1
ATOM 2729 N N . GLU A 1 347 ? -25.200 -15.454 13.578 1.00 85.44 347 GLU A N 1
ATOM 2730 C CA . GLU A 1 347 ? -24.825 -16.413 14.626 1.00 85.44 347 GLU A CA 1
ATOM 2731 C C . GLU A 1 347 ? -24.762 -15.761 16.022 1.00 85.44 347 GLU A C 1
ATOM 2733 O O . GLU A 1 347 ? -25.102 -16.386 17.027 1.00 85.44 347 GLU A O 1
ATOM 2738 N N . ARG A 1 348 ? -24.332 -14.494 16.111 1.00 83.81 348 ARG A N 1
ATOM 2739 C CA . ARG A 1 348 ? -24.347 -13.742 17.376 1.00 83.81 348 ARG A CA 1
ATOM 2740 C C . ARG A 1 348 ? -25.764 -13.428 17.831 1.00 83.81 348 ARG A C 1
ATOM 2742 O O . ARG A 1 348 ? -26.044 -13.618 19.010 1.00 83.81 348 ARG A O 1
ATOM 2749 N N . HIS A 1 349 ? -26.632 -12.981 16.924 1.00 86.81 349 HIS A N 1
ATOM 2750 C CA . HIS A 1 349 ? -28.030 -12.694 17.243 1.00 86.81 349 HIS A CA 1
ATOM 2751 C C . HIS A 1 349 ? -28.762 -13.957 17.718 1.00 86.81 349 HIS A C 1
ATOM 2753 O O . HIS A 1 349 ? -29.412 -13.920 18.756 1.00 86.81 349 HIS A O 1
ATOM 2759 N N . GLU A 1 350 ? -28.579 -15.091 17.038 1.00 86.12 350 GLU A N 1
ATOM 2760 C CA . GLU A 1 350 ? -29.212 -16.367 17.406 1.00 86.12 350 GLU A CA 1
ATOM 2761 C C . GLU A 1 350 ? -28.765 -16.892 18.779 1.00 86.12 350 GLU A C 1
ATOM 2763 O O . GLU A 1 350 ? -29.549 -17.524 19.492 1.00 86.12 350 GLU A O 1
ATOM 2768 N N . LYS A 1 351 ? -27.504 -16.637 19.157 1.00 86.25 351 LYS A N 1
ATOM 2769 C CA . LYS A 1 351 ? -26.943 -17.003 20.470 1.00 86.25 351 LYS A CA 1
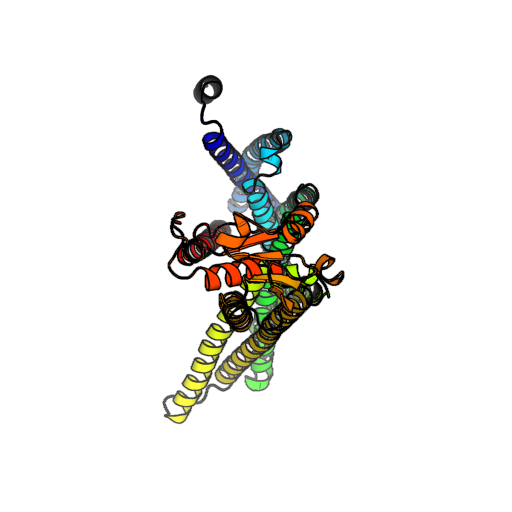ATOM 2770 C C . LYS A 1 351 ? -27.273 -15.994 21.571 1.00 86.25 351 LYS A C 1
ATOM 2772 O O . LYS A 1 351 ? -27.029 -16.287 22.742 1.00 86.25 351 LYS A O 1
ATOM 2777 N N . PHE A 1 352 ? -27.769 -14.809 21.224 1.00 88.25 352 PHE A N 1
ATOM 2778 C CA . PHE A 1 352 ? -28.110 -13.774 22.188 1.00 88.25 352 PHE A CA 1
ATOM 2779 C C . PHE A 1 352 ? -29.565 -13.934 22.630 1.00 88.25 352 PHE A C 1
ATOM 2781 O O . PHE A 1 352 ? -30.495 -13.683 21.865 1.00 88.25 352 PHE A O 1
ATOM 2788 N N . HIS A 1 353 ? -29.750 -14.364 23.877 1.00 89.81 353 HIS A N 1
ATOM 2789 C CA . HIS A 1 353 ? -31.062 -14.475 24.504 1.00 89.81 353 HIS A CA 1
ATOM 2790 C C . HIS A 1 353 ? -31.364 -13.203 25.304 1.00 89.81 353 HIS A C 1
ATOM 2792 O O . HIS A 1 353 ? -30.559 -12.788 26.145 1.00 89.81 353 HIS A O 1
ATOM 2798 N N . ALA A 1 354 ? -32.516 -12.592 25.036 1.00 90.69 354 ALA A N 1
ATOM 2799 C CA . ALA A 1 354 ? -33.046 -11.464 25.786 1.00 90.69 354 ALA A CA 1
ATOM 2800 C C . ALA A 1 354 ? -34.450 -11.775 26.316 1.00 90.69 354 ALA A C 1
ATOM 2802 O O . ALA A 1 354 ? -35.218 -12.504 25.687 1.00 90.69 354 ALA A O 1
ATOM 2803 N N . LEU A 1 355 ? -34.789 -11.183 27.456 1.00 91.00 355 LEU A N 1
ATOM 2804 C CA . LEU A 1 355 ? -36.127 -11.242 28.040 1.00 91.00 355 LEU A CA 1
ATOM 2805 C C . LEU A 1 355 ? -36.792 -9.877 27.905 1.00 91.00 355 LEU A C 1
ATOM 2807 O O . LEU A 1 355 ? -36.125 -8.854 28.039 1.00 91.00 355 LEU A O 1
ATOM 2811 N N . ALA A 1 356 ? -38.098 -9.848 27.685 1.00 90.94 356 ALA A N 1
ATOM 2812 C CA . ALA A 1 356 ? -38.907 -8.651 27.864 1.00 90.94 356 ALA A CA 1
ATOM 2813 C C . ALA A 1 356 ? -40.020 -8.965 28.856 1.00 90.94 356 ALA A C 1
ATOM 2815 O O . ALA A 1 356 ? -40.730 -9.952 28.680 1.00 90.94 356 ALA A O 1
ATOM 2816 N N . PHE A 1 357 ? -40.178 -8.134 29.883 1.00 89.94 357 PHE A N 1
ATOM 2817 C CA . PHE A 1 357 ? -41.324 -8.252 30.778 1.00 89.94 357 PHE A CA 1
ATOM 2818 C C . PHE A 1 357 ? -42.381 -7.234 30.398 1.00 89.94 357 PHE A C 1
ATOM 2820 O O . PHE A 1 357 ? -42.068 -6.074 30.136 1.00 89.94 357 PHE A O 1
ATOM 2827 N N . GLU A 1 358 ? -43.638 -7.651 30.401 1.00 88.19 358 GLU A N 1
ATOM 2828 C CA . GLU A 1 358 ? -44.764 -6.756 30.182 1.00 88.19 358 GLU A CA 1
ATOM 2829 C C . GLU A 1 358 ? -45.793 -6.865 31.297 1.00 88.19 358 GLU A C 1
ATOM 2831 O O . GLU A 1 358 ? -45.979 -7.914 31.912 1.00 88.19 358 GLU A O 1
ATOM 2836 N N . ARG A 1 359 ? -46.514 -5.772 31.531 1.00 84.25 359 ARG A N 1
ATOM 2837 C CA . ARG A 1 359 ? -47.735 -5.832 32.324 1.00 84.25 359 ARG A CA 1
ATOM 2838 C C . ARG A 1 359 ? -48.854 -6.400 31.455 1.00 84.25 359 ARG A C 1
ATOM 2840 O O . ARG A 1 359 ? -48.980 -6.004 30.291 1.00 84.25 359 ARG A O 1
ATOM 2847 N N . ALA A 1 360 ? -49.676 -7.282 32.020 1.00 78.81 360 ALA A N 1
ATOM 2848 C CA . ALA A 1 360 ? -50.809 -7.872 31.312 1.00 78.81 360 ALA A CA 1
ATOM 2849 C C . ALA A 1 360 ? -51.686 -6.781 30.663 1.00 78.81 360 ALA A C 1
ATOM 2851 O O . ALA A 1 360 ? -52.105 -5.835 31.331 1.00 78.81 360 ALA A O 1
ATOM 2852 N N . GLY A 1 361 ? -51.923 -6.896 29.351 1.00 76.38 361 GLY A N 1
ATOM 2853 C CA . GLY A 1 361 ? -52.751 -5.961 28.578 1.00 76.38 361 GLY A CA 1
ATOM 2854 C C . GLY A 1 361 ? -52.072 -4.655 28.140 1.00 76.38 361 GLY A C 1
ATOM 2855 O O . GLY A 1 361 ? -52.741 -3.802 27.565 1.00 76.38 361 GLY A O 1
ATOM 2856 N N . SER A 1 362 ? -50.766 -4.474 28.379 1.00 81.75 362 SER A N 1
ATOM 2857 C CA . SER A 1 362 ? -50.046 -3.246 27.987 1.00 81.75 362 SER A CA 1
ATOM 2858 C C . SER A 1 362 ? -49.689 -3.156 26.495 1.00 81.75 362 SER A C 1
ATOM 2860 O O . SER A 1 362 ? -49.393 -2.063 26.013 1.00 81.75 362 SER A O 1
ATOM 2862 N N . GLY A 1 363 ? -49.670 -4.281 25.767 1.00 83.00 363 GLY A N 1
ATOM 2863 C CA . GLY A 1 363 ? -49.206 -4.355 24.371 1.00 83.00 363 GLY A CA 1
ATOM 2864 C C . GLY A 1 363 ? -47.706 -4.068 24.195 1.00 83.00 363 GLY A C 1
ATOM 2865 O O . GLY A 1 363 ? -47.211 -3.968 23.071 1.00 83.00 363 GLY A O 1
ATOM 2866 N N . PHE A 1 364 ? -46.967 -3.912 25.300 1.00 87.19 364 PHE A N 1
ATOM 2867 C CA . PHE A 1 364 ? -45.548 -3.576 25.291 1.00 87.19 364 PHE A CA 1
ATOM 2868 C C . PHE A 1 364 ? -44.700 -4.724 24.743 1.00 87.19 364 PHE A C 1
ATOM 2870 O O . PHE A 1 364 ? -43.809 -4.484 23.930 1.00 87.19 364 PHE A O 1
ATOM 2877 N N . GLY A 1 365 ? -44.991 -5.962 25.146 1.00 86.38 365 GLY A N 1
ATOM 2878 C CA . GLY A 1 365 ? -44.282 -7.150 24.692 1.00 86.38 365 GLY A CA 1
ATOM 2879 C C . GLY A 1 365 ? -44.372 -7.330 23.180 1.00 86.38 365 GLY A C 1
ATOM 2880 O O . GLY A 1 365 ? -43.339 -7.471 22.527 1.00 86.38 365 GLY A O 1
ATOM 2881 N N . GLU A 1 366 ? -45.575 -7.212 22.608 1.00 88.19 366 GLU A N 1
ATOM 2882 C CA . GLU A 1 366 ? -45.785 -7.255 21.152 1.00 88.19 366 GLU A CA 1
ATOM 2883 C C . GLU A 1 366 ? -45.046 -6.120 20.428 1.00 88.19 366 GLU A C 1
ATOM 2885 O O . GLU A 1 366 ? -44.413 -6.341 19.3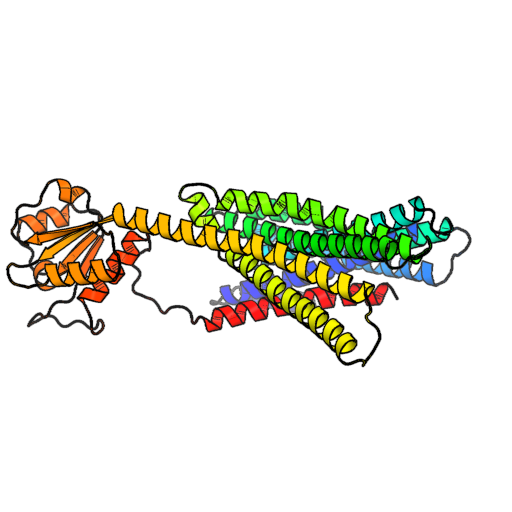93 1.00 88.19 366 GLU A O 1
ATOM 2890 N N . ALA A 1 367 ? -45.071 -4.899 20.973 1.00 88.12 367 ALA A N 1
ATOM 2891 C CA . ALA A 1 367 ? -44.367 -3.762 20.384 1.00 88.12 367 ALA A CA 1
ATOM 2892 C C . ALA A 1 367 ? -42.840 -3.966 20.380 1.00 88.12 367 ALA A C 1
ATOM 2894 O O . ALA A 1 367 ? -42.187 -3.703 19.366 1.00 88.12 367 ALA A O 1
ATOM 2895 N N . VAL A 1 368 ? -42.266 -4.454 21.487 1.00 88.81 368 VAL A N 1
ATOM 2896 C CA . VAL A 1 368 ? -40.832 -4.775 21.588 1.00 88.81 368 VAL A CA 1
ATOM 2897 C C . VAL A 1 368 ? -40.480 -5.926 20.656 1.00 88.81 368 VAL A C 1
ATOM 2899 O O . VAL A 1 368 ? -39.480 -5.838 19.948 1.00 88.81 368 VAL A O 1
ATOM 2902 N N . GLN A 1 369 ? -41.305 -6.971 20.595 1.00 91.00 369 GLN A N 1
ATOM 2903 C CA . GLN A 1 369 ? -41.084 -8.112 19.714 1.00 91.00 369 GLN A CA 1
ATOM 2904 C C . GLN A 1 369 ? -41.086 -7.694 18.241 1.00 91.00 369 GLN A C 1
ATOM 2906 O O . GLN A 1 369 ? -40.149 -8.030 17.518 1.00 91.00 369 GLN A O 1
ATOM 2911 N N . ASN A 1 370 ? -42.051 -6.876 17.816 1.00 89.69 370 ASN A N 1
ATOM 2912 C CA . ASN A 1 370 ? -42.104 -6.330 16.459 1.00 89.69 370 ASN A CA 1
ATOM 2913 C C . ASN A 1 370 ? -40.896 -5.431 16.147 1.00 89.69 370 ASN A C 1
ATOM 2915 O O . ASN A 1 370 ? -40.291 -5.543 15.075 1.00 89.69 370 ASN A O 1
ATOM 2919 N N . ALA A 1 371 ? -40.498 -4.559 17.080 1.00 88.31 371 ALA A N 1
ATOM 2920 C CA . ALA A 1 371 ? -39.332 -3.694 16.903 1.00 88.31 371 ALA A CA 1
ATOM 2921 C C . ALA A 1 371 ? -38.023 -4.499 16.815 1.00 88.31 371 ALA A C 1
ATOM 2923 O O . ALA A 1 371 ? -37.184 -4.221 15.957 1.00 88.31 371 ALA A O 1
ATOM 2924 N N . VAL A 1 372 ? -37.866 -5.527 17.651 1.00 89.75 372 VAL A N 1
ATOM 2925 C CA . VAL A 1 372 ? -36.714 -6.439 17.635 1.00 89.75 372 VAL A CA 1
ATOM 2926 C C . VAL A 1 372 ? -36.697 -7.269 16.358 1.00 89.75 372 VAL A C 1
ATOM 2928 O O . VAL A 1 372 ? -35.651 -7.362 15.728 1.00 89.75 372 VAL A O 1
ATOM 2931 N N . GLN A 1 373 ? -37.831 -7.803 15.905 1.00 88.62 373 GLN A N 1
ATOM 2932 C CA . GLN A 1 373 ? -37.900 -8.571 14.660 1.00 88.62 373 GLN A CA 1
ATOM 2933 C C . GLN A 1 373 ? -37.571 -7.709 13.432 1.00 88.62 373 GLN A C 1
ATOM 2935 O O . GLN A 1 373 ? -36.930 -8.184 12.495 1.00 88.62 373 GLN A O 1
ATOM 2940 N N . THR A 1 374 ? -37.948 -6.427 13.467 1.00 87.44 374 THR A N 1
ATOM 2941 C CA . THR A 1 374 ? -37.634 -5.454 12.411 1.00 87.44 374 THR A CA 1
ATOM 2942 C C . THR A 1 374 ? -36.151 -5.072 12.401 1.00 87.44 374 THR A C 1
ATOM 2944 O O . THR A 1 374 ? -35.544 -4.967 11.336 1.00 87.44 374 THR A O 1
ATOM 2947 N N . GLN A 1 375 ? -35.547 -4.839 13.570 1.00 84.19 375 GLN A N 1
ATOM 2948 C CA . GLN A 1 375 ? -34.178 -4.321 13.666 1.00 84.19 375 GLN A CA 1
ATOM 2949 C C . GLN A 1 375 ? -33.095 -5.406 13.773 1.00 84.19 375 GLN A C 1
ATOM 2951 O O . GLN A 1 375 ? -31.955 -5.171 13.365 1.00 84.19 375 GLN A O 1
ATOM 2956 N N . VAL A 1 376 ? -33.431 -6.565 14.343 1.00 84.56 376 VAL A N 1
ATOM 2957 C CA . VAL A 1 376 ? -32.523 -7.672 14.685 1.00 84.56 376 VAL A CA 1
ATOM 2958 C C . VAL A 1 376 ? -33.208 -9.025 14.420 1.00 84.56 376 VAL A C 1
ATOM 2960 O O . VAL A 1 376 ? -33.510 -9.781 15.349 1.00 84.56 376 VAL A O 1
ATOM 2963 N N . PRO A 1 377 ? -33.472 -9.368 13.148 1.00 81.88 377 PRO A N 1
ATOM 2964 C CA . PRO A 1 377 ? -34.077 -10.651 12.813 1.00 81.88 377 PRO A CA 1
ATOM 2965 C C . PRO A 1 377 ? -33.195 -11.812 13.306 1.00 81.88 377 PRO A C 1
ATOM 2967 O O . PRO A 1 377 ? -31.982 -11.817 13.085 1.00 81.88 377 PRO A O 1
ATOM 2970 N N . GLY A 1 378 ? -33.813 -12.786 13.981 1.00 81.94 378 GLY A N 1
ATOM 2971 C CA . GLY A 1 378 ? -33.144 -13.974 14.532 1.00 81.94 378 GLY A CA 1
ATOM 2972 C C . GLY A 1 378 ? -32.721 -13.876 16.004 1.00 81.94 378 GLY A C 1
ATOM 2973 O O . GLY A 1 378 ? -32.269 -14.875 16.559 1.00 81.94 378 GLY A O 1
ATOM 2974 N N . LEU A 1 379 ? -32.889 -12.719 16.659 1.00 88.00 379 LEU A N 1
ATOM 2975 C CA . LEU A 1 379 ? -32.651 -12.585 18.100 1.00 88.00 379 LEU A CA 1
ATOM 2976 C C . LEU A 1 379 ? -33.708 -13.364 18.897 1.00 88.00 379 LEU A C 1
ATOM 2978 O O . LEU A 1 379 ? -34.908 -13.216 18.660 1.00 88.00 379 LEU A O 1
ATOM 2982 N N . ARG A 1 380 ? -33.270 -14.182 19.863 1.00 88.19 380 ARG A N 1
ATOM 2983 C CA . ARG A 1 380 ? -34.182 -14.914 20.754 1.00 88.19 380 ARG A CA 1
ATOM 2984 C C . ARG A 1 380 ? -34.702 -13.965 21.829 1.00 88.19 380 ARG A C 1
ATOM 2986 O O . ARG A 1 380 ? -34.001 -13.700 22.803 1.00 88.19 380 ARG A O 1
ATOM 2993 N N . LEU A 1 381 ? -35.907 -13.437 21.628 1.00 88.94 381 LEU A N 1
ATOM 2994 C CA . LEU A 1 381 ? -36.614 -12.617 22.608 1.00 88.94 381 LEU A CA 1
ATOM 2995 C C . LEU A 1 381 ? -37.770 -13.416 23.212 1.00 88.94 381 LEU A C 1
ATOM 2997 O O . LEU A 1 381 ? -38.696 -13.785 22.490 1.00 88.94 381 LEU A O 1
ATOM 3001 N N . THR A 1 382 ? -37.733 -13.630 24.525 1.00 89.88 382 THR A N 1
ATOM 3002 C CA . THR A 1 382 ? -38.834 -14.256 25.268 1.00 89.88 382 THR A CA 1
ATOM 3003 C C . THR A 1 382 ? -39.610 -13.176 26.010 1.00 89.88 382 THR A C 1
ATOM 3005 O O . THR A 1 382 ? -39.042 -12.454 26.831 1.00 89.88 382 THR A O 1
ATOM 3008 N N . VAL A 1 383 ? -40.901 -13.045 25.707 1.00 88.62 383 VAL A N 1
ATOM 3009 C CA . VAL A 1 383 ? -41.801 -12.107 26.388 1.00 88.62 383 VAL A CA 1
ATOM 3010 C C . VAL A 1 383 ? -42.482 -12.839 27.543 1.00 88.62 383 VAL A C 1
ATOM 3012 O O . VAL A 1 383 ? -43.065 -13.902 27.340 1.00 88.62 383 VAL A O 1
ATOM 3015 N N . LEU A 1 384 ? -42.393 -12.284 28.749 1.00 89.25 384 LEU A N 1
ATOM 3016 C CA . LEU A 1 384 ? -42.987 -12.832 29.968 1.00 89.25 384 LEU A CA 1
ATOM 3017 C C . LEU A 1 384 ? -43.901 -11.786 30.610 1.00 89.25 384 LEU A C 1
ATOM 3019 O O . LEU A 1 384 ? -43.601 -10.591 30.602 1.00 89.25 384 LEU A O 1
ATOM 3023 N N . ALA A 1 385 ? -45.005 -12.223 31.213 1.00 86.75 385 ALA A N 1
ATOM 3024 C CA . ALA A 1 385 ? -45.791 -11.327 32.053 1.00 86.75 385 ALA A CA 1
ATOM 3025 C C . ALA A 1 385 ? -44.999 -10.983 33.325 1.00 86.75 385 ALA A C 1
ATOM 3027 O O . ALA A 1 385 ? -44.305 -11.832 33.881 1.00 86.75 385 ALA A O 1
ATOM 3028 N N . SER A 1 386 ? -45.122 -9.750 33.815 1.00 83.81 386 SER A N 1
ATOM 3029 C CA . SER A 1 386 ? -44.378 -9.249 34.979 1.00 83.81 386 SER A CA 1
ATOM 3030 C C . SER A 1 386 ? -44.628 -10.044 36.266 1.00 83.81 386 SER A C 1
ATOM 3032 O O . SER A 1 386 ? -43.785 -10.040 37.155 1.00 83.81 386 SER A O 1
ATOM 3034 N N . GLU A 1 387 ? -45.784 -10.705 36.365 1.00 82.19 387 GLU A N 1
ATOM 3035 C CA . GLU A 1 387 ? -46.209 -11.513 37.518 1.00 82.19 387 GLU A CA 1
ATOM 3036 C C . GLU A 1 387 ? -46.078 -13.027 37.274 1.00 82.19 387 GLU A C 1
ATOM 3038 O O . GLU A 1 387 ? -46.364 -13.816 38.171 1.00 82.19 387 GLU A O 1
ATOM 3043 N N . ALA A 1 388 ? -45.657 -13.447 36.074 1.00 81.31 388 ALA A N 1
ATOM 3044 C CA . ALA A 1 388 ? -45.497 -14.860 35.753 1.00 81.31 388 ALA A CA 1
ATOM 3045 C C . ALA A 1 388 ? -44.313 -15.486 36.502 1.00 81.31 388 ALA A C 1
ATOM 3047 O O . ALA A 1 388 ? -43.360 -14.813 36.904 1.00 81.31 388 ALA A O 1
ATOM 3048 N N . GLU A 1 389 ? -44.369 -16.806 36.655 1.00 81.56 389 GLU A N 1
ATOM 3049 C CA . GLU A 1 389 ? -43.254 -17.587 37.173 1.00 81.56 389 GLU A CA 1
ATOM 3050 C C . GLU A 1 389 ? -42.097 -17.556 36.163 1.00 81.56 389 GLU A C 1
ATOM 3052 O O . GLU A 1 389 ? -42.292 -17.776 34.964 1.00 81.56 389 GLU A O 1
ATOM 3057 N N . ILE A 1 390 ? -40.894 -17.217 36.632 1.00 83.25 390 ILE A N 1
ATOM 3058 C CA . ILE A 1 390 ? -39.732 -17.016 35.764 1.00 83.25 390 ILE A CA 1
ATOM 3059 C C . ILE A 1 390 ? -39.114 -18.390 35.459 1.00 83.25 390 ILE A C 1
ATOM 3061 O O . ILE A 1 390 ? -38.639 -19.054 36.384 1.00 83.25 390 ILE A O 1
ATOM 3065 N N . PRO A 1 391 ? -39.088 -18.841 34.189 1.00 81.19 391 PRO A N 1
ATOM 3066 C CA . PRO A 1 391 ? -38.561 -20.159 33.844 1.00 81.19 391 PRO A CA 1
ATOM 3067 C C . PRO A 1 391 ? -37.069 -20.269 34.168 1.00 81.19 391 PRO A C 1
ATOM 3069 O O . PRO A 1 391 ? -36.330 -19.298 34.014 1.00 81.19 391 PRO A O 1
ATOM 3072 N N . ALA A 1 392 ? -36.574 -21.468 34.489 1.00 75.94 392 ALA A N 1
ATOM 3073 C CA . ALA A 1 392 ? -35.138 -21.695 34.709 1.00 75.94 392 ALA A CA 1
ATOM 3074 C C . ALA A 1 392 ? -34.270 -21.292 33.492 1.00 75.94 392 ALA A C 1
ATOM 3076 O O . ALA A 1 392 ? -33.123 -20.872 33.635 1.00 75.94 392 ALA A O 1
ATOM 3077 N N . GLU A 1 393 ? -34.838 -21.353 32.285 1.00 74.12 393 GLU A N 1
ATOM 3078 C CA . GLU A 1 393 ? -34.207 -20.932 31.029 1.00 74.12 393 GLU A CA 1
ATOM 3079 C C . GLU A 1 393 ? -33.931 -19.417 30.966 1.00 74.12 393 GLU A C 1
ATOM 3081 O O . GLU A 1 393 ? -33.038 -18.987 30.228 1.00 74.12 393 GLU A O 1
ATOM 3086 N N . ALA A 1 394 ? -34.624 -18.607 31.777 1.00 75.94 394 ALA A N 1
ATOM 3087 C CA . ALA A 1 394 ? -34.404 -17.166 31.907 1.00 75.94 394 ALA A CA 1
ATOM 3088 C C . ALA A 1 394 ? -32.994 -16.826 32.421 1.00 75.94 394 ALA A C 1
ATOM 3090 O O . ALA A 1 394 ? -32.461 -15.769 32.089 1.00 75.94 394 ALA A O 1
ATOM 3091 N N . ALA A 1 395 ? -32.344 -17.744 33.147 1.00 74.06 395 ALA A N 1
ATOM 3092 C CA . ALA A 1 395 ? -30.964 -17.581 33.608 1.00 74.06 395 ALA A CA 1
ATOM 3093 C C . ALA A 1 395 ? -29.939 -17.503 32.457 1.00 74.06 395 ALA A C 1
ATOM 3095 O O . ALA A 1 395 ? -28.833 -17.005 32.640 1.00 74.06 395 ALA A O 1
ATOM 3096 N N . SER A 1 396 ? -30.293 -17.979 31.256 1.00 81.69 396 SER A N 1
ATOM 3097 C CA . SER A 1 396 ? -29.430 -17.898 30.067 1.00 81.69 396 SER A CA 1
ATOM 3098 C C . SER A 1 396 ? -29.485 -16.540 29.352 1.00 81.69 396 SER A C 1
ATOM 3100 O O . SER A 1 396 ? -28.714 -16.302 28.415 1.00 81.69 396 SER A O 1
ATOM 3102 N N . ALA A 1 397 ? -30.399 -15.655 29.761 1.00 86.69 397 ALA A N 1
ATOM 3103 C CA . ALA A 1 397 ? -30.560 -14.344 29.157 1.00 86.69 397 ALA A CA 1
ATOM 3104 C C . ALA A 1 397 ? -29.381 -13.424 29.487 1.00 86.69 397 ALA A C 1
ATOM 3106 O O . ALA A 1 397 ? -28.837 -13.433 30.586 1.00 86.69 397 ALA A O 1
ATOM 3107 N N . ARG A 1 398 ? -28.987 -12.595 28.520 1.00 87.88 398 ARG A N 1
ATOM 3108 C CA . ARG A 1 398 ? -27.908 -11.605 28.683 1.00 87.88 398 ARG A CA 1
ATOM 3109 C C . ARG A 1 398 ? -28.411 -10.172 28.768 1.00 87.88 398 ARG A C 1
ATOM 3111 O O . ARG A 1 398 ? -27.654 -9.285 29.162 1.00 87.88 398 ARG A O 1
ATOM 3118 N N . ALA A 1 399 ? -29.668 -9.949 28.398 1.00 90.44 399 ALA A N 1
ATOM 3119 C CA . ALA A 1 399 ? -30.327 -8.665 28.536 1.00 90.44 399 ALA A CA 1
ATOM 3120 C C . ALA A 1 399 ? -31.799 -8.826 28.924 1.00 90.44 399 ALA A C 1
ATOM 3122 O O . ALA A 1 399 ? -32.450 -9.792 28.527 1.00 90.44 399 ALA A O 1
ATOM 3123 N N . VAL A 1 400 ? -32.315 -7.854 29.669 1.00 91.06 400 VAL A N 1
ATOM 3124 C CA . VAL A 1 400 ? -33.723 -7.766 30.069 1.00 91.06 400 VAL A CA 1
ATOM 3125 C C . VAL A 1 400 ? -34.264 -6.406 29.647 1.00 91.06 400 VAL A C 1
ATOM 3127 O O . VAL A 1 400 ? -33.640 -5.390 29.934 1.00 91.06 400 VAL A O 1
ATOM 3130 N N . VAL A 1 401 ? -35.417 -6.372 28.986 1.00 90.56 401 VAL A N 1
ATOM 3131 C CA . VAL A 1 401 ? -36.140 -5.148 28.636 1.00 90.56 401 VAL A CA 1
ATOM 3132 C C . VAL A 1 401 ? -37.325 -4.976 29.576 1.00 90.56 401 VAL A C 1
ATOM 3134 O O . VAL A 1 401 ? -38.170 -5.865 29.687 1.00 90.56 401 VAL A O 1
ATOM 3137 N N . LEU A 1 402 ? -37.395 -3.821 30.234 1.00 90.50 402 LEU A N 1
ATOM 3138 C CA . LEU A 1 402 ? -38.473 -3.468 31.154 1.00 90.50 402 LEU A CA 1
ATOM 3139 C C . LEU A 1 402 ? -39.153 -2.177 30.700 1.00 90.50 402 LEU A C 1
ATOM 3141 O O . LEU A 1 402 ? -38.455 -1.224 30.340 1.00 90.50 402 LEU A O 1
ATOM 3145 N N . PRO A 1 403 ? -40.487 -2.090 30.757 1.00 88.31 403 PRO A N 1
ATOM 3146 C CA . PRO A 1 403 ? -41.169 -0.816 30.660 1.00 88.31 403 PRO A CA 1
ATOM 3147 C C . PRO A 1 403 ? -40.940 -0.025 31.961 1.00 88.31 403 PRO A C 1
ATOM 3149 O O . PRO A 1 403 ? -40.684 -0.591 33.032 1.00 88.31 403 PRO A O 1
ATOM 3152 N N . LEU A 1 404 ? -40.969 1.303 31.863 1.00 85.12 404 LEU A N 1
ATOM 3153 C CA . LEU A 1 404 ? -40.574 2.203 32.949 1.00 85.12 404 LEU A CA 1
ATOM 3154 C C . LEU A 1 404 ? -41.395 1.984 34.228 1.00 85.12 404 LEU A C 1
ATOM 3156 O O . LEU A 1 404 ? -40.841 1.971 35.324 1.00 85.12 404 LEU A O 1
ATOM 3160 N N . ASP A 1 405 ? -42.697 1.765 34.092 1.00 82.31 405 ASP A N 1
ATOM 3161 C CA . ASP A 1 405 ? -43.632 1.499 35.185 1.00 82.31 405 ASP A CA 1
ATOM 3162 C C . ASP A 1 405 ? -43.299 0.215 35.965 1.00 82.31 405 ASP A C 1
ATOM 3164 O O . ASP A 1 405 ? -43.296 0.233 37.197 1.00 82.31 405 ASP A O 1
ATOM 3168 N N . VAL A 1 406 ? -42.930 -0.865 35.270 1.00 84.75 406 VAL A N 1
ATOM 3169 C CA . VAL A 1 406 ? -42.513 -2.133 35.899 1.00 84.75 406 VAL A CA 1
ATOM 3170 C C . VAL A 1 406 ? -41.121 -2.009 36.527 1.00 84.75 406 VAL A C 1
ATOM 3172 O O . VAL A 1 406 ? -40.865 -2.604 37.569 1.00 84.75 406 VAL A O 1
ATOM 3175 N N . SER A 1 407 ? -40.227 -1.201 35.944 1.00 84.50 407 SER A N 1
ATOM 3176 C CA . SER A 1 407 ? -38.881 -0.976 36.499 1.00 84.50 407 SER A CA 1
ATOM 3177 C C . SER A 1 407 ? -38.893 -0.225 37.836 1.00 84.50 407 SER A C 1
ATOM 3179 O O . SER A 1 407 ? -38.051 -0.473 38.695 1.00 84.50 407 SER A O 1
ATOM 3181 N N . VAL A 1 408 ? -39.854 0.684 38.020 1.00 83.81 408 VAL A N 1
ATOM 3182 C CA . VAL A 1 408 ? -39.948 1.542 39.210 1.00 83.81 408 VAL A CA 1
ATOM 3183 C C . VAL A 1 408 ? -40.632 0.815 40.365 1.00 83.81 408 VAL A C 1
ATOM 3185 O O . VAL A 1 408 ? -40.280 1.046 41.520 1.00 83.81 408 VAL A O 1
ATOM 3188 N N . ASN A 1 409 ? -41.591 -0.066 40.070 1.00 83.62 409 ASN A N 1
ATOM 3189 C CA . ASN A 1 409 ? -42.263 -0.879 41.079 1.00 83.62 409 ASN A CA 1
ATOM 3190 C C . ASN A 1 409 ? -42.418 -2.341 40.615 1.00 83.62 409 ASN A C 1
ATOM 3192 O O . ASN A 1 409 ? -43.517 -2.746 40.223 1.00 83.62 409 ASN A O 1
ATOM 3196 N N . PRO A 1 410 ? -41.329 -3.132 40.630 1.00 86.31 410 PRO A N 1
ATOM 3197 C CA . PRO A 1 410 ? -41.366 -4.515 40.176 1.00 86.31 410 PRO A CA 1
ATOM 3198 C C . PRO A 1 410 ? -42.096 -5.419 41.189 1.00 86.31 410 PRO A C 1
ATOM 3200 O O . PRO A 1 410 ? -41.917 -5.230 42.404 1.00 86.31 410 PRO A O 1
ATOM 3203 N N . PRO A 1 411 ? -42.855 -6.429 40.714 1.00 87.94 411 PRO A N 1
ATOM 3204 C CA . PRO A 1 411 ? -43.379 -7.521 41.542 1.00 87.94 411 PRO A CA 1
ATOM 3205 C C . PRO A 1 411 ? -42.257 -8.247 42.298 1.00 87.94 411 PRO A C 1
ATOM 3207 O O . PRO A 1 411 ? -41.112 -8.238 41.844 1.00 87.94 411 PRO A O 1
ATOM 3210 N N . GLU A 1 412 ? -42.560 -8.875 43.438 1.00 85.44 412 GLU A N 1
ATOM 3211 C CA . GLU A 1 412 ? -41.543 -9.487 44.318 1.00 85.44 412 GLU A CA 1
ATOM 3212 C C . GLU A 1 412 ? -40.670 -10.515 43.584 1.00 85.44 412 GLU A C 1
ATOM 3214 O O . GLU A 1 412 ? -39.446 -10.419 43.611 1.00 85.44 412 GLU A O 1
ATOM 3219 N N . ASN A 1 413 ? -41.297 -11.398 42.813 1.00 85.81 413 ASN A N 1
ATOM 3220 C CA . ASN A 1 413 ? -40.657 -12.435 42.006 1.00 85.81 413 ASN A CA 1
ATOM 3221 C C . ASN A 1 413 ? -39.672 -11.839 40.977 1.00 85.81 413 ASN A C 1
ATOM 3223 O O . ASN A 1 413 ? -38.553 -12.324 40.811 1.00 85.81 413 ASN A O 1
ATOM 3227 N N . LEU A 1 414 ? -40.058 -10.748 40.304 1.00 86.00 414 LEU A N 1
ATOM 3228 C CA . LEU A 1 414 ? -39.188 -10.056 39.348 1.00 86.00 414 LEU A CA 1
ATOM 3229 C C . LEU A 1 414 ? -38.060 -9.296 40.056 1.00 86.00 414 LEU A C 1
ATOM 3231 O O . LEU A 1 414 ? -36.945 -9.222 39.544 1.00 86.00 414 LEU A O 1
ATOM 3235 N N . ARG A 1 415 ? -38.329 -8.740 41.241 1.00 87.44 415 ARG A N 1
ATOM 3236 C CA . ARG A 1 415 ? -37.337 -8.032 42.056 1.00 87.44 415 ARG A CA 1
ATOM 3237 C C . ARG A 1 415 ? -36.221 -8.968 42.516 1.00 87.44 415 ARG A C 1
ATOM 3239 O O . ARG A 1 415 ? -35.056 -8.592 42.422 1.00 87.44 415 ARG A O 1
ATOM 3246 N N . GLU A 1 416 ? -36.566 -10.174 42.964 1.00 86.12 416 GLU A N 1
ATOM 3247 C CA . GLU A 1 416 ? -35.595 -11.207 43.347 1.00 86.12 416 GLU A CA 1
ATOM 3248 C C . GLU A 1 416 ? -34.743 -11.654 42.155 1.00 86.12 416 GLU A C 1
ATOM 3250 O O . GLU A 1 416 ? -33.517 -11.710 42.256 1.00 86.12 416 GLU A O 1
ATOM 3255 N N . PHE A 1 417 ? -35.367 -11.882 40.996 1.00 87.81 417 PHE A N 1
ATOM 3256 C CA . PHE A 1 417 ? -34.645 -12.218 39.770 1.00 87.81 417 PHE A CA 1
ATOM 3257 C C . PHE A 1 417 ? -33.680 -11.109 39.333 1.00 87.81 417 PHE A C 1
ATOM 3259 O O . PHE A 1 417 ? -32.511 -11.385 39.073 1.00 87.81 417 PHE A O 1
ATOM 3266 N N . LEU A 1 418 ? -34.136 -9.852 39.280 1.00 87.44 418 LEU A N 1
ATOM 3267 C CA . LEU A 1 418 ? -33.300 -8.716 38.872 1.00 87.44 418 LEU A CA 1
ATOM 3268 C C . LEU A 1 418 ? -32.128 -8.480 39.833 1.00 87.44 418 LEU A C 1
ATOM 3270 O O . LEU A 1 418 ? -31.071 -8.041 39.388 1.00 87.44 418 LEU A O 1
ATOM 3274 N N . ALA A 1 419 ? -32.287 -8.791 41.123 1.00 86.50 419 ALA A N 1
ATOM 3275 C CA . ALA A 1 419 ? -31.202 -8.710 42.098 1.00 86.50 419 ALA A CA 1
ATOM 3276 C C . ALA A 1 419 ? -30.105 -9.766 41.860 1.00 86.50 419 ALA A C 1
ATOM 3278 O O . ALA A 1 419 ? -28.940 -9.506 42.155 1.00 86.50 419 ALA A O 1
ATOM 3279 N N . ALA A 1 420 ? -30.465 -10.934 41.320 1.00 85.38 420 ALA A N 1
ATOM 3280 C CA . ALA A 1 420 ? -29.538 -12.019 40.990 1.00 85.38 420 ALA A CA 1
ATOM 3281 C C . ALA A 1 420 ? -29.027 -11.984 39.533 1.00 85.38 420 ALA A C 1
ATOM 3283 O O . ALA A 1 420 ? -28.155 -12.770 39.163 1.00 85.38 420 ALA A O 1
ATOM 3284 N N . PHE A 1 421 ? -29.571 -11.107 38.688 1.00 87.31 421 PHE A N 1
ATOM 3285 C CA . PHE A 1 421 ? -29.267 -11.053 37.261 1.00 87.31 421 PHE A CA 1
ATOM 3286 C C . PHE A 1 421 ? -27.967 -10.286 36.974 1.00 87.31 421 PHE A C 1
ATOM 3288 O O . PHE A 1 421 ? -27.872 -9.087 37.218 1.00 87.31 421 PHE A O 1
ATOM 3295 N N . GLU A 1 422 ? -26.975 -10.956 36.382 1.00 83.75 422 GLU A N 1
ATOM 3296 C CA . GLU A 1 422 ? -25.676 -10.346 36.030 1.00 83.75 422 GLU A CA 1
ATOM 3297 C C . GLU A 1 422 ? -25.654 -9.655 34.648 1.00 83.75 422 GLU A C 1
ATOM 3299 O O . GLU A 1 422 ? -24.646 -9.065 34.251 1.00 83.75 422 GLU A O 1
ATOM 3304 N N . GLY A 1 423 ? -26.740 -9.757 33.873 1.00 84.75 423 GLY A N 1
ATOM 3305 C CA . GLY A 1 423 ? -26.838 -9.177 32.532 1.00 84.75 423 GLY A CA 1
ATOM 3306 C C . GLY A 1 423 ? -27.221 -7.692 32.515 1.00 84.75 423 GLY A C 1
ATOM 3307 O O . GLY A 1 423 ? -27.323 -7.022 33.538 1.00 84.75 423 GLY A O 1
ATOM 3308 N N . GLN A 1 424 ? -27.449 -7.154 31.316 1.00 87.75 424 GLN A N 1
ATOM 3309 C CA . GLN A 1 424 ? -27.794 -5.738 31.132 1.00 87.75 424 GLN A CA 1
ATOM 3310 C C . GLN A 1 424 ? -29.309 -5.511 31.196 1.00 87.75 424 GLN A C 1
ATOM 3312 O O . GLN A 1 424 ? -30.073 -6.204 30.524 1.00 87.75 424 GLN A O 1
ATOM 3317 N N . VAL A 1 425 ? -29.754 -4.507 31.952 1.00 88.56 425 VAL A N 1
ATOM 3318 C CA . VAL A 1 425 ? -31.174 -4.133 32.044 1.00 88.56 425 VAL A CA 1
ATOM 3319 C C . VAL A 1 425 ? -31.426 -2.878 31.209 1.00 88.56 425 VAL A C 1
ATOM 3321 O O . VAL A 1 425 ? -30.858 -1.818 31.459 1.00 88.56 425 VAL A O 1
ATOM 3324 N N . VAL A 1 426 ? -32.287 -3.001 30.203 1.00 87.19 426 VAL A N 1
ATOM 3325 C CA . VAL A 1 426 ? -32.695 -1.929 29.294 1.00 87.19 426 VAL A CA 1
ATOM 3326 C C . VAL A 1 426 ? -34.079 -1.446 29.708 1.00 87.19 426 VAL A C 1
ATOM 3328 O O . VAL A 1 426 ? -35.061 -2.177 29.610 1.00 87.19 426 VAL A O 1
ATOM 3331 N N . VAL A 1 427 ? -34.173 -0.195 30.149 1.00 87.00 427 VAL A N 1
ATOM 3332 C CA . VAL A 1 427 ? -35.458 0.408 30.521 1.00 87.00 427 VAL A CA 1
ATOM 3333 C C . VAL A 1 427 ? -36.010 1.191 29.334 1.00 87.00 427 VAL A C 1
ATOM 3335 O O . VAL A 1 427 ? -35.383 2.137 28.856 1.00 87.00 427 VAL A O 1
ATOM 3338 N N . SER A 1 428 ? -37.187 0.792 28.855 1.00 85.88 428 SER A N 1
ATOM 3339 C CA . SER A 1 428 ? -37.923 1.495 27.809 1.00 85.88 428 SER A CA 1
ATOM 3340 C C . SER A 1 428 ? -38.864 2.526 28.441 1.00 85.88 428 SER A C 1
ATOM 3342 O O . SER A 1 428 ? -39.748 2.143 29.211 1.00 85.88 428 SER A O 1
ATOM 3344 N N . PRO A 1 429 ? -38.740 3.819 28.103 1.00 80.12 429 PRO A N 1
ATOM 3345 C CA . PRO A 1 429 ? -39.623 4.852 28.630 1.00 80.12 429 PRO A CA 1
ATOM 3346 C C . PRO A 1 429 ? -41.074 4.680 28.131 1.00 80.12 429 PRO A C 1
ATOM 3348 O O . PRO A 1 429 ? -41.395 5.029 26.995 1.00 80.12 429 PRO A O 1
ATOM 3351 N N . THR A 1 430 ? -41.957 4.104 28.948 1.00 75.06 430 THR A N 1
ATOM 3352 C CA . THR A 1 430 ? -43.399 3.954 28.666 1.00 75.06 430 THR A CA 1
ATOM 3353 C C . THR A 1 430 ? -44.208 5.054 29.363 1.00 75.06 430 THR A C 1
ATOM 3355 O O . THR A 1 430 ? -43.820 5.465 30.458 1.00 75.06 430 THR A O 1
ATOM 3358 N N . PRO A 1 431 ? -45.300 5.582 28.753 1.00 70.75 431 PRO A N 1
ATOM 3359 C CA . PRO A 1 431 ? -46.087 6.698 29.305 1.00 70.75 431 PRO A CA 1
ATOM 3360 C C . PRO A 1 431 ? -46.437 6.494 30.777 1.00 70.75 431 PRO A C 1
ATOM 3362 O O . PRO A 1 431 ? -47.159 5.563 31.117 1.00 70.75 431 PRO A O 1
ATOM 3365 N N . HIS A 1 432 ? -45.930 7.373 31.648 1.00 68.12 432 HIS A N 1
ATOM 3366 C CA . HIS A 1 432 ? -46.157 7.290 33.088 1.00 68.12 432 HIS A CA 1
ATOM 3367 C C . HIS A 1 432 ? -46.671 8.633 33.632 1.00 68.12 432 HIS A C 1
ATOM 3369 O O . HIS A 1 432 ? -46.073 9.672 33.354 1.00 68.12 432 HIS A O 1
ATOM 3375 N N . PRO A 1 433 ? -47.736 8.650 34.458 1.00 69.38 433 PRO A N 1
ATOM 3376 C CA . PRO A 1 433 ? -48.394 9.889 34.889 1.00 69.38 433 PRO A CA 1
ATOM 3377 C C . PRO A 1 433 ? -47.515 10.817 35.743 1.00 69.38 433 PRO A C 1
ATOM 3379 O O . PRO A 1 433 ? -47.826 11.994 35.890 1.00 69.38 433 PRO A O 1
ATOM 3382 N N . ARG A 1 434 ? -46.426 10.303 36.327 1.00 69.50 434 ARG A N 1
ATOM 3383 C CA . ARG A 1 434 ? -45.530 11.062 37.223 1.00 69.50 434 ARG A CA 1
ATOM 3384 C C . ARG A 1 434 ? -44.073 11.140 36.773 1.00 69.50 434 ARG A C 1
ATOM 3386 O O . ARG A 1 434 ? -43.295 11.831 37.422 1.00 69.50 434 ARG A O 1
ATOM 3393 N N . LEU A 1 435 ? -43.682 10.406 35.732 1.00 70.56 435 LEU A N 1
ATOM 3394 C CA . LEU A 1 435 ? -42.282 10.308 35.313 1.00 70.56 435 LEU A CA 1
ATOM 3395 C C . LEU A 1 435 ? -42.161 10.824 33.885 1.00 70.56 435 LEU A C 1
ATOM 3397 O O . LEU A 1 435 ? -42.776 10.283 32.973 1.00 70.56 435 LEU A O 1
ATOM 3401 N N . LEU A 1 436 ? -41.373 11.882 33.722 1.00 68.62 436 LEU A N 1
ATOM 3402 C CA . LEU A 1 436 ? -41.073 12.503 32.438 1.00 68.62 436 LEU A CA 1
ATOM 3403 C C . LEU A 1 436 ? -39.633 12.147 32.057 1.00 68.62 436 LEU A C 1
ATOM 3405 O O . LEU A 1 436 ? -38.739 12.218 32.899 1.00 68.62 436 LEU A O 1
ATOM 3409 N N . TRP A 1 437 ? -39.397 11.791 30.797 1.00 69.69 437 TRP A N 1
ATOM 3410 C CA . TRP A 1 437 ? -38.059 11.530 30.259 1.00 69.69 437 TRP A CA 1
ATOM 3411 C C . TRP A 1 437 ? -37.769 12.441 29.067 1.00 69.69 437 TRP A C 1
ATOM 3413 O O . TRP A 1 437 ? -38.673 12.860 28.348 1.00 69.69 437 TRP A O 1
ATOM 3423 N N . SER A 1 438 ? -36.487 12.728 28.842 1.00 62.72 438 SER A N 1
ATOM 3424 C CA . SER A 1 438 ? -36.009 13.602 27.761 1.00 62.72 438 SER A CA 1
ATOM 3425 C C . SER A 1 438 ? -35.545 12.854 26.502 1.00 62.72 438 SER A C 1
ATOM 3427 O O . SER A 1 438 ? -35.127 13.488 25.535 1.00 62.72 438 SER A O 1
ATOM 3429 N N . ALA A 1 439 ? -35.585 11.517 26.499 1.00 58.75 439 ALA A N 1
ATOM 3430 C CA . ALA A 1 439 ? -35.142 10.705 25.366 1.00 58.75 439 ALA A CA 1
ATOM 3431 C C . ALA A 1 439 ? -36.151 10.731 24.200 1.00 58.75 439 ALA A C 1
ATOM 3433 O O . ALA A 1 439 ? -37.351 10.879 24.416 1.00 58.75 439 ALA A O 1
ATOM 3434 N N . GLY A 1 440 ? -35.628 10.606 22.973 1.00 60.94 440 GLY A N 1
ATOM 3435 C CA . GLY A 1 440 ? -36.312 10.872 21.702 1.00 60.94 440 GLY A CA 1
ATOM 3436 C C . GLY A 1 440 ? -37.621 10.103 21.430 1.00 60.94 440 GLY A C 1
ATOM 3437 O O . GLY A 1 440 ? -38.040 9.248 22.205 1.00 60.94 440 GLY A O 1
ATOM 3438 N N . PRO A 1 441 ? -38.274 10.375 20.285 1.00 59.59 441 PRO A N 1
ATOM 3439 C CA . PRO A 1 441 ? -39.709 10.143 20.071 1.00 59.59 441 PRO A CA 1
ATOM 3440 C C . PRO A 1 441 ? -40.171 8.673 20.020 1.00 59.59 441 PRO A C 1
ATOM 3442 O O . PRO A 1 441 ? -41.357 8.431 19.814 1.00 59.59 441 PRO A O 1
ATOM 3445 N N . LYS A 1 442 ? -39.276 7.684 20.168 1.00 75.62 442 LYS A N 1
ATOM 3446 C CA . LYS A 1 442 ? -39.576 6.264 19.924 1.00 75.62 442 LYS A CA 1
ATOM 3447 C C . LYS A 1 442 ? -38.892 5.318 20.930 1.00 75.62 442 LYS A C 1
ATOM 3449 O O . LYS A 1 442 ? -37.825 4.766 20.643 1.00 75.62 442 LYS A O 1
ATOM 3454 N N . PRO A 1 443 ? -39.490 5.112 22.116 1.00 78.19 443 PRO A N 1
ATOM 3455 C CA . PRO A 1 443 ? -38.858 4.403 23.234 1.00 78.19 443 PRO A CA 1
ATOM 3456 C C . PRO A 1 443 ? -38.628 2.909 22.957 1.00 78.19 443 PRO A C 1
ATOM 3458 O O . PRO A 1 443 ? -37.538 2.398 23.205 1.00 78.19 443 PRO A O 1
ATOM 3461 N N . VAL A 1 444 ? -39.602 2.234 22.342 1.00 83.50 444 VAL A N 1
ATOM 3462 C CA . VAL A 1 444 ? -39.514 0.805 21.997 1.00 83.50 444 VAL A CA 1
ATOM 3463 C C . VAL A 1 444 ? -38.463 0.543 20.910 1.00 83.50 444 VAL A C 1
ATOM 3465 O O . VAL A 1 444 ? -37.655 -0.375 21.030 1.00 83.50 444 VAL A O 1
ATOM 3468 N N . GLU A 1 445 ? -38.408 1.388 19.874 1.00 83.88 445 GLU A N 1
ATOM 3469 C CA . GLU A 1 445 ? -37.371 1.292 18.835 1.00 83.88 445 GLU A CA 1
ATOM 3470 C C . GLU A 1 445 ? -35.971 1.537 19.409 1.00 83.88 445 GLU A C 1
ATOM 3472 O O . GLU A 1 445 ? -35.006 0.929 18.951 1.00 83.88 445 GLU A O 1
ATOM 3477 N N . SER A 1 446 ? -35.861 2.391 20.428 1.00 83.31 446 SER A N 1
ATOM 3478 C CA . SER A 1 446 ? -34.594 2.670 21.108 1.00 83.31 446 SER A CA 1
ATOM 3479 C C . SER A 1 446 ? -34.140 1.474 21.950 1.00 83.31 446 SER A C 1
ATOM 3481 O O . SER A 1 446 ? -32.963 1.123 21.923 1.00 83.31 446 SER A O 1
ATOM 3483 N N . ALA A 1 447 ? -35.066 0.792 22.634 1.00 84.88 447 ALA A N 1
ATOM 3484 C CA . ALA A 1 447 ? -34.777 -0.451 23.349 1.00 84.88 447 ALA A CA 1
ATOM 3485 C C . ALA A 1 447 ? -34.304 -1.565 22.395 1.00 84.88 447 ALA A C 1
ATOM 3487 O O . ALA A 1 447 ? -33.316 -2.241 22.683 1.00 84.88 447 ALA A O 1
ATOM 3488 N N . ALA A 1 448 ? -34.939 -1.703 21.226 1.00 85.31 448 ALA A N 1
ATOM 3489 C CA . ALA A 1 448 ? -34.504 -2.642 20.190 1.00 85.31 448 ALA A CA 1
ATOM 3490 C C . ALA A 1 448 ? -33.100 -2.307 19.638 1.00 85.31 448 ALA A C 1
ATOM 3492 O O . ALA A 1 448 ? -32.286 -3.215 19.453 1.00 85.31 448 ALA A O 1
ATOM 3493 N N . LEU A 1 449 ? -32.765 -1.021 19.461 1.00 84.38 449 LEU A N 1
ATOM 3494 C CA . LEU A 1 449 ? -31.422 -0.586 19.044 1.00 84.38 449 LEU A CA 1
ATOM 3495 C C . LEU A 1 449 ? -30.356 -0.914 20.097 1.00 84.38 449 LEU A C 1
ATOM 3497 O O . LEU A 1 449 ? -29.247 -1.319 19.746 1.00 84.38 449 LEU A O 1
ATOM 3501 N N . ILE A 1 450 ? -30.680 -0.765 21.382 1.00 84.25 450 ILE A N 1
ATOM 3502 C CA . ILE A 1 450 ? -29.772 -1.119 22.480 1.00 84.25 450 ILE A CA 1
ATOM 3503 C C . ILE A 1 450 ? -29.569 -2.638 22.525 1.00 84.25 450 ILE A C 1
ATOM 3505 O O . ILE A 1 450 ? -28.431 -3.098 22.600 1.00 84.25 450 ILE A O 1
ATOM 3509 N N . LEU A 1 451 ? -30.642 -3.430 22.403 1.00 86.06 451 LEU A N 1
ATOM 3510 C CA . LEU A 1 451 ? -30.540 -4.891 22.304 1.00 86.06 451 LEU A CA 1
ATOM 3511 C C . LEU A 1 451 ? -29.676 -5.325 21.118 1.00 86.06 451 LEU A C 1
ATOM 3513 O O . LEU A 1 451 ? -28.842 -6.218 21.263 1.00 86.06 451 LEU A O 1
ATOM 3517 N N . ARG A 1 452 ? -29.817 -4.656 19.968 1.00 84.81 452 ARG A N 1
ATOM 3518 C CA . ARG A 1 452 ? -28.941 -4.866 18.815 1.00 84.81 452 ARG A CA 1
ATOM 3519 C C . ARG A 1 452 ? -27.481 -4.647 19.193 1.00 84.81 452 ARG A C 1
ATOM 3521 O O . ARG A 1 452 ? -26.676 -5.557 19.031 1.00 84.81 452 ARG A O 1
ATOM 3528 N N . GLN A 1 453 ? -27.139 -3.483 19.743 1.00 82.94 453 GLN A N 1
ATOM 3529 C CA . GLN A 1 453 ? -25.761 -3.161 20.129 1.00 82.94 453 GLN A CA 1
ATOM 3530 C C . GLN A 1 453 ? -25.179 -4.178 21.120 1.00 82.94 453 GLN A C 1
ATOM 3532 O O . GLN A 1 453 ? -24.052 -4.640 20.927 1.00 82.94 453 GLN A O 1
ATOM 3537 N N . LEU A 1 454 ? -25.962 -4.579 22.124 1.00 84.38 454 LEU A N 1
ATOM 3538 C CA . LEU A 1 454 ? -25.572 -5.595 23.103 1.00 84.38 454 LEU A CA 1
ATOM 3539 C C . LEU A 1 454 ? -25.330 -6.962 22.447 1.00 84.38 454 LEU A C 1
ATOM 3541 O O . LEU A 1 454 ? -24.318 -7.608 22.723 1.00 84.38 454 LEU A O 1
ATOM 3545 N N . SER A 1 455 ? -26.207 -7.379 21.528 1.00 82.81 455 SER A N 1
ATOM 3546 C CA . SER A 1 455 ? -26.060 -8.641 20.790 1.00 82.81 455 SER A CA 1
ATOM 3547 C C . SER A 1 455 ? -24.840 -8.653 19.857 1.00 82.81 455 SER A C 1
ATOM 3549 O O . SER A 1 455 ? -24.199 -9.687 19.657 1.00 82.81 455 SER A O 1
ATOM 3551 N N . GLU A 1 456 ? -24.442 -7.486 19.346 1.00 81.62 456 GLU A N 1
ATOM 3552 C CA . GLU A 1 456 ? -23.259 -7.315 18.502 1.00 81.62 456 GLU A CA 1
ATOM 3553 C C . GLU A 1 456 ? -21.945 -7.250 19.313 1.00 81.62 456 GLU A C 1
ATOM 3555 O O . GLU A 1 456 ? -20.853 -7.328 18.731 1.00 81.62 456 GLU A O 1
ATOM 3560 N N . GLY A 1 457 ? -22.027 -7.184 20.648 1.00 70.56 457 GLY A N 1
ATOM 3561 C CA . GLY A 1 457 ? -20.890 -7.051 21.562 1.00 70.56 457 GLY A CA 1
ATOM 3562 C C . GLY A 1 457 ? -20.375 -5.616 21.703 1.00 70.56 457 GLY A C 1
ATOM 3563 O O . GLY A 1 457 ? -19.200 -5.425 22.015 1.00 70.56 457 GLY A O 1
ATOM 3564 N N . GLY A 1 458 ? -21.217 -4.622 21.412 1.00 62.12 458 GLY A N 1
ATOM 3565 C CA . GLY A 1 458 ? -20.956 -3.226 21.745 1.00 62.12 458 GLY A CA 1
ATOM 3566 C C . GLY A 1 458 ? -21.125 -2.980 23.244 1.00 62.12 458 GLY A C 1
ATOM 3567 O O . GLY A 1 458 ? -21.983 -3.581 23.889 1.00 62.12 458 GLY A O 1
ATOM 3568 N N . GLU A 1 459 ? -20.308 -2.088 23.803 1.00 54.97 459 GLU A N 1
ATOM 3569 C CA . GLU A 1 459 ? -20.603 -1.503 25.113 1.00 54.97 459 GLU A CA 1
ATOM 3570 C C . GLU A 1 459 ? -21.887 -0.673 24.984 1.00 54.97 459 GLU A C 1
ATOM 3572 O O . GLU A 1 459 ? -22.075 0.005 23.969 1.00 54.97 459 GLU A O 1
ATOM 3577 N N . ALA A 1 460 ? -22.772 -0.735 25.985 1.00 51.88 460 ALA A N 1
ATOM 3578 C CA . ALA A 1 460 ? -24.000 0.060 26.061 1.00 51.88 460 ALA A CA 1
ATOM 3579 C C . ALA A 1 460 ? -23.667 1.548 26.279 1.00 51.88 460 ALA A C 1
ATOM 3581 O O . ALA A 1 460 ? -23.945 2.133 27.321 1.00 51.88 460 ALA A O 1
ATOM 3582 N N . ALA A 1 461 ? -22.999 2.163 25.310 1.00 43.62 461 ALA A N 1
ATOM 3583 C CA . ALA A 1 461 ? -22.748 3.584 25.293 1.00 43.62 461 ALA A CA 1
ATOM 3584 C C . ALA A 1 461 ? -23.989 4.270 24.723 1.00 43.62 461 ALA A C 1
ATOM 3586 O O . ALA A 1 461 ? -24.397 4.005 23.589 1.00 43.62 461 ALA A O 1
ATOM 3587 N N . GLN A 1 462 ? -24.563 5.191 25.502 1.00 44.47 462 GLN A N 1
ATOM 3588 C CA . GLN A 1 462 ? -25.425 6.236 24.958 1.00 44.47 462 GLN A CA 1
ATOM 3589 C C . GLN A 1 462 ? -24.730 6.799 23.722 1.00 44.47 462 GLN A C 1
ATOM 3591 O O . GLN A 1 462 ? -23.550 7.138 23.793 1.00 44.47 462 GLN A O 1
ATOM 3596 N N . SER A 1 463 ? -25.440 6.829 22.597 1.00 37.44 463 SER A N 1
ATOM 3597 C CA . SER A 1 463 ? -24.945 7.273 21.300 1.00 37.44 463 SER A CA 1
ATOM 3598 C C . SER A 1 463 ? -24.290 8.655 21.401 1.00 37.44 463 SER A C 1
ATOM 3600 O O . SER A 1 463 ? -24.942 9.683 21.215 1.00 37.44 463 SER A O 1
ATOM 3602 N N . THR A 1 464 ? -22.996 8.697 21.697 1.00 34.59 464 THR A N 1
ATOM 3603 C CA . THR A 1 464 ? -22.186 9.896 21.575 1.00 34.59 464 THR A CA 1
ATOM 3604 C C . THR A 1 464 ? -21.880 10.031 20.096 1.00 34.59 464 THR A C 1
ATOM 3606 O O . THR A 1 464 ? -21.141 9.239 19.516 1.00 34.59 464 THR A O 1
ATOM 3609 N N . THR A 1 465 ? -22.611 10.964 19.479 1.00 37.41 465 THR A N 1
ATOM 3610 C CA . THR A 1 465 ? -22.283 11.658 18.229 1.00 37.41 465 THR A CA 1
ATOM 3611 C C . THR A 1 465 ? -21.351 10.879 17.307 1.00 37.41 465 THR A C 1
ATOM 3613 O O . THR A 1 465 ? -20.127 10.968 17.401 1.00 37.41 465 THR A O 1
ATOM 3616 N N . ALA A 1 466 ? -21.953 10.138 16.371 1.00 38.69 466 ALA A N 1
ATOM 3617 C CA . ALA A 1 466 ? -21.244 9.547 15.248 1.00 38.69 466 ALA A CA 1
ATOM 3618 C C . ALA A 1 466 ? -20.309 10.602 14.640 1.00 38.69 466 ALA A C 1
ATOM 3620 O O . ALA A 1 466 ? -20.766 11.638 14.151 1.00 38.69 466 ALA A O 1
ATOM 3621 N N . ALA A 1 467 ? -18.997 10.366 14.725 1.00 45.59 467 ALA A N 1
ATOM 3622 C CA . ALA A 1 467 ? -18.015 11.238 14.106 1.00 45.59 467 ALA A CA 1
ATOM 3623 C C . ALA A 1 467 ? -18.402 11.421 12.633 1.00 45.59 467 ALA A C 1
ATOM 3625 O O . ALA A 1 467 ? -18.576 10.437 11.909 1.00 45.59 467 ALA A O 1
ATOM 3626 N N . SER A 1 468 ? -18.588 12.679 12.223 1.00 47.19 468 SER A N 1
ATOM 3627 C CA . SER A 1 468 ? -19.035 13.034 10.876 1.00 47.19 468 SER A CA 1
ATOM 3628 C C . SER A 1 468 ? -18.197 12.287 9.842 1.00 47.19 468 SER A C 1
ATOM 3630 O O . SER A 1 468 ? -16.969 12.395 9.838 1.00 47.19 468 SER A O 1
ATOM 3632 N N . SER A 1 469 ? -18.852 11.528 8.960 1.00 52.22 469 SER A N 1
ATOM 3633 C CA . SER A 1 469 ? -18.191 10.756 7.902 1.00 52.22 469 SER A CA 1
ATOM 3634 C C . SER A 1 469 ? -17.294 11.631 7.017 1.00 52.22 469 SER A C 1
ATOM 3636 O O . SER A 1 469 ? -16.312 11.143 6.466 1.00 52.22 469 SER A O 1
ATOM 3638 N N . TRP A 1 470 ? -17.567 12.939 6.960 1.00 50.72 470 TRP A N 1
ATOM 3639 C CA . TRP A 1 470 ? -16.714 13.938 6.319 1.00 50.72 470 TRP A CA 1
ATOM 3640 C C . TRP A 1 470 ? -15.335 14.026 6.992 1.00 50.72 470 TRP A C 1
ATOM 3642 O O . TRP A 1 470 ? -14.300 13.969 6.344 1.00 50.72 470 TRP A O 1
ATOM 3652 N N . MET A 1 471 ? -15.265 14.058 8.316 1.00 49.28 471 MET A N 1
ATOM 3653 C CA . MET A 1 471 ? -13.992 14.216 9.024 1.00 49.28 471 MET A CA 1
ATOM 3654 C C . MET A 1 471 ? -13.019 13.051 8.746 1.00 49.28 471 MET A C 1
ATOM 3656 O O . MET A 1 471 ? -11.813 13.257 8.641 1.00 49.28 471 MET A O 1
ATOM 3660 N N . ILE A 1 472 ? -13.546 11.844 8.503 1.00 50.56 472 ILE A N 1
ATOM 3661 C CA . ILE A 1 472 ? -12.766 10.679 8.055 1.00 50.56 472 ILE A CA 1
ATOM 3662 C C . ILE A 1 472 ? -12.189 10.903 6.648 1.00 50.56 472 ILE A C 1
ATOM 3664 O O . ILE A 1 472 ? -11.015 10.616 6.419 1.00 50.56 472 ILE A O 1
ATOM 3668 N N . VAL A 1 473 ? -12.983 11.442 5.718 1.00 56.25 473 VAL A N 1
ATOM 3669 C CA . VAL A 1 473 ? -12.529 11.782 4.359 1.00 56.25 473 VAL A CA 1
ATOM 3670 C C . VAL A 1 473 ? -11.413 12.827 4.413 1.00 56.25 473 VAL A C 1
ATOM 3672 O O . VAL A 1 473 ? -10.379 12.632 3.779 1.00 56.25 473 VAL A O 1
ATOM 3675 N N . VAL A 1 474 ? -11.556 13.874 5.234 1.00 57.28 474 VAL A N 1
ATOM 3676 C CA . VAL A 1 474 ? -10.508 14.896 5.424 1.00 57.28 474 VAL A CA 1
ATOM 3677 C C . VAL A 1 474 ? -9.201 14.269 5.913 1.00 57.28 474 VAL A C 1
ATOM 3679 O O . VAL A 1 474 ? -8.144 14.566 5.361 1.00 57.28 474 VAL A O 1
ATOM 3682 N N . TYR A 1 475 ? -9.246 13.363 6.895 1.00 57.16 475 TYR A N 1
ATOM 3683 C CA . TYR A 1 475 ? -8.034 12.702 7.391 1.00 57.16 475 TYR A CA 1
ATOM 3684 C C . TYR A 1 475 ? -7.374 11.787 6.355 1.00 57.16 475 TYR A C 1
ATOM 3686 O O . TYR A 1 475 ? -6.146 11.727 6.297 1.00 57.16 475 TYR A O 1
ATOM 3694 N N . VAL A 1 476 ? -8.158 11.099 5.521 1.00 57.19 476 VAL A N 1
ATOM 3695 C CA . VAL A 1 476 ? -7.621 10.268 4.432 1.00 57.19 476 VAL A CA 1
ATOM 3696 C C . VAL A 1 476 ? -6.948 11.136 3.369 1.00 57.19 476 VAL A C 1
ATOM 3698 O O . VAL A 1 476 ? -5.824 10.832 2.975 1.00 57.19 476 VAL A O 1
ATOM 3701 N N . PHE A 1 477 ? -7.577 12.238 2.953 1.00 57.19 477 PHE A N 1
ATOM 3702 C CA . PHE A 1 477 ? -6.973 13.179 2.005 1.00 57.19 477 PHE A CA 1
ATOM 3703 C C . PHE A 1 477 ? -5.718 13.842 2.575 1.00 57.19 477 PHE A C 1
ATOM 3705 O O . PHE A 1 477 ? -4.709 13.914 1.882 1.00 57.19 477 PHE A O 1
ATOM 3712 N N . ALA A 1 478 ? -5.729 14.248 3.846 1.00 52.62 478 ALA A N 1
ATOM 3713 C CA . ALA A 1 478 ? -4.551 14.807 4.503 1.00 52.62 478 ALA A CA 1
ATOM 3714 C C . ALA A 1 478 ? -3.394 13.794 4.581 1.00 52.62 478 ALA A C 1
ATOM 3716 O O . ALA A 1 478 ? -2.239 14.156 4.362 1.00 52.62 478 ALA A O 1
ATOM 3717 N N . ALA A 1 479 ? -3.690 12.518 4.851 1.00 54.88 479 ALA A N 1
ATOM 3718 C CA . ALA A 1 479 ? -2.683 11.460 4.879 1.00 54.88 479 ALA A CA 1
ATOM 3719 C C . ALA A 1 479 ? -2.115 11.148 3.483 1.00 54.88 479 ALA A C 1
ATOM 3721 O O . ALA A 1 479 ? -0.905 10.973 3.351 1.00 54.88 479 ALA A O 1
ATOM 3722 N N . LEU A 1 480 ? -2.963 11.104 2.448 1.00 53.88 480 LEU A N 1
ATOM 3723 C CA . LEU A 1 480 ? -2.536 10.907 1.058 1.00 53.88 480 LEU A CA 1
ATOM 3724 C C . LEU A 1 480 ? -1.695 12.083 0.556 1.00 53.88 480 LEU A C 1
ATOM 3726 O O . LEU A 1 480 ? -0.625 11.861 0.005 1.00 53.88 480 LEU A O 1
ATOM 3730 N N . PHE A 1 481 ? -2.124 13.313 0.831 1.00 57.91 481 PHE A N 1
ATOM 3731 C CA . PHE A 1 481 ? -1.382 14.522 0.486 1.00 57.91 481 PHE A CA 1
ATOM 3732 C C . PHE A 1 481 ? -0.037 14.595 1.223 1.00 57.91 481 PHE A C 1
ATOM 3734 O O . PHE A 1 481 ? 0.988 14.919 0.632 1.00 57.91 481 PHE A O 1
ATOM 3741 N N . GLY A 1 482 ? -0.003 14.213 2.504 1.00 56.66 482 GLY A N 1
ATOM 3742 C CA . GLY A 1 482 ? 1.244 14.103 3.262 1.00 56.66 482 GLY A CA 1
ATOM 3743 C C . GLY A 1 482 ? 2.197 13.042 2.697 1.00 56.66 482 GLY A C 1
ATOM 3744 O O . GLY A 1 482 ? 3.404 13.271 2.641 1.00 56.66 482 GLY A O 1
ATOM 3745 N N . LEU A 1 483 ? 1.667 11.899 2.246 1.00 61.69 483 LEU A N 1
ATOM 3746 C CA . LEU A 1 483 ? 2.450 10.858 1.577 1.00 61.69 483 LEU A CA 1
ATOM 3747 C C . LEU A 1 483 ? 2.981 11.336 0.219 1.00 61.69 483 LEU A C 1
ATOM 3749 O O . LEU A 1 483 ? 4.135 11.075 -0.104 1.00 61.69 483 LEU A O 1
ATOM 3753 N N . GLU A 1 484 ? 2.165 12.049 -0.552 1.00 54.94 484 GLU A N 1
ATOM 3754 C CA . GLU A 1 484 ? 2.543 12.621 -1.845 1.00 54.94 484 GLU A CA 1
ATOM 3755 C C . GLU A 1 484 ? 3.650 13.667 -1.693 1.00 54.94 484 GLU A C 1
ATOM 3757 O O . GLU A 1 484 ? 4.672 13.564 -2.366 1.00 54.94 484 GLU A O 1
ATOM 3762 N N . ILE A 1 485 ? 3.525 14.592 -0.735 1.00 59.56 485 ILE A N 1
ATOM 3763 C CA . ILE A 1 485 ? 4.589 15.551 -0.400 1.00 59.56 485 ILE A CA 1
ATOM 3764 C C . ILE A 1 485 ? 5.869 14.821 0.011 1.00 59.56 485 ILE A C 1
ATOM 3766 O O . ILE A 1 485 ? 6.957 15.211 -0.405 1.00 59.56 485 ILE A O 1
ATOM 3770 N N . LEU A 1 486 ? 5.770 13.757 0.811 1.00 61.06 486 LEU A N 1
ATOM 3771 C CA . LEU A 1 486 ? 6.941 12.990 1.231 1.00 61.06 486 LEU A CA 1
ATOM 3772 C C . LEU A 1 486 ? 7.642 12.325 0.038 1.00 61.06 486 LEU A C 1
ATOM 3774 O O . LEU A 1 486 ? 8.863 12.406 -0.076 1.00 61.06 486 LEU A O 1
ATOM 3778 N N . LEU A 1 487 ? 6.880 11.669 -0.840 1.00 59.97 487 LEU A N 1
ATOM 3779 C CA . LEU A 1 487 ? 7.408 11.027 -2.044 1.00 59.97 487 LEU A CA 1
ATOM 3780 C C . LEU A 1 487 ? 7.990 12.060 -3.011 1.00 59.97 487 LEU A C 1
ATOM 3782 O O . LEU A 1 487 ? 9.050 11.818 -3.581 1.00 59.97 487 LEU A O 1
ATOM 3786 N N . PHE A 1 488 ? 7.347 13.221 -3.138 1.00 61.16 488 PHE A N 1
ATOM 3787 C CA . PHE A 1 488 ? 7.848 14.347 -3.913 1.00 61.16 488 PHE A CA 1
ATOM 3788 C C . PHE A 1 488 ? 9.171 14.867 -3.350 1.00 61.16 488 PHE A C 1
ATOM 3790 O O . PHE A 1 488 ? 10.131 14.977 -4.097 1.00 61.16 488 PHE A O 1
ATOM 3797 N N . LEU A 1 489 ? 9.276 15.110 -2.041 1.00 57.19 489 LEU A N 1
ATOM 3798 C CA . LEU A 1 489 ? 10.522 15.555 -1.406 1.00 57.19 489 LEU A CA 1
ATOM 3799 C C . LEU A 1 489 ? 11.640 14.511 -1.526 1.00 57.19 489 LEU A C 1
ATOM 3801 O O . LEU A 1 489 ? 12.793 14.873 -1.751 1.00 57.19 489 LEU A O 1
ATOM 3805 N N . LEU A 1 490 ? 11.304 13.222 -1.415 1.00 58.22 490 LEU A N 1
ATOM 3806 C CA . LEU A 1 490 ? 12.249 12.128 -1.633 1.00 58.22 490 LEU A CA 1
ATOM 3807 C C . LEU A 1 490 ? 12.736 12.113 -3.090 1.00 58.22 490 LEU A C 1
ATOM 3809 O O . LEU A 1 490 ? 13.935 12.040 -3.336 1.00 58.22 490 LEU A O 1
ATOM 3813 N N . SER A 1 491 ? 11.815 12.229 -4.050 1.00 54.41 491 SER A N 1
ATOM 3814 C CA . SER A 1 491 ? 12.119 12.287 -5.482 1.00 54.41 491 SER A CA 1
ATOM 3815 C C . SER A 1 491 ? 12.939 13.522 -5.840 1.00 54.41 491 SER A C 1
ATOM 3817 O O . SER A 1 491 ? 13.886 13.418 -6.611 1.00 54.41 491 SER A O 1
ATOM 3819 N N . LEU A 1 492 ? 12.606 14.678 -5.271 1.00 50.62 492 LEU A N 1
ATOM 3820 C CA . LEU A 1 492 ? 13.288 15.943 -5.511 1.00 50.62 492 LEU A CA 1
ATOM 3821 C C . LEU A 1 492 ? 14.715 15.896 -4.953 1.00 50.62 492 LEU A C 1
ATOM 3823 O O . LEU A 1 492 ? 15.653 16.267 -5.653 1.00 50.62 492 LEU A O 1
ATOM 3827 N N . GLY A 1 493 ? 14.888 15.344 -3.747 1.00 49.91 493 GLY A N 1
ATOM 3828 C CA . GLY A 1 493 ? 16.202 15.088 -3.156 1.00 49.91 493 GLY A CA 1
ATOM 3829 C C . GLY A 1 493 ? 17.048 14.105 -3.967 1.00 49.91 493 GLY A C 1
ATOM 3830 O O . GLY A 1 493 ? 18.254 14.289 -4.059 1.00 49.91 493 GLY A O 1
ATOM 3831 N N . ILE A 1 494 ? 16.431 13.099 -4.595 1.00 50.94 494 ILE A N 1
ATOM 3832 C CA . ILE A 1 494 ? 17.123 12.196 -5.526 1.00 50.94 494 ILE A CA 1
ATOM 3833 C C . ILE A 1 494 ? 17.475 12.931 -6.833 1.00 50.94 494 ILE A C 1
ATOM 3835 O O . ILE A 1 494 ? 18.589 12.778 -7.320 1.00 50.94 494 ILE A O 1
ATOM 3839 N N . SER A 1 495 ? 16.573 13.747 -7.392 1.00 43.78 495 SER A N 1
ATOM 3840 C CA . SER A 1 495 ? 16.798 14.436 -8.676 1.00 43.78 495 SER A CA 1
ATOM 3841 C C . SER A 1 495 ? 17.881 15.512 -8.609 1.00 43.78 495 SER A C 1
ATOM 3843 O O . SER A 1 495 ? 18.706 15.587 -9.505 1.00 43.78 495 SER A O 1
ATOM 3845 N N . LEU A 1 496 ? 17.958 16.268 -7.507 1.00 45.62 496 LEU A N 1
ATOM 3846 C CA . LEU A 1 496 ? 18.950 17.336 -7.303 1.00 45.62 496 LEU A CA 1
ATOM 3847 C C . LEU A 1 496 ? 20.401 16.833 -7.178 1.00 45.62 496 LEU A C 1
ATOM 3849 O O . LEU A 1 496 ? 21.307 17.637 -6.984 1.00 45.62 496 LEU A O 1
ATOM 3853 N N . ILE A 1 497 ? 20.603 15.515 -7.189 1.00 44.09 497 ILE A N 1
ATOM 3854 C CA . ILE A 1 497 ? 21.899 14.857 -6.975 1.00 44.09 497 ILE A CA 1
ATOM 3855 C C . ILE A 1 497 ? 22.257 13.933 -8.155 1.00 44.09 497 ILE A C 1
ATOM 3857 O O . ILE A 1 497 ? 23.426 13.585 -8.330 1.00 44.09 497 ILE A O 1
ATOM 3861 N N . VAL A 1 498 ? 21.257 13.496 -8.932 1.00 42.94 498 VAL A N 1
ATOM 3862 C CA . VAL A 1 498 ? 21.436 12.597 -10.085 1.00 42.94 498 VAL A CA 1
ATOM 3863 C C . VAL A 1 498 ? 21.726 13.366 -11.381 1.00 42.94 498 VAL A C 1
ATOM 3865 O O . VAL A 1 498 ? 22.373 12.791 -12.258 1.00 42.94 498 VAL A O 1
ATOM 3868 N N . ASP A 1 499 ? 21.320 14.635 -11.467 1.00 34.22 499 ASP A N 1
ATOM 3869 C CA . ASP A 1 499 ? 21.795 15.601 -12.470 1.00 34.22 499 ASP A CA 1
ATOM 3870 C C . ASP A 1 499 ? 23.015 16.371 -11.934 1.00 34.22 499 ASP A C 1
ATOM 3872 O O . ASP A 1 499 ? 23.945 16.639 -12.732 1.00 34.22 499 ASP A O 1
#

Nearest PDB structures (foldseek):
  5eg1-assembly1_B  TM=1.332E-01  e=9.109E-01  Escherichia coli

Mean predicted aligned error: 11.87 Å

Solvent-accessible surface area (backbone atoms only — not comparable to full-atom values): 26223 Å² total; per-residue (Å²): 109,70,69,59,54,52,53,52,49,52,58,59,55,61,77,71,54,89,69,58,67,72,57,48,54,55,52,49,52,53,47,52,50,50,29,52,53,19,43,50,33,27,40,52,10,50,21,27,40,42,43,30,63,74,57,70,50,96,87,62,91,47,72,68,53,52,46,33,39,54,52,10,49,53,29,33,71,54,11,46,59,50,21,54,53,36,46,51,52,56,58,62,48,47,78,40,67,75,55,60,74,31,65,66,58,52,50,52,33,49,51,45,21,50,52,13,45,53,49,26,51,51,21,50,24,50,48,45,22,55,51,42,29,52,73,72,62,48,99,64,54,72,68,57,51,53,59,61,46,35,62,33,49,22,49,24,54,50,27,41,50,40,19,59,53,36,37,49,52,40,53,54,53,48,66,70,49,84,55,65,71,59,36,55,50,54,54,48,49,55,40,52,53,44,19,48,53,10,44,54,33,24,51,52,10,50,51,40,41,51,44,48,50,47,41,50,74,73,63,66,59,72,97,45,67,68,57,43,51,45,50,22,46,11,50,18,35,27,68,49,10,40,58,41,18,65,67,29,41,55,57,54,48,50,46,39,68,38,77,66,68,67,7,51,55,40,54,67,29,66,64,54,50,52,53,49,51,51,53,42,50,52,21,50,55,52,22,49,55,22,47,51,50,36,52,51,50,53,48,36,31,74,73,66,74,43,81,70,59,59,67,62,40,52,51,22,47,50,50,25,49,53,23,47,51,56,30,53,54,49,49,50,52,52,49,51,44,50,55,52,52,51,51,56,48,48,56,33,24,54,72,33,34,31,37,31,45,23,58,88,90,65,61,51,45,61,50,40,51,53,35,27,51,72,78,39,65,64,47,41,69,49,72,41,52,48,83,55,87,81,56,81,71,60,75,70,35,51,33,37,37,31,40,38,69,51,68,77,62,55,46,70,73,47,45,57,49,58,73,71,52,88,50,50,79,44,74,22,72,49,98,47,102,86,61,88,78,91,73,70,101,50,35,51,56,49,45,31,51,50,51,44,37,51,42,74,69,46,78,94,62,78,86,73,72,79,76,57,72,63,61,56,52,53,53,50,51,52,51,51,51,52,51,48,53,50,53,48,52,52,49,48,61,50,50,77,70,74,113